Protein AF-0000000065800767 (afdb_homodimer)

Radius of gyration: 28.93 Å; Cα contacts (8 Å, |Δi|>4): 1721; chains: 2; bounding box: 49×85×65 Å

Sequence (672 aa):
MHAIQFVEKGRAVLAELPVADLPPGHALVRVKASGLCHTDIDVLHARYGDGAFPVIPGHEYAGEVAAVASDVTVFKAGDRVVVDPNLPCGTCASCRKGLTNLCSTLKAYGVSHNGGFAEFSVVRADHLHGIGSMPYHVAALAEPLACVVNGMQSAGIGESGVVPENALVFGAGPIGLLLALSLKSRGIATVTMADINESRLAFAQDLGLQTAVSGSEALSRQRKEFDFVADATGIAPVAEAMIPLVADGGTALFFGVCAPDARISVAPFEIFRRQLKLVGSHSLNRNIPQALAILETDGEVMARLVSHRLPLSEMLPFFTKKPSDPATMKVQFAAEMHAIQFVEKGRAVLAELPVADLPPGHALVRVKASGLCHTDIDVLHARYGDGAFPVIPGHEYAGEVAAVASDVTVFKAGDRVVVDPNLPCGTCASCRKGLTNLCSTLKAYGVSHNGGFAEFSVVRADHLHGIGSMPYHVAALAEPLACVVNGMQSAGIGESGVVPENALVFGAGPIGLLLALSLKSRGIATVTMADINESRLAFAQDLGLQTAVSGSEALSRQRKEFDFVADATGIAPVAEAMIPLVADGGTALFFGVCAPDARISVAPFEIFRRQLKLVGSHSLNRNIPQALAILETDGEVMARLVSHRLPLSEMLPFFTKKPSDPATMKVQFAAE

Organism: Agrobacterium fabrum (strain C58 / ATCC 33970) (NCBI:txid176299)

Foldseek 3Di:
DWAWKLQFQQDIDTDDDDDDDADAQKFKFQWFKFWDDVVLLCLSRVNDDNNQHGAGATQQTWGFTCQHDPNDDPDGGGFTKTFRFKDAPCDDPCNVVLNRLVHPRIDTDRRNHHHRRGRIDMHRPVRIDGQPPDDGLLLSCLFLLLLLVQQCVQQVNDQPGDQWQFEEEEDLALSSLSNQLVSVVSPRNAYEYEEQDPVSQVLSVVLVHHYDYPPDPVQLVQFQPTQEYEYQPQDQVSLQSCQRNHHQLHEYEDEHNHDPPDDHDDDPVCCVVSVYYYGYTGGGSPRSVVSSVCSVPSVCSSVVQAPEEAASVPCVCVSNDPDPDPSNHIYMHGDD/DWAWKLQFQQDIDTDDDDDDDADAQKFKFQWFKFWDDVVLLCLSHVNDDNNQHGAGATQQTWGFTCQHDPNDDPDGGGFTWTFRFKDAPCDDPCNVVLNRLVHPRIDTDRRNHHHRRGRIDMHRPVRIDGQPPDDGLLLSCLFLLLLLVQQCVQQVNDPDDDQWQFEEEEDLALSSLSNQLVSVVSPRNAYEYEEQDPVSQVVSVVLVHHYDYPPDPVQLVQFQPTQEYEYQPQDLVSLQSCQRNHHQLHEYEDEHNHDPPDDHDDDPVCCVVSVYYYGYTGGGRPRSVVSSVCSVPSVCSSVVQAPEEDASVPCVCVSNDPDPDPSNHIYMHGDD

Nearest PDB structures (foldseek):
  4a2c-assembly1_B  TM=8.842E-01  e=1.771E-29  Escherichia coli K-12
  3i4c-assembly2_H-2  TM=8.648E-01  e=3.520E-24  Saccharolobus solfataricus
  5k1s-assembly2_C  TM=8.717E-01  e=3.363E-23  Myxococcus xanthus DK 1622
  2eih-assembly1_A  TM=8.133E-01  e=4.998E-25  Thermus thermophilus HB8
  5fi5-assembly1_B  TM=8.464E-01  e=7.436E-19  Catharanthus roseus

pLDDT: mean 96.06, std 5.33, range [63.72, 98.94]

Structure (mmCIF, N/CA/C/O backbone):
data_AF-0000000065800767-model_v1
#
loop_
_entity.id
_entity.type
_entity.pdbx_description
1 polymer 'D-altritol 5-dehydrogenase'
#
loop_
_atom_site.group_PDB
_atom_site.id
_atom_site.type_symbol
_atom_site.label_atom_id
_atom_site.label_alt_id
_atom_site.label_comp_id
_atom_site.label_asym_id
_atom_site.label_entity_id
_atom_site.label_seq_id
_atom_site.pdbx_PDB_ins_code
_atom_site.Cartn_x
_atom_site.Cartn_y
_atom_site.Cartn_z
_atom_site.occupancy
_atom_site.B_iso_or_equiv
_atom_site.auth_seq_id
_atom_site.auth_comp_id
_atom_site.auth_asym_id
_atom_site.auth_atom_id
_atom_site.pdbx_PDB_model_num
ATOM 1 N N . MET A 1 1 ? -12.672 39.25 22.141 1 95.69 1 MET A N 1
ATOM 2 C CA . MET A 1 1 ? -11.344 38.719 21.891 1 95.69 1 MET A CA 1
ATOM 3 C C . MET A 1 1 ? -10.875 39.062 20.484 1 95.69 1 MET A C 1
ATOM 5 O O . MET A 1 1 ? -11.688 39.25 19.578 1 95.69 1 MET A O 1
ATOM 9 N N . HIS A 1 2 ? -9.555 39.188 20.328 1 96.62 2 HIS A N 1
ATOM 10 C CA . HIS A 1 2 ? -8.977 39.375 19 1 96.62 2 HIS A CA 1
ATOM 11 C C . HIS A 1 2 ? -8.898 38.031 18.25 1 96.62 2 HIS A C 1
ATOM 13 O O . HIS A 1 2 ? -8.586 37 18.844 1 96.62 2 HIS A O 1
ATOM 19 N N . ALA A 1 3 ? -9.242 38.094 16.984 1 98.06 3 ALA A N 1
ATOM 20 C CA . ALA A 1 3 ? -9.188 36.906 16.141 1 98.06 3 ALA A CA 1
ATOM 21 C C . ALA A 1 3 ? -9.023 37.281 14.672 1 98.06 3 ALA A C 1
ATOM 23 O O . ALA A 1 3 ? -9.344 38.375 14.266 1 98.06 3 ALA A O 1
ATOM 24 N N . ILE A 1 4 ? -8.383 36.438 13.977 1 98 4 ILE A N 1
ATOM 25 C CA . ILE A 1 4 ? -8.531 36.469 12.523 1 98 4 ILE A CA 1
ATOM 26 C C . ILE A 1 4 ? -9.797 35.719 12.117 1 98 4 ILE A C 1
ATOM 28 O O . ILE A 1 4 ? -10.047 34.594 12.578 1 98 4 ILE A O 1
ATOM 32 N N . GLN A 1 5 ? -10.625 36.344 11.312 1 97.94 5 GLN A N 1
ATOM 33 C CA . GLN A 1 5 ? -11.867 35.719 10.859 1 97.94 5 GLN A CA 1
ATOM 34 C C . GLN A 1 5 ? -11.969 35.75 9.336 1 97.94 5 GLN A C 1
ATOM 36 O O . GLN A 1 5 ? -11.695 36.781 8.711 1 97.94 5 GLN A O 1
ATOM 41 N N . PHE A 1 6 ? -12.18 34.594 8.742 1 97.62 6 PHE A N 1
ATOM 42 C CA . PHE A 1 6 ? -12.648 34.562 7.363 1 97.62 6 PHE A CA 1
ATOM 43 C C . PHE A 1 6 ? -14.133 34.875 7.285 1 97.62 6 PHE A C 1
ATOM 45 O O . PHE A 1 6 ? -14.977 34.062 7.641 1 97.62 6 PHE A O 1
ATOM 52 N N . VAL A 1 7 ? -14.438 36.031 6.82 1 97.19 7 VAL A N 1
ATOM 53 C CA . VAL A 1 7 ? -15.812 36.531 6.887 1 97.19 7 VAL A CA 1
ATOM 54 C C . VAL A 1 7 ? -16.609 36 5.695 1 97.19 7 VAL A C 1
ATOM 56 O O . VAL A 1 7 ? -17.812 35.75 5.801 1 97.19 7 VAL A O 1
ATOM 59 N N . GLU A 1 8 ? -16 35.875 4.578 1 95.69 8 GLU A N 1
ATOM 60 C CA . GLU A 1 8 ? -16.5 35.281 3.34 1 95.69 8 GLU A CA 1
ATOM 61 C C . GLU A 1 8 ? -15.352 34.781 2.467 1 95.69 8 GLU A C 1
ATOM 63 O O . GLU A 1 8 ? -14.18 34.938 2.816 1 95.69 8 GLU A O 1
ATOM 68 N N . LYS A 1 9 ? -15.75 34.125 1.451 1 95.06 9 LYS A N 1
ATOM 69 C CA . LYS A 1 9 ? -14.742 33.594 0.54 1 95.06 9 LYS A CA 1
ATOM 70 C C . LYS A 1 9 ? -13.766 34.688 0.115 1 95.06 9 LYS A C 1
ATOM 72 O O . LYS A 1 9 ? -14.18 35.75 -0.379 1 95.06 9 LYS A O 1
ATOM 77 N N . GLY A 1 10 ? -12.5 34.469 0.451 1 94.94 10 GLY A N 1
ATOM 78 C CA . GLY A 1 10 ? -11.445 35.375 -0.007 1 94.94 10 GLY A CA 1
ATOM 79 C C . GLY A 1 10 ? -11.258 36.594 0.88 1 94.94 10 GLY A C 1
ATOM 80 O O . GLY A 1 10 ? -10.43 37.438 0.585 1 94.94 10 GLY A O 1
ATOM 81 N N . ARG A 1 11 ? -11.984 36.656 1.943 1 97.12 11 ARG A N 1
ATOM 82 C CA . ARG A 1 11 ? -11.867 37.844 2.795 1 97.12 11 ARG A CA 1
ATOM 83 C C . ARG A 1 11 ? -11.523 37.438 4.227 1 97.12 11 ARG A C 1
ATOM 85 O O . ARG A 1 11 ? -12.312 36.781 4.906 1 97.12 11 ARG A O 1
ATOM 92 N N . ALA A 1 12 ? -10.375 37.812 4.648 1 97.06 12 ALA A N 1
ATOM 93 C CA . ALA A 1 12 ? -9.875 37.625 6.012 1 97.06 12 ALA A CA 1
ATOM 94 C C . ALA A 1 12 ? -9.711 38.969 6.707 1 97.06 12 ALA A C 1
ATOM 96 O O . ALA A 1 12 ? -9.188 39.938 6.117 1 97.06 12 ALA A O 1
ATOM 97 N N . VAL A 1 13 ? -10.125 39.062 7.898 1 97.56 13 VAL A N 1
ATOM 98 C CA . VAL A 1 13 ? -10.016 40.312 8.633 1 97.56 13 VAL A CA 1
ATOM 99 C C . VAL A 1 13 ? -9.531 40.062 10.055 1 97.56 13 VAL A C 1
ATOM 101 O O . VAL A 1 13 ? -9.672 38.938 10.562 1 97.56 13 VAL A O 1
ATOM 104 N N . LEU A 1 14 ? -8.828 41 10.656 1 96.94 14 LEU A N 1
ATOM 105 C CA . LEU A 1 14 ? -8.664 41.031 12.102 1 96.94 14 LEU A CA 1
ATOM 106 C C . LEU A 1 14 ? -9.906 41.594 12.781 1 96.94 14 LEU A C 1
ATOM 108 O O . LEU A 1 14 ? -10.383 42.656 12.43 1 96.94 14 LEU A O 1
ATOM 112 N N . ALA A 1 15 ? -10.43 40.812 13.68 1 96.56 15 ALA A N 1
ATOM 113 C CA . ALA A 1 15 ? -11.703 41.219 14.258 1 96.56 15 ALA A CA 1
ATOM 114 C C . ALA A 1 15 ? -11.68 41.125 15.781 1 96.56 15 ALA A C 1
ATOM 116 O O . ALA A 1 15 ? -10.82 40.438 16.344 1 96.56 15 ALA A O 1
ATOM 117 N N . GLU A 1 16 ? -12.508 41.906 16.375 1 97.19 16 GLU A N 1
ATOM 118 C CA . GLU A 1 16 ? -12.867 41.719 17.781 1 97.19 16 GLU A CA 1
ATOM 119 C C . GLU A 1 16 ? -14.211 41 17.922 1 97.19 16 GLU A C 1
ATOM 121 O O . GLU A 1 16 ? -15.242 41.531 17.484 1 97.19 16 GLU A O 1
ATOM 126 N N . LEU A 1 17 ? -14.148 39.844 18.484 1 97.12 17 LEU A N 1
ATOM 127 C CA . LEU A 1 17 ? -15.328 39 18.594 1 97.12 17 LEU A CA 1
ATOM 128 C C . LEU A 1 17 ? -15.594 38.625 20.047 1 97.12 17 LEU A C 1
ATOM 130 O O . LEU A 1 17 ? -14.672 38.625 20.875 1 97.12 17 LEU A O 1
ATOM 134 N N . PRO A 1 18 ? -16.859 38.438 20.375 1 96.25 18 PRO A N 1
ATOM 135 C CA . PRO A 1 18 ? -17.109 37.906 21.719 1 96.25 18 PRO A CA 1
ATOM 136 C C . PRO A 1 18 ? -16.562 36.469 21.891 1 96.25 18 PRO A C 1
ATOM 138 O O . PRO A 1 18 ? -16.5 35.719 20.938 1 96.25 18 PRO A O 1
ATOM 141 N N . VAL A 1 19 ? -16.172 36.188 23.125 1 95.44 19 VAL A N 1
ATOM 142 C CA . VAL A 1 19 ? -15.828 34.812 23.422 1 95.44 19 VAL A CA 1
ATOM 143 C C . VAL A 1 19 ? -17.109 33.969 23.469 1 95.44 19 VAL A C 1
ATOM 145 O O . VAL A 1 19 ? -18.094 34.375 24.109 1 95.44 19 VAL A O 1
ATOM 148 N N . ALA A 1 20 ? -17.094 32.906 22.812 1 92.5 20 ALA A N 1
ATOM 149 C CA . ALA A 1 20 ? -18.281 32.031 22.75 1 92.5 20 ALA A CA 1
ATOM 150 C C . ALA A 1 20 ? -18.594 31.438 24.125 1 92.5 20 ALA A C 1
ATOM 152 O O . ALA A 1 20 ? -17.703 31.297 24.969 1 92.5 20 ALA A O 1
ATOM 153 N N . ASP A 1 21 ? -19.859 31.109 24.219 1 94.12 21 ASP A N 1
ATOM 154 C CA . ASP A 1 21 ? -20.25 30.359 25.406 1 94.12 21 ASP A CA 1
ATOM 155 C C . ASP A 1 21 ? -19.547 29.016 25.469 1 94.12 21 ASP A C 1
ATOM 157 O O . ASP A 1 21 ? -19.094 28.5 24.453 1 94.12 21 ASP A O 1
ATOM 161 N N . LEU A 1 22 ? -19.469 28.578 26.688 1 97.62 22 LEU A N 1
ATOM 162 C CA . LEU A 1 22 ? -18.812 27.297 26.922 1 97.62 22 LEU A CA 1
ATOM 163 C C . LEU A 1 22 ? -19.859 26.188 27.062 1 97.62 22 LEU A C 1
ATOM 165 O O . LEU A 1 22 ? -20.453 26.016 28.141 1 97.62 22 LEU A O 1
ATOM 169 N N . PRO A 1 23 ? -20.062 25.344 26.031 1 97.62 23 PRO A N 1
ATOM 170 C CA . PRO A 1 23 ? -21.062 24.281 26.109 1 97.62 23 PRO A CA 1
ATOM 171 C C . PRO A 1 23 ? -20.609 23.109 26.969 1 97.62 23 PRO A C 1
ATOM 173 O O . PRO A 1 23 ? -19.422 22.984 27.266 1 97.62 23 PRO A O 1
ATOM 176 N N . PRO A 1 24 ? -21.594 22.266 27.359 1 98.06 24 PRO A N 1
ATOM 177 C CA . PRO A 1 24 ? -21.203 21.047 28.062 1 98.06 24 PRO A CA 1
ATOM 178 C C . PRO A 1 24 ? -20.172 20.234 27.297 1 98.06 24 PRO A C 1
ATOM 180 O O . PRO A 1 24 ? -20.234 20.141 26.078 1 98.06 24 PRO A O 1
ATOM 183 N N . GLY A 1 25 ? -19.172 19.672 28.016 1 98.38 25 GLY A N 1
ATOM 184 C CA . GLY A 1 25 ? -18.172 18.812 27.438 1 98.38 25 GLY A CA 1
ATOM 185 C C . GLY A 1 25 ? -17.016 19.562 26.797 1 98.38 25 GLY A C 1
ATOM 186 O O . GLY A 1 25 ? -16.125 18.953 26.188 1 98.38 25 GLY A O 1
ATOM 187 N N . HIS A 1 26 ? -17 20.891 27 1 98.75 26 HIS A N 1
ATOM 188 C CA . HIS A 1 26 ? -16 21.703 26.297 1 98.75 26 HIS A CA 1
ATOM 189 C C . HIS A 1 26 ? -15.102 22.438 27.281 1 98.75 26 HIS A C 1
ATOM 191 O O . HIS A 1 26 ? -15.414 22.531 28.469 1 98.75 26 HIS A O 1
ATOM 197 N N . ALA A 1 27 ? -14.008 22.875 26.781 1 98.88 27 ALA A N 1
ATOM 198 C CA . ALA A 1 27 ? -13.055 23.75 27.469 1 98.88 27 ALA A CA 1
ATOM 199 C C . ALA A 1 27 ? -12.789 25.016 26.641 1 98.88 27 ALA A C 1
ATOM 201 O O . ALA A 1 27 ? -12.859 24.984 25.422 1 98.88 27 ALA A O 1
ATOM 202 N N . LEU A 1 28 ? -12.578 26.078 27.359 1 98.81 28 LEU A N 1
ATOM 203 C CA . LEU A 1 28 ? -12.062 27.297 26.75 1 98.81 28 LEU A CA 1
ATOM 204 C C . LEU A 1 28 ? -10.539 27.328 26.797 1 98.81 28 LEU A C 1
ATOM 206 O O . LEU A 1 28 ? -9.945 27.281 27.891 1 98.81 28 LEU A O 1
ATOM 210 N N . VAL A 1 29 ? -9.945 27.344 25.672 1 98.88 29 VAL A N 1
ATOM 211 C CA . VAL A 1 29 ? -8.492 27.344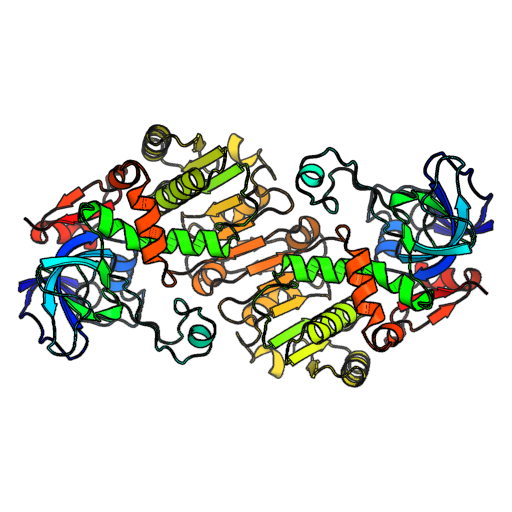 25.578 1 98.88 29 VAL A CA 1
ATOM 212 C C . VAL A 1 29 ? -8 28.766 25.281 1 98.88 29 VAL A C 1
ATOM 214 O O . VAL A 1 29 ? -8.453 29.391 24.312 1 98.88 29 VAL A O 1
ATOM 217 N N . ARG A 1 30 ? -7.16 29.312 26.094 1 98.75 30 ARG A N 1
ATOM 218 C CA . ARG A 1 30 ? -6.387 30.5 25.75 1 98.75 30 ARG A CA 1
ATOM 219 C C . ARG A 1 30 ? -5.238 30.141 24.812 1 98.75 30 ARG A C 1
ATOM 221 O O . ARG A 1 30 ? -4.234 29.562 25.25 1 98.75 30 ARG A O 1
ATOM 228 N N . VAL A 1 31 ? -5.375 30.484 23.594 1 98.81 31 VAL A N 1
ATOM 229 C CA . VAL A 1 31 ? -4.418 30.031 22.578 1 98.81 31 VAL A CA 1
ATOM 230 C C . VAL A 1 31 ? -3.084 30.75 22.781 1 98.81 31 VAL A C 1
ATOM 232 O O . VAL A 1 31 ? -3.045 31.969 22.969 1 98.81 31 VAL A O 1
ATOM 235 N N . LYS A 1 32 ? -2.057 29.953 22.812 1 98.81 32 LYS A N 1
ATOM 236 C CA . LYS A 1 32 ? -0.722 30.5 23.016 1 98.81 32 LYS A CA 1
ATOM 237 C C . LYS A 1 32 ? 0.119 30.391 21.75 1 98.81 32 LYS A C 1
ATOM 239 O O . LYS A 1 32 ? 1.04 31.188 21.531 1 98.81 32 LYS A O 1
ATOM 244 N N . ALA A 1 33 ? -0.115 29.453 20.922 1 98.81 33 ALA A N 1
ATOM 245 C CA . ALA A 1 33 ? 0.539 29.266 19.641 1 98.81 33 ALA A CA 1
ATOM 246 C C . ALA A 1 33 ? -0.413 28.609 18.641 1 98.81 33 ALA A C 1
ATOM 248 O O . ALA A 1 33 ? -1.178 27.719 18.984 1 98.81 33 ALA A O 1
ATOM 249 N N . SER A 1 34 ? -0.433 29.062 17.391 1 98.81 34 SER A N 1
ATOM 250 C CA . SER A 1 34 ? -1.222 28.516 16.281 1 98.81 34 SER A CA 1
ATOM 251 C C . SER A 1 34 ? -0.477 28.625 14.961 1 98.81 34 SER A C 1
ATOM 253 O O . SER A 1 34 ? -0.048 29.703 14.57 1 98.81 34 SER A O 1
ATOM 255 N N . GLY A 1 35 ? -0.371 27.469 14.312 1 98.44 35 GLY A N 1
ATOM 256 C CA . GLY A 1 35 ? 0.416 27.438 13.094 1 98.44 35 GLY A CA 1
ATOM 257 C C . GLY A 1 35 ? -0.419 27.641 11.844 1 98.44 35 GLY A C 1
ATOM 258 O O . GLY A 1 35 ? -1.535 27.125 11.742 1 98.44 35 GLY A O 1
ATOM 259 N N . LEU A 1 36 ? 0.182 28.422 10.93 1 97.69 36 LEU A N 1
ATOM 260 C CA . LEU A 1 36 ? -0.429 28.609 9.617 1 97.69 36 LEU A CA 1
ATOM 261 C C . LEU A 1 36 ? -0.114 27.438 8.703 1 97.69 36 LEU A C 1
ATOM 263 O O . LEU A 1 36 ? 1.025 26.969 8.656 1 97.69 36 LEU A O 1
ATOM 267 N N . CYS A 1 37 ? -1.082 26.906 8.086 1 95.5 37 CYS A N 1
ATOM 268 C CA . CYS A 1 37 ? -0.969 25.828 7.117 1 95.5 37 CYS A CA 1
ATOM 269 C C . CYS A 1 37 ? -1.572 26.219 5.773 1 95.5 37 CYS A C 1
ATOM 271 O O . CYS A 1 37 ? -2.482 27.047 5.723 1 95.5 37 CYS A O 1
ATOM 273 N N . HIS A 1 38 ? -1.052 25.656 4.715 1 93 38 HIS A N 1
ATOM 274 C CA . HIS A 1 38 ? -1.634 25.922 3.402 1 93 38 HIS A CA 1
ATOM 275 C C . HIS A 1 38 ? -3.125 25.609 3.389 1 93 38 HIS A C 1
ATOM 277 O O . HIS A 1 38 ? -3.895 26.25 2.676 1 93 38 HIS A O 1
ATOM 283 N N . THR A 1 39 ? -3.531 24.672 4.152 1 93.62 39 THR A N 1
ATOM 284 C CA . THR A 1 39 ? -4.941 24.344 4.273 1 93.62 39 THR A CA 1
ATOM 285 C C . THR A 1 39 ? -5.758 25.547 4.699 1 93.62 39 THR A C 1
ATOM 287 O O . THR A 1 39 ? -6.902 25.719 4.266 1 93.62 39 THR A O 1
ATOM 290 N N . ASP A 1 40 ? -5.262 26.406 5.52 1 96.19 40 ASP A N 1
ATOM 291 C CA . ASP A 1 40 ? -5.961 27.625 5.91 1 96.19 40 ASP A CA 1
ATOM 292 C C . ASP A 1 40 ? -6.25 28.516 4.695 1 96.19 40 ASP A C 1
ATOM 294 O O . ASP A 1 40 ? -7.316 29.125 4.609 1 96.19 40 ASP A O 1
ATOM 298 N N . ILE A 1 41 ? -5.258 28.562 3.816 1 94.56 41 ILE A N 1
ATOM 299 C CA . ILE A 1 41 ? -5.438 29.344 2.598 1 94.56 41 ILE A CA 1
ATOM 300 C C . ILE A 1 41 ? -6.539 28.719 1.743 1 94.56 41 ILE A C 1
ATOM 302 O O . ILE A 1 41 ? -7.375 29.438 1.178 1 94.56 41 ILE A O 1
ATOM 306 N N . ASP A 1 42 ? -6.516 27.406 1.669 1 93.5 42 ASP A N 1
ATOM 307 C CA . ASP A 1 42 ? -7.559 26.703 0.925 1 93.5 42 ASP A CA 1
ATOM 308 C C . ASP A 1 42 ? -8.93 26.953 1.545 1 93.5 42 ASP A C 1
ATOM 310 O O . ASP A 1 42 ? -9.922 27.109 0.828 1 93.5 42 ASP A O 1
ATOM 314 N N . VAL A 1 43 ? -9.047 26.953 2.814 1 94.69 43 VAL A N 1
ATOM 315 C CA . VAL A 1 43 ? -10.297 27.266 3.51 1 94.69 43 VAL A CA 1
ATOM 316 C C . VAL A 1 43 ? -10.75 28.672 3.158 1 94.69 43 VAL A C 1
ATOM 318 O O . VAL A 1 43 ? -11.922 28.891 2.83 1 94.69 43 VAL A O 1
ATOM 321 N N . LEU A 1 44 ? -9.852 29.625 3.174 1 95.5 44 LEU A N 1
ATOM 322 C CA . LEU A 1 44 ? -10.148 31.016 2.857 1 95.5 44 LEU A CA 1
ATOM 323 C C . LEU A 1 44 ? -10.781 31.141 1.475 1 95.5 44 LEU A C 1
ATOM 325 O O . LEU A 1 44 ? -11.688 31.953 1.271 1 95.5 44 LEU A O 1
ATOM 329 N N . HIS A 1 45 ? -10.398 30.234 0.599 1 93.19 45 HIS A N 1
ATOM 330 C CA . HIS A 1 45 ? -10.852 30.359 -0.783 1 93.19 45 HIS A CA 1
ATOM 331 C C . HIS A 1 45 ? -11.875 29.281 -1.116 1 93.19 45 HIS A C 1
ATOM 333 O O . HIS A 1 45 ? -12.133 29 -2.289 1 93.19 45 HIS A O 1
ATOM 339 N N . ALA A 1 46 ? -12.406 28.594 -0.146 1 90.44 46 ALA A N 1
ATOM 340 C CA . ALA A 1 46 ? -13.484 27.609 -0.256 1 90.44 46 ALA A CA 1
ATOM 341 C C . ALA A 1 46 ? -13.062 26.422 -1.125 1 90.44 46 ALA A C 1
ATOM 343 O O . ALA A 1 46 ? -13.852 25.922 -1.927 1 90.44 46 ALA A O 1
ATOM 344 N N . ARG A 1 47 ? -11.789 26.094 -0.985 1 84.12 47 ARG A N 1
ATOM 345 C CA . ARG A 1 47 ? -11.258 24.938 -1.717 1 84.12 47 ARG A CA 1
ATOM 346 C C . ARG A 1 47 ? -11.078 23.734 -0.796 1 84.12 47 ARG A C 1
ATOM 348 O O . ARG A 1 47 ? -10.602 22.688 -1.228 1 84.12 47 ARG A O 1
ATOM 355 N N . TYR A 1 48 ? -11.422 23.969 0.395 1 81.5 48 TYR A N 1
ATOM 356 C CA . TYR A 1 48 ? -11.344 22.922 1.412 1 81.5 48 TYR A CA 1
ATOM 357 C C . TYR A 1 48 ? -12.484 23.047 2.41 1 81.5 48 TYR A C 1
ATOM 359 O O . TYR A 1 48 ? -12.711 24.109 2.979 1 81.5 48 TYR A O 1
ATOM 367 N N . GLY A 1 49 ? -13.188 21.969 2.539 1 76.94 49 GLY A N 1
ATOM 368 C CA . GLY A 1 49 ? -14.352 22 3.406 1 76.94 49 GLY A CA 1
ATOM 369 C C . GLY A 1 49 ? -15.578 22.594 2.736 1 76.94 49 GLY A C 1
ATOM 370 O O . GLY A 1 49 ? -15.602 22.766 1.516 1 76.94 49 GLY A O 1
ATOM 371 N N . ASP A 1 50 ? -16.641 22.844 3.529 1 76.19 50 ASP A N 1
ATOM 372 C CA . ASP A 1 50 ? -17.938 23.25 2.992 1 76.19 50 ASP A CA 1
ATOM 373 C C . ASP A 1 50 ? -18.078 24.766 2.99 1 76.19 50 ASP A C 1
ATOM 375 O O . ASP A 1 50 ? -19.188 25.297 2.854 1 76.19 50 ASP A O 1
ATOM 379 N N . GLY A 1 51 ? -16.984 25.438 3.041 1 77.25 51 GLY A N 1
ATOM 380 C CA . GLY A 1 51 ? -17.141 26.891 3.092 1 77.25 51 GLY A CA 1
ATOM 381 C C . GLY A 1 51 ? -17.984 27.359 4.27 1 77.25 51 GLY A C 1
ATOM 382 O O . GLY A 1 51 ? -19.094 27.859 4.086 1 77.25 51 GLY A O 1
ATOM 383 N N . ALA A 1 52 ? -17.453 27.266 5.465 1 86.31 52 ALA A N 1
ATOM 384 C CA . ALA A 1 52 ? -18.141 27.562 6.711 1 86.31 52 ALA A CA 1
ATOM 385 C C . ALA A 1 52 ? -17.891 29 7.141 1 86.31 52 ALA A C 1
ATOM 387 O O . ALA A 1 52 ? -17.375 29.25 8.234 1 86.31 52 ALA A O 1
ATOM 388 N N . PHE A 1 53 ? -18.281 29.891 6.281 1 94.31 53 PHE A N 1
ATOM 389 C CA . PHE A 1 53 ? -18.094 31.297 6.648 1 94.31 53 PHE A CA 1
ATOM 390 C C . PHE A 1 53 ? -19.281 31.797 7.445 1 94.31 53 PHE A C 1
ATOM 392 O O . PHE A 1 53 ? -20.422 31.391 7.207 1 94.31 53 PHE A O 1
ATOM 399 N N . PRO A 1 54 ? -18.984 32.75 8.375 1 96.88 54 PRO A N 1
ATOM 400 C CA . PRO A 1 54 ? -17.656 33.156 8.859 1 96.88 54 PRO A CA 1
ATOM 401 C C . PRO A 1 54 ? -17 32.062 9.734 1 96.88 54 PRO A C 1
ATOM 403 O O . PRO A 1 54 ? -17.688 31.297 10.398 1 96.88 54 PRO A O 1
ATOM 406 N N . VAL A 1 55 ? -15.695 32 9.734 1 97.5 55 VAL A N 1
ATOM 407 C CA . VAL A 1 55 ? -14.984 31.031 10.555 1 97.5 55 VAL A CA 1
ATOM 408 C C . VAL A 1 55 ? -13.641 31.609 11 1 97.5 55 VAL A C 1
ATOM 410 O O . VAL A 1 55 ? -13.023 32.406 10.273 1 97.5 55 VAL A O 1
ATOM 413 N N . ILE A 1 56 ? -13.258 31.328 12.234 1 98.12 56 ILE A N 1
ATOM 414 C CA . ILE A 1 56 ? -11.891 31.562 12.68 1 98.12 56 ILE A CA 1
ATOM 415 C C . ILE A 1 56 ? -11 30.391 12.258 1 98.12 56 ILE A C 1
ATOM 417 O O . ILE A 1 56 ? -11.203 29.266 12.711 1 98.12 56 ILE A O 1
ATOM 421 N N . PRO A 1 57 ? -10.008 30.609 11.359 1 97.75 57 PRO A N 1
ATOM 422 C CA . PRO A 1 57 ? -9.156 29.5 10.898 1 97.75 57 PRO A CA 1
ATOM 423 C C . PRO A 1 57 ? -8.148 29.062 11.953 1 97.75 57 PRO A C 1
ATOM 425 O O . PRO A 1 57 ? -8.109 29.609 13.055 1 97.75 57 PRO A O 1
ATOM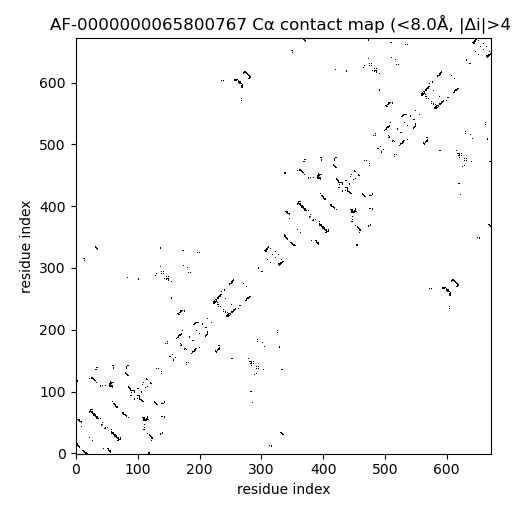 428 N N . GLY A 1 58 ? -7.324 28.031 11.562 1 98.19 58 GLY A N 1
ATOM 429 C CA . GLY A 1 58 ? -6.254 27.531 12.406 1 98.19 58 GLY A CA 1
ATOM 430 C C . GLY A 1 58 ? -6.555 26.172 13.008 1 98.19 58 GLY A C 1
ATOM 431 O O . GLY A 1 58 ? -7.391 26.062 13.906 1 98.19 58 GLY A O 1
ATOM 432 N N . HIS A 1 59 ? -5.859 25.172 12.547 1 98.56 59 HIS A N 1
ATOM 433 C CA . HIS A 1 59 ? -6.102 23.812 13.039 1 98.56 59 HIS A CA 1
ATOM 434 C C . HIS A 1 59 ? -4.859 23.25 13.719 1 98.56 59 HIS A C 1
ATOM 436 O O . HIS A 1 59 ? -4.863 22.094 14.172 1 98.56 59 HIS A O 1
ATOM 442 N N . GLU A 1 60 ? -3.789 23.969 13.836 1 98.81 60 GLU A N 1
ATOM 443 C CA . GLU A 1 60 ? -2.535 23.609 14.492 1 98.81 60 GLU A CA 1
ATOM 444 C C . GLU A 1 60 ? -2.271 24.5 15.703 1 98.81 60 GLU A C 1
ATOM 446 O O . GLU A 1 60 ? -1.528 25.469 15.617 1 98.81 60 GLU A O 1
ATOM 451 N N . TYR A 1 61 ? -2.816 24.109 16.875 1 98.81 61 TYR A N 1
ATOM 452 C CA . TYR A 1 61 ? -2.621 25.109 17.906 1 98.81 61 TYR A CA 1
ATOM 453 C C . TYR A 1 61 ? -2.592 24.469 19.297 1 98.81 61 TYR A C 1
ATOM 455 O O . TYR A 1 61 ? -3.064 23.344 19.469 1 98.81 61 TYR A O 1
ATOM 463 N N . ALA A 1 62 ? -1.959 25.141 20.203 1 98.88 62 ALA A N 1
ATOM 464 C CA . ALA A 1 62 ? -1.769 24.797 21.609 1 98.88 62 ALA A CA 1
ATOM 465 C C . ALA A 1 62 ? -2 26 22.5 1 98.88 62 ALA A C 1
ATOM 467 O O . ALA A 1 62 ? -1.959 27.156 22.047 1 98.88 62 ALA A O 1
ATOM 468 N N . GLY A 1 63 ? -2.277 25.719 23.75 1 98.81 63 GLY A N 1
ATOM 469 C CA . GLY A 1 63 ? -2.523 26.781 24.688 1 98.81 63 GLY A CA 1
ATOM 470 C C . GLY A 1 63 ? -2.764 26.297 26.109 1 98.81 63 GLY A C 1
ATOM 471 O O . GLY A 1 63 ? -2.275 25.234 26.484 1 98.81 63 GLY A O 1
ATOM 472 N N . GLU A 1 64 ? -3.4 27.172 26.797 1 98.69 64 GLU A N 1
ATOM 473 C CA . GLU A 1 64 ? -3.721 26.906 28.203 1 98.69 64 GLU A CA 1
ATOM 474 C C . GLU A 1 64 ? -5.23 26.875 28.422 1 98.69 64 GLU A C 1
ATOM 476 O O . GLU A 1 64 ? -5.961 27.719 27.906 1 98.69 64 GLU A O 1
ATOM 481 N N . VAL A 1 65 ? -5.652 25.859 29.219 1 98.88 65 VAL A N 1
ATOM 482 C CA . VAL A 1 65 ? -7.07 25.812 29.562 1 98.88 65 VAL A CA 1
ATOM 483 C C . VAL A 1 65 ? -7.418 27.016 30.453 1 98.88 65 VAL A C 1
ATOM 485 O O . VAL A 1 65 ? -6.836 27.188 31.531 1 98.88 65 VAL A O 1
ATOM 488 N N . ALA A 1 66 ? -8.312 27.828 29.969 1 98.69 66 ALA A N 1
ATOM 489 C CA . ALA A 1 66 ? -8.766 29 30.734 1 98.69 66 ALA A CA 1
ATOM 490 C C . ALA A 1 66 ? -9.961 28.641 31.625 1 98.69 66 ALA A C 1
ATOM 492 O O . ALA A 1 66 ? -10.086 29.141 32.75 1 98.69 66 ALA A O 1
ATOM 493 N N . ALA A 1 67 ? -10.852 27.844 31.125 1 98.56 67 ALA A N 1
ATOM 494 C CA . ALA A 1 67 ? -12.055 27.391 31.828 1 98.56 67 ALA A CA 1
ATOM 495 C C . ALA A 1 67 ? -12.539 26.047 31.266 1 98.56 67 ALA A C 1
ATOM 497 O O . ALA A 1 67 ? -12.18 25.672 30.141 1 98.56 67 ALA A O 1
ATOM 498 N N . VAL A 1 68 ? -13.281 25.328 32.094 1 98.62 68 VAL A N 1
ATOM 499 C CA . VAL A 1 68 ? -13.922 24.094 31.641 1 98.62 68 VAL A CA 1
ATOM 500 C C . VAL A 1 68 ? -15.398 24.125 32.031 1 98.62 68 VAL A C 1
ATOM 502 O O . VAL A 1 68 ? -15.789 24.75 33 1 98.62 68 VAL A O 1
ATOM 505 N N . ALA A 1 69 ? -16.156 23.5 31.156 1 98.44 69 ALA A N 1
ATOM 506 C CA . ALA A 1 69 ? -17.562 23.297 31.516 1 98.44 69 ALA A CA 1
ATOM 507 C C . ALA A 1 69 ? -17.672 22.469 32.812 1 98.44 69 ALA A C 1
ATOM 509 O O . ALA A 1 69 ? -16.75 21.719 33.156 1 98.44 69 ALA A O 1
ATOM 510 N N . SER A 1 70 ? -18.891 22.562 33.406 1 97.62 70 SER A N 1
ATOM 511 C CA . SER A 1 70 ? -19.078 21.984 34.75 1 97.62 70 SER A CA 1
ATOM 512 C C . SER A 1 70 ? -18.953 20.469 34.719 1 97.62 70 SER A C 1
ATOM 514 O O . SER A 1 70 ? -18.578 19.844 35.719 1 97.62 70 SER A O 1
ATOM 516 N N . ASP A 1 71 ? -19.203 19.891 33.562 1 98.12 71 ASP A N 1
ATOM 517 C CA . ASP A 1 71 ? -19.203 18.438 33.469 1 98.12 71 ASP A CA 1
ATOM 518 C C . ASP A 1 71 ? -17.844 17.906 33.031 1 98.12 71 ASP A C 1
ATOM 520 O O . ASP A 1 71 ? -17.656 16.688 32.938 1 98.12 71 ASP A O 1
ATOM 524 N N . VAL A 1 72 ? -16.922 18.75 32.781 1 98.19 72 VAL A N 1
ATOM 525 C CA . VAL A 1 72 ? -15.578 18.344 32.406 1 98.19 72 VAL A CA 1
ATOM 526 C C . VAL A 1 72 ? -14.711 18.172 33.656 1 98.19 72 VAL A C 1
ATOM 528 O O . VAL A 1 72 ? -14.539 19.109 34.438 1 98.19 72 VAL A O 1
ATOM 531 N N . THR A 1 73 ? -14.148 16.953 33.812 1 97.38 73 THR A N 1
ATOM 532 C CA . THR A 1 73 ? -13.375 16.688 35.031 1 97.38 73 THR A CA 1
ATOM 533 C C . THR A 1 73 ? -11.938 16.297 34.688 1 97.38 73 THR A C 1
ATOM 535 O O . THR A 1 73 ? -11.07 16.281 35.562 1 97.38 73 THR A O 1
ATOM 538 N N . VAL A 1 74 ? -11.617 16.031 33.5 1 97.31 74 VAL A N 1
ATOM 539 C CA . VAL A 1 74 ? -10.32 15.492 33.094 1 97.31 74 VAL A CA 1
ATOM 540 C C . VAL A 1 74 ? -9.312 16.625 32.938 1 97.31 74 VAL A C 1
ATOM 542 O O . VAL A 1 74 ? -8.102 16.391 32.906 1 97.31 74 VAL A O 1
ATOM 545 N N . PHE A 1 75 ? -9.766 17.859 32.781 1 98.44 75 PHE A N 1
ATOM 546 C CA . PHE A 1 75 ? -8.922 19.047 32.656 1 98.44 75 PHE A CA 1
ATOM 547 C C . PHE A 1 75 ? -9.383 20.125 33.625 1 98.44 75 PHE A C 1
ATOM 549 O O . PHE A 1 75 ? -10.516 20.109 34.125 1 98.44 75 PHE A O 1
ATOM 556 N N . LYS A 1 76 ? -8.5 21.062 33.938 1 98.38 76 LYS A N 1
ATOM 557 C CA . LYS A 1 76 ? -8.805 22.219 34.75 1 98.38 76 LYS A CA 1
ATOM 558 C C . LYS A 1 76 ? -8.062 23.469 34.25 1 98.38 76 LYS A C 1
ATOM 560 O O . LYS A 1 76 ? -7.129 23.344 33.469 1 98.38 76 LYS A O 1
ATOM 565 N N . ALA A 1 77 ? -8.547 24.609 34.75 1 98.56 77 ALA A N 1
ATOM 566 C CA . ALA A 1 77 ? -7.875 25.859 34.406 1 98.56 77 ALA A CA 1
ATOM 567 C C . ALA A 1 77 ? -6.387 25.781 34.719 1 98.56 77 ALA A C 1
ATOM 569 O O . ALA A 1 77 ? -6 25.281 35.781 1 98.56 77 ALA A O 1
ATOM 570 N N . GLY A 1 78 ? -5.562 26.172 33.781 1 98.62 78 GLY A N 1
ATOM 571 C CA . GLY A 1 78 ? -4.121 26.156 33.969 1 98.62 78 GLY A CA 1
ATOM 572 C C . GLY A 1 78 ? -3.434 25.016 33.25 1 98.62 78 GLY A C 1
ATOM 573 O O . GLY A 1 78 ? -2.223 25.062 33.031 1 98.62 78 GLY A O 1
ATOM 574 N N . ASP A 1 79 ? -4.164 23.969 32.938 1 98.75 79 ASP A N 1
ATOM 575 C CA . ASP A 1 79 ? -3.578 22.859 32.188 1 98.75 79 ASP A CA 1
ATOM 576 C C . ASP A 1 79 ? -3.076 23.312 30.812 1 98.75 79 ASP A C 1
ATOM 578 O O . ASP A 1 79 ? -3.738 24.109 30.141 1 98.75 79 ASP A O 1
ATOM 582 N N . ARG A 1 80 ? -1.874 22.875 30.422 1 98.88 80 ARG A N 1
ATOM 583 C CA . ARG A 1 80 ? -1.29 23.156 29.109 1 98.88 80 ARG A CA 1
ATOM 584 C C . ARG A 1 80 ? -1.633 22.062 28.109 1 98.88 80 ARG A C 1
ATOM 586 O O . ARG A 1 80 ? -1.431 20.875 28.375 1 98.88 80 ARG A O 1
ATOM 593 N N . VAL A 1 81 ? -2.186 22.469 26.922 1 98.94 81 VAL A N 1
ATOM 594 C CA . VAL A 1 81 ? -2.797 21.453 26.062 1 98.94 81 VAL A CA 1
ATOM 595 C C . VAL A 1 81 ? -2.514 21.781 24.594 1 98.94 81 VAL A C 1
ATOM 597 O O . VAL A 1 81 ? -2.145 22.906 24.266 1 98.94 81 VAL A O 1
ATOM 600 N N . VAL A 1 82 ? -2.559 20.797 23.781 1 98.94 82 VAL A N 1
ATOM 601 C CA . VAL A 1 82 ? -2.645 20.891 22.328 1 98.94 82 VAL A CA 1
ATOM 602 C C . VAL A 1 82 ? -3.955 20.281 21.828 1 98.94 82 VAL A C 1
ATOM 604 O O . VAL A 1 82 ? -4.543 19.438 22.516 1 98.94 82 VAL A O 1
ATOM 607 N N . VAL A 1 83 ? -4.414 20.734 20.672 1 98.88 83 VAL A N 1
ATOM 608 C CA . VAL A 1 83 ? -5.754 20.391 20.203 1 98.88 83 VAL A CA 1
ATOM 609 C C . VAL A 1 83 ? -5.656 19.391 19.047 1 98.88 83 VAL A C 1
ATOM 611 O O . VAL A 1 83 ? -4.867 19.578 18.125 1 98.88 83 VAL A O 1
ATOM 614 N N . ASP A 1 84 ? -6.312 18.266 19.109 1 98.88 84 ASP A N 1
ATOM 615 C CA . ASP A 1 84 ? -6.66 17.453 17.938 1 98.88 84 ASP A CA 1
ATOM 616 C C . ASP A 1 84 ? -7.828 18.078 17.172 1 98.88 84 ASP A C 1
ATOM 618 O O . ASP A 1 84 ? -8.953 18.109 17.672 1 98.88 84 ASP A O 1
ATOM 622 N N . PRO A 1 85 ? -7.609 18.5 15.992 1 98.69 85 PRO A N 1
ATOM 623 C CA . PRO A 1 85 ? -8.602 19.375 15.352 1 98.69 85 PRO A CA 1
ATOM 624 C C . PRO A 1 85 ? -9.75 18.594 14.727 1 98.69 85 PRO A C 1
ATOM 626 O O . PRO A 1 85 ? -10.797 19.172 14.414 1 98.69 85 PRO A O 1
ATOM 629 N N . ASN A 1 86 ? -9.609 17.297 14.438 1 98.56 86 ASN A N 1
ATOM 630 C CA . ASN A 1 86 ? -10.586 16.531 13.672 1 98.56 86 ASN A CA 1
ATOM 631 C C . ASN A 1 86 ? -11.828 16.203 14.5 1 98.56 86 ASN A C 1
ATOM 633 O O . ASN A 1 86 ? -11.711 15.773 15.648 1 98.56 86 ASN A O 1
ATOM 637 N N . LEU A 1 87 ? -12.984 16.438 13.93 1 98.19 87 LEU A N 1
ATOM 638 C CA . LEU A 1 87 ? -14.273 16.172 14.555 1 98.19 87 LEU A CA 1
ATOM 639 C C . LEU A 1 87 ? -15.062 15.141 13.758 1 98.19 87 LEU A C 1
ATOM 641 O O . LEU A 1 87 ? -15.984 15.492 13.023 1 98.19 87 LEU A O 1
ATOM 645 N N . PRO A 1 88 ? -14.773 13.875 13.922 1 98.31 88 PRO A N 1
ATOM 646 C CA . PRO A 1 88 ? -15.484 12.812 13.211 1 98.31 88 PRO A CA 1
ATOM 647 C C . PRO A 1 88 ? -16.875 12.539 13.789 1 98.31 88 PRO A C 1
ATOM 649 O O . PRO A 1 88 ? -17.125 12.859 14.953 1 98.31 88 PRO A O 1
ATOM 652 N N . CYS A 1 89 ? -17.766 11.945 13.047 1 97.75 89 CYS A N 1
ATOM 653 C CA . CYS A 1 89 ? -19.125 11.664 13.477 1 97.75 89 CYS A CA 1
ATOM 654 C C . CYS A 1 89 ? -19.156 10.484 14.438 1 97.75 89 CYS A C 1
ATOM 656 O O . CYS A 1 89 ? -20.094 10.344 15.227 1 97.75 89 CYS A O 1
ATOM 658 N N . GLY A 1 90 ? -18.25 9.578 14.289 1 97.56 90 GLY A N 1
ATOM 659 C CA . GLY A 1 90 ? -18.141 8.43 15.18 1 97.56 90 GLY A CA 1
ATOM 660 C C . GLY A 1 90 ? -19.031 7.27 14.758 1 97.56 90 GLY A C 1
ATOM 661 O O . GLY A 1 90 ? -18.953 6.188 15.344 1 97.56 90 GLY A O 1
ATOM 662 N N . THR A 1 91 ? -19.812 7.477 13.617 1 97.44 91 THR A N 1
ATOM 663 C CA . THR A 1 91 ? -20.828 6.457 13.367 1 97.44 91 THR A CA 1
ATOM 664 C C . THR A 1 91 ? -20.75 5.945 11.938 1 97.44 91 THR A C 1
ATOM 666 O O . THR A 1 91 ? -21.281 4.883 11.617 1 97.44 91 THR A O 1
ATOM 669 N N . CYS A 1 92 ? -20.172 6.648 11.086 1 96.88 92 CYS A N 1
ATOM 670 C CA . CYS A 1 92 ? -20.141 6.219 9.695 1 96.88 92 CYS A CA 1
ATOM 671 C C . CYS A 1 92 ? -19.219 5.012 9.516 1 96.88 92 CYS A C 1
ATOM 673 O O . CYS A 1 92 ? -18.562 4.582 10.469 1 96.88 92 CYS A O 1
ATOM 675 N N . ALA A 1 93 ? -19.156 4.465 8.336 1 94.19 93 ALA A N 1
ATOM 676 C CA . ALA A 1 93 ? -18.391 3.256 8.047 1 94.19 93 ALA A CA 1
ATOM 677 C C . ALA A 1 93 ? -16.906 3.455 8.359 1 94.19 93 ALA A C 1
ATOM 679 O O . ALA A 1 93 ? -16.281 2.611 9 1 94.19 93 ALA A O 1
ATOM 680 N N . SER A 1 94 ? -16.375 4.559 7.961 1 96.62 94 SER A N 1
ATOM 681 C CA . SER A 1 94 ? -14.961 4.852 8.211 1 96.62 94 SER A CA 1
ATOM 682 C C . SER A 1 94 ? -14.688 4.984 9.703 1 96.62 94 SER A C 1
ATOM 684 O O . SER A 1 94 ? -13.703 4.438 10.211 1 96.62 94 SER A O 1
ATOM 686 N N . CYS A 1 95 ? -15.523 5.68 10.414 1 97.56 95 CYS A N 1
ATOM 687 C CA . CYS A 1 95 ? -15.344 5.863 11.852 1 97.56 95 CYS A CA 1
ATOM 688 C C . CYS A 1 95 ? -15.406 4.527 12.578 1 97.56 95 CYS A C 1
ATOM 690 O O . CYS A 1 95 ? -14.625 4.281 13.5 1 97.56 95 CYS A O 1
ATOM 692 N N . ARG A 1 96 ? -16.281 3.686 12.141 1 94.81 96 ARG A N 1
ATOM 693 C CA . ARG A 1 96 ? -16.422 2.383 12.781 1 94.81 96 ARG A CA 1
ATOM 694 C C . ARG A 1 96 ? -15.18 1.53 12.586 1 94.81 96 ARG A C 1
ATOM 696 O O . ARG A 1 96 ? -14.883 0.655 13.406 1 94.81 96 ARG A O 1
ATOM 703 N N . LYS A 1 97 ? -14.445 1.805 11.562 1 92.94 97 LYS A N 1
ATOM 704 C CA . LYS A 1 97 ? -13.227 1.054 11.266 1 92.94 97 LYS A CA 1
ATOM 705 C C . LYS A 1 97 ? -12.008 1.708 11.906 1 92.94 97 LYS A C 1
ATOM 707 O O . LYS A 1 97 ? -10.875 1.277 11.68 1 92.94 97 LYS A O 1
ATOM 712 N N . GLY A 1 98 ? -12.219 2.805 12.586 1 95.75 98 GLY A N 1
ATOM 713 C CA . GLY A 1 98 ? -11.117 3.516 13.211 1 95.75 98 GLY A CA 1
ATOM 714 C C . GLY A 1 98 ? -10.438 4.504 12.281 1 95.75 98 GLY A C 1
ATOM 715 O O . GLY A 1 98 ? -9.406 5.078 12.633 1 95.75 98 GLY A O 1
ATOM 716 N N . LEU A 1 99 ? -10.977 4.617 11.133 1 97.25 99 LEU A N 1
ATOM 717 C CA . LEU A 1 99 ? -10.469 5.582 10.164 1 97.25 99 LEU A CA 1
ATOM 718 C C . LEU A 1 99 ? -11.242 6.895 10.25 1 97.25 99 LEU A C 1
ATOM 720 O O . LEU A 1 99 ? -11.844 7.332 9.266 1 97.25 99 LEU A O 1
ATOM 724 N N . THR A 1 100 ? -11.047 7.566 11.406 1 98.31 100 THR A N 1
ATOM 725 C CA . THR A 1 100 ? -11.867 8.742 11.688 1 98.31 100 THR A CA 1
ATOM 726 C C . THR A 1 100 ? -11.461 9.914 10.805 1 98.31 100 THR A C 1
ATOM 728 O O . THR A 1 100 ? -12.266 10.797 10.516 1 98.31 100 THR A O 1
ATOM 731 N N . ASN A 1 101 ? -10.219 9.914 10.359 1 98.5 101 ASN A N 1
ATOM 732 C CA . ASN A 1 101 ? -9.742 10.953 9.445 1 98.5 101 ASN A CA 1
ATOM 733 C C . ASN A 1 101 ? -10.469 10.891 8.109 1 98.5 101 ASN A C 1
ATOM 735 O O . ASN A 1 101 ? -10.438 11.859 7.336 1 98.5 101 ASN A O 1
ATOM 739 N N . LEU A 1 102 ? -11.086 9.781 7.852 1 98.44 102 LEU A N 1
ATOM 740 C CA . LEU A 1 102 ? -11.797 9.594 6.594 1 98.44 102 LEU A CA 1
ATOM 741 C C . LEU A 1 102 ? -13.305 9.641 6.812 1 98.44 102 LEU A C 1
ATOM 743 O O . LEU A 1 102 ? -14.078 9.125 5.992 1 98.44 102 LEU A O 1
ATOM 747 N N . CYS A 1 103 ? -13.734 10.211 7.887 1 98.06 103 CYS A N 1
ATOM 748 C CA . CYS A 1 103 ? -15.148 10.367 8.203 1 98.06 103 CYS A CA 1
ATOM 749 C C . CYS A 1 103 ? -15.898 11.031 7.051 1 98.06 103 CYS A C 1
ATOM 751 O O . CYS A 1 103 ? -15.43 12.031 6.496 1 98.06 103 CYS A O 1
ATOM 753 N N . SER A 1 104 ? -17.094 10.539 6.734 1 96.12 104 SER A N 1
ATOM 754 C CA . SER A 1 104 ? -17.875 11.023 5.602 1 96.12 104 SER A CA 1
ATOM 755 C C . SER A 1 104 ? -18.344 12.461 5.836 1 96.12 104 SER A C 1
ATOM 757 O O . SER A 1 104 ? -18.641 13.18 4.883 1 96.12 104 SER A O 1
ATOM 759 N N . THR A 1 105 ? -18.406 12.914 7.047 1 96.12 105 THR A N 1
ATOM 760 C CA . THR A 1 105 ? -18.812 14.273 7.387 1 96.12 105 THR A CA 1
ATOM 761 C C . THR A 1 105 ? -17.797 14.938 8.297 1 96.12 105 THR A C 1
ATOM 763 O O . THR A 1 105 ? -18.156 15.648 9.242 1 96.12 105 THR A O 1
ATOM 766 N N . LEU A 1 106 ? -16.594 14.648 8.055 1 97.06 106 LEU A N 1
ATOM 767 C CA . LEU A 1 106 ? -15.508 15.133 8.906 1 97.06 106 LEU A CA 1
ATOM 768 C C . LEU A 1 106 ? -15.555 16.656 9.047 1 97.06 106 LEU A C 1
ATOM 770 O O . LEU A 1 106 ? -15.609 17.359 8.047 1 97.06 106 LEU A O 1
ATOM 774 N N . LYS A 1 107 ? -15.648 17.125 10.219 1 97.12 107 LYS A N 1
ATOM 775 C CA . LYS A 1 107 ? -15.469 18.531 10.578 1 97.12 107 LYS A CA 1
ATOM 776 C C . LYS A 1 107 ? -14.141 18.75 11.281 1 97.12 107 LYS A C 1
ATOM 778 O O . LYS A 1 107 ? -13.422 17.797 11.586 1 97.12 107 LYS A O 1
ATOM 783 N N . ALA A 1 108 ? -13.773 20.016 11.445 1 98 108 ALA A N 1
ATOM 784 C CA . ALA A 1 108 ? -12.508 20.297 12.125 1 98 108 ALA A CA 1
ATOM 785 C C . ALA A 1 108 ? -12.492 21.719 12.68 1 98 108 ALA A C 1
ATOM 787 O O . ALA A 1 108 ? -13.094 22.625 12.102 1 98 108 ALA A O 1
ATOM 788 N N . TYR A 1 109 ? -11.844 21.875 13.82 1 98.31 109 TYR A N 1
ATOM 789 C CA . TYR A 1 109 ? -11.508 23.203 14.273 1 98.31 109 TYR A CA 1
ATOM 790 C C . TYR A 1 109 ? -10.633 23.922 13.258 1 98.31 109 TYR A C 1
ATOM 792 O O . TYR A 1 109 ? -9.688 23.344 12.719 1 98.31 109 TYR A O 1
ATOM 800 N N . GLY A 1 110 ? -10.953 25.156 12.945 1 97.69 110 GLY A N 1
ATOM 801 C CA . GLY A 1 110 ? -10.188 25.953 12 1 97.69 110 GLY A CA 1
ATOM 802 C C . GLY A 1 110 ? -10.648 25.797 10.562 1 97.69 110 GLY A C 1
ATOM 803 O O . GLY A 1 110 ? -10.141 26.469 9.664 1 97.69 110 GLY A O 1
ATOM 804 N N . VAL A 1 111 ? -11.578 24.875 10.312 1 96.44 111 VAL A N 1
ATOM 805 C CA . VAL A 1 111 ? -12.094 24.625 8.977 1 96.44 111 VAL A CA 1
ATOM 806 C C . VAL A 1 111 ? -13.609 24.812 8.961 1 96.44 111 VAL A C 1
ATOM 808 O O . VAL A 1 111 ? -14.102 25.844 8.5 1 96.44 111 VAL A O 1
ATOM 811 N N . SER A 1 112 ? -14.352 23.922 9.641 1 96.12 112 SER A N 1
ATOM 812 C CA . SER A 1 112 ? -15.805 24 9.758 1 96.12 112 SER A CA 1
ATOM 813 C C . SER A 1 112 ? -16.219 24.625 11.086 1 96.12 112 SER A C 1
ATOM 815 O O . SER A 1 112 ? -17.344 25.094 11.234 1 96.12 112 SER A O 1
ATOM 817 N N . HIS A 1 113 ? -15.367 24.578 12.086 1 96.5 113 HIS A N 1
ATOM 818 C CA . HIS A 1 113 ? -15.523 25.172 13.414 1 96.5 113 HIS A CA 1
ATOM 819 C C . HIS A 1 113 ? -14.414 26.172 13.703 1 96.5 113 HIS A C 1
ATOM 821 O O . HIS A 1 113 ? -13.328 26.078 13.125 1 96.5 113 HIS A O 1
ATOM 827 N N . ASN A 1 114 ? -14.688 27.125 14.547 1 98 114 ASN A N 1
ATOM 828 C CA . ASN A 1 114 ? -13.68 28.125 14.891 1 98 114 ASN A CA 1
ATOM 829 C C . ASN A 1 114 ? -12.422 27.484 15.469 1 98 114 ASN A C 1
ATOM 831 O O . ASN A 1 114 ? -12.508 26.547 16.281 1 98 114 ASN A O 1
ATOM 835 N N . GLY A 1 115 ? -11.258 28.047 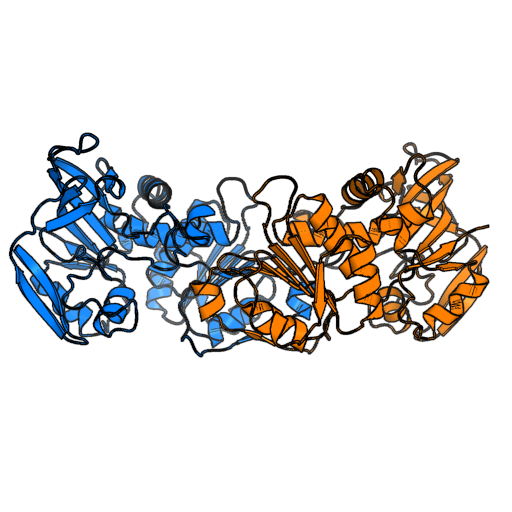15.008 1 98.19 115 GLY A N 1
ATOM 836 C CA . GLY A 1 115 ? -10 27.406 15.367 1 98.19 115 GLY A CA 1
ATOM 837 C C . GLY A 1 115 ? -9.086 28.312 16.172 1 98.19 115 GLY A C 1
ATOM 838 O O . GLY A 1 115 ? -9.539 29.031 17.062 1 98.19 115 GLY A O 1
ATOM 839 N N . GLY A 1 116 ? -7.816 28.203 15.867 1 98.5 116 GLY A N 1
ATOM 840 C CA . GLY A 1 116 ? -6.812 28.656 16.812 1 98.5 116 GLY A CA 1
ATOM 841 C C . GLY A 1 116 ? -6.242 30.016 16.469 1 98.5 116 GLY A C 1
ATOM 842 O O . GLY A 1 116 ? -5.371 30.531 17.172 1 98.5 116 GLY A O 1
ATOM 843 N N . PHE A 1 117 ? -6.648 30.656 15.406 1 98.56 117 PHE A N 1
ATOM 844 C CA . PHE A 1 117 ? -6.168 32 15.156 1 98.56 117 PHE A CA 1
ATOM 845 C C . PHE A 1 117 ? -7.043 33.031 15.867 1 98.56 117 PHE A C 1
ATOM 847 O O . PHE A 1 117 ? -7.586 33.938 15.234 1 98.56 117 PHE A O 1
ATOM 854 N N . ALA A 1 118 ? -7.113 32.906 17.141 1 98.31 118 ALA A N 1
ATOM 855 C CA . ALA A 1 118 ? -7.855 33.75 18.078 1 98.31 118 ALA A CA 1
ATOM 856 C C . ALA A 1 118 ? -7.234 33.656 19.469 1 98.31 118 ALA A C 1
ATOM 858 O O . ALA A 1 118 ? -6.449 32.781 19.766 1 98.31 118 ALA A O 1
ATOM 859 N N . GLU A 1 119 ? -7.578 34.625 20.281 1 98.31 119 GLU A N 1
ATOM 860 C CA . GLU A 1 119 ? -7.09 34.625 21.656 1 98.31 119 GLU A CA 1
ATOM 861 C C . GLU A 1 119 ? -7.648 33.406 22.422 1 98.31 119 GLU A C 1
ATOM 863 O O . GLU A 1 119 ? -6.957 32.812 23.25 1 98.31 119 GLU A O 1
ATOM 868 N N . PHE A 1 120 ? -8.914 33.062 22.125 1 98.5 120 PHE A N 1
ATOM 869 C CA . PHE A 1 120 ? -9.578 31.953 22.781 1 98.5 120 PHE A CA 1
ATOM 870 C C . PHE A 1 120 ? -10.242 31.031 21.766 1 98.5 120 PHE A C 1
ATOM 872 O O . PHE A 1 120 ? -10.68 31.484 20.719 1 98.5 120 PHE A O 1
ATOM 879 N N . SER A 1 121 ? -10.32 29.781 22.078 1 98.62 121 SER A N 1
ATOM 880 C CA . SER A 1 121 ? -10.984 28.766 21.266 1 98.62 121 SER A CA 1
ATOM 881 C C . SER A 1 121 ? -11.773 27.797 22.141 1 98.62 121 SER A C 1
ATOM 883 O O . SER A 1 121 ? -11.266 27.328 23.156 1 98.62 121 SER A O 1
ATOM 885 N N . VAL A 1 122 ? -12.992 27.578 21.797 1 98.69 122 VAL A N 1
ATOM 886 C CA . VAL A 1 122 ? -13.82 26.594 22.469 1 98.69 122 VAL A CA 1
ATOM 887 C C . VAL A 1 122 ? -13.625 25.219 21.828 1 98.69 122 VAL A C 1
ATOM 889 O O . VAL A 1 122 ? -13.883 25.047 20.641 1 98.69 122 VAL A O 1
ATOM 892 N N . VAL A 1 123 ? -13.188 24.219 22.641 1 98.75 123 VAL A N 1
ATOM 893 C CA . VAL A 1 123 ? -12.797 22.922 22.125 1 98.75 123 VAL A CA 1
ATOM 894 C C . VAL A 1 123 ? -13.406 21.812 22.984 1 98.75 123 VAL A C 1
ATOM 896 O O . VAL A 1 123 ? -13.469 21.938 24.219 1 98.75 123 VAL A O 1
ATOM 899 N N . ARG A 1 124 ? -13.883 20.75 22.359 1 98.62 124 ARG A N 1
ATOM 900 C CA . ARG A 1 124 ? -14.273 19.578 23.141 1 98.62 124 ARG A CA 1
ATOM 901 C C . ARG A 1 124 ? -13.117 19.078 24 1 98.62 124 ARG A C 1
ATOM 903 O O . ARG A 1 124 ? -11.984 18.953 23.516 1 98.62 124 ARG A O 1
ATOM 910 N N . ALA A 1 125 ? -13.461 18.734 25.25 1 98.62 125 ALA A N 1
ATOM 911 C CA . ALA A 1 125 ? -12.414 18.344 26.188 1 98.62 125 ALA A CA 1
ATOM 912 C C . ALA A 1 125 ? -11.711 17.062 25.734 1 98.62 125 ALA A C 1
ATOM 914 O O . ALA A 1 125 ? -10.508 16.906 25.953 1 98.62 125 ALA A O 1
ATOM 915 N N . ASP A 1 126 ? -12.391 16.203 25.078 1 97.94 126 ASP A N 1
ATOM 916 C CA . ASP A 1 126 ? -11.812 14.93 24.656 1 97.94 126 ASP A CA 1
ATOM 917 C C . ASP A 1 126 ? -10.898 15.109 23.453 1 97.94 126 ASP A C 1
ATOM 919 O O . ASP A 1 126 ? -10.289 14.148 22.984 1 97.94 126 ASP A O 1
ATOM 923 N N . HIS A 1 127 ? -10.742 16.25 22.938 1 98.62 127 HIS A N 1
ATOM 924 C CA . HIS A 1 127 ? -9.828 16.562 21.844 1 98.62 127 HIS A CA 1
ATOM 925 C C . HIS A 1 127 ? -8.57 17.266 22.344 1 98.62 127 HIS A C 1
ATOM 927 O O . HIS A 1 127 ? -7.719 17.672 21.547 1 98.62 127 HIS A O 1
ATOM 933 N N . LEU A 1 128 ? -8.5 17.438 23.641 1 98.88 128 LEU A N 1
ATOM 934 C CA . LEU A 1 128 ? -7.332 18.078 24.25 1 98.88 128 LEU A CA 1
ATOM 935 C C . LEU A 1 128 ? -6.324 17.031 24.703 1 98.88 128 LEU A C 1
ATOM 937 O O . LEU A 1 128 ? -6.703 15.969 25.188 1 98.88 128 LEU A O 1
ATOM 941 N N . HIS A 1 129 ? -5.055 17.312 24.5 1 98.94 129 HIS A N 1
ATOM 942 C CA . HIS A 1 129 ? -3.953 16.5 25 1 98.94 129 HIS A CA 1
ATOM 943 C C . HIS A 1 129 ? -2.975 17.328 25.812 1 98.94 129 HIS A C 1
ATOM 945 O O . HIS A 1 129 ? -2.545 18.406 25.375 1 98.94 129 HIS A O 1
ATOM 951 N N . GLY A 1 130 ? -2.619 16.812 26.938 1 98.81 130 GLY A N 1
ATOM 952 C CA . GLY A 1 130 ? -1.649 17.5 27.781 1 98.81 130 GLY A CA 1
ATOM 953 C C . GLY A 1 130 ? -0.264 17.562 27.172 1 98.81 130 GLY A C 1
ATOM 954 O O . GLY A 1 130 ? 0.183 16.609 26.531 1 98.81 130 GLY A O 1
ATOM 955 N N . ILE A 1 131 ? 0.459 18.703 27.422 1 98.69 131 ILE A N 1
ATOM 956 C CA . ILE A 1 131 ? 1.756 18.844 26.766 1 98.69 131 ILE A CA 1
ATOM 957 C C . ILE A 1 131 ? 2.848 19.016 27.828 1 98.69 131 ILE A C 1
ATOM 959 O O . ILE A 1 131 ? 4.004 19.297 27.484 1 98.69 131 ILE A O 1
ATOM 963 N N . GLY A 1 132 ? 2.473 18.922 29.078 1 97.69 132 GLY A N 1
ATOM 964 C CA . GLY A 1 132 ? 3.449 19.125 30.141 1 97.69 132 GLY A CA 1
ATOM 965 C C . GLY A 1 132 ? 4.168 20.453 30.047 1 97.69 132 GLY A C 1
ATOM 966 O O . GLY A 1 132 ? 3.533 21.5 29.938 1 97.69 132 GLY A O 1
ATOM 967 N N . SER A 1 133 ? 5.508 20.406 30.047 1 97.44 133 SER A N 1
ATOM 968 C CA . SER A 1 133 ? 6.312 21.625 30.062 1 97.44 133 SER A CA 1
ATOM 969 C C . SER A 1 133 ? 6.75 22 28.641 1 97.44 133 SER A C 1
ATOM 971 O O . SER A 1 133 ? 7.484 22.969 28.453 1 97.44 133 SER A O 1
ATOM 973 N N . MET A 1 134 ? 6.301 21.234 27.672 1 97.75 134 MET A N 1
ATOM 974 C CA . MET A 1 134 ? 6.68 21.516 26.281 1 97.75 134 MET A CA 1
ATOM 975 C C . MET A 1 134 ? 6.293 22.938 25.891 1 97.75 134 MET A C 1
ATOM 977 O O . MET A 1 134 ? 5.176 23.375 26.156 1 97.75 134 MET A O 1
ATOM 981 N N . PRO A 1 135 ? 7.266 23.672 25.266 1 98.06 135 PRO A N 1
ATOM 982 C CA . PRO A 1 135 ? 6.887 25.016 24.812 1 98.06 135 PRO A CA 1
ATOM 983 C C . PRO A 1 135 ? 5.707 24.984 23.828 1 98.06 135 PRO A C 1
ATOM 985 O O . PRO A 1 135 ? 5.598 24.062 23.016 1 98.06 135 PRO A O 1
ATOM 988 N N . TYR A 1 136 ? 4.832 26 23.906 1 98.44 136 TYR A N 1
ATOM 989 C CA . TYR A 1 136 ? 3.594 26.016 23.141 1 98.44 136 TYR A CA 1
ATOM 990 C C . TYR A 1 136 ? 3.885 25.984 21.641 1 98.44 136 TYR A C 1
ATOM 992 O O . TYR A 1 136 ? 3.174 25.328 20.875 1 98.44 136 TYR A O 1
ATOM 1000 N N . HIS A 1 137 ? 4.957 26.75 21.234 1 98.12 137 HIS A N 1
ATOM 1001 C CA . HIS A 1 137 ? 5.254 26.797 19.812 1 98.12 137 HIS A CA 1
ATOM 1002 C C . HIS A 1 137 ? 5.715 25.422 19.297 1 98.12 137 HIS A C 1
ATOM 1004 O O . HIS A 1 137 ? 5.52 25.094 18.125 1 98.12 137 HIS A O 1
ATOM 1010 N N . VAL A 1 138 ? 6.332 24.625 20.141 1 98.31 138 VAL A N 1
ATOM 1011 C CA . VAL A 1 138 ? 6.719 23.266 19.797 1 98.31 138 VAL A CA 1
ATOM 1012 C C . VAL A 1 138 ? 5.484 22.359 19.797 1 98.31 138 VAL A C 1
ATOM 1014 O O . VAL A 1 138 ? 5.285 21.578 18.859 1 98.31 138 VAL A O 1
ATOM 1017 N N . ALA A 1 139 ? 4.605 22.516 20.766 1 98.62 139 ALA A N 1
ATOM 1018 C CA . ALA A 1 139 ? 3.395 21.703 20.875 1 98.62 139 ALA A CA 1
ATOM 1019 C C . ALA A 1 139 ? 2.482 21.906 19.672 1 98.62 139 ALA A C 1
ATOM 1021 O O . ALA A 1 139 ? 1.815 20.969 19.219 1 98.62 139 ALA A O 1
ATOM 1022 N N . ALA A 1 140 ? 2.465 23.125 19.141 1 98.69 140 ALA A N 1
ATOM 1023 C CA . ALA A 1 140 ? 1.607 23.438 18 1 98.69 140 ALA A CA 1
ATOM 1024 C C . ALA A 1 140 ? 2.043 22.672 16.75 1 98.69 140 ALA A C 1
ATOM 1026 O O . ALA A 1 140 ? 1.29 22.562 15.789 1 98.69 140 ALA A O 1
ATOM 1027 N N . LEU A 1 141 ? 3.266 22.109 16.781 1 98.75 141 LEU A N 1
ATOM 1028 C CA . LEU A 1 141 ? 3.74 21.281 15.672 1 98.75 141 LEU A CA 1
ATOM 1029 C C . LEU A 1 141 ? 3.15 19.875 15.758 1 98.75 141 LEU A C 1
ATOM 1031 O O . LEU A 1 141 ? 3.285 19.078 14.82 1 98.75 141 LEU A O 1
ATOM 1035 N N . ALA A 1 142 ? 2.434 19.609 16.828 1 98.81 142 ALA A N 1
ATOM 1036 C CA . ALA A 1 142 ? 1.934 18.25 17.031 1 98.81 142 ALA A CA 1
ATOM 1037 C C . ALA A 1 142 ? 0.922 17.875 15.953 1 98.81 142 ALA A C 1
ATOM 1039 O O . ALA A 1 142 ? 0.897 16.719 15.492 1 98.81 142 ALA A O 1
ATOM 1040 N N . GLU A 1 143 ? 0.116 18.797 15.586 1 98.81 143 GLU A N 1
ATOM 1041 C CA . GLU A 1 143 ? -0.921 18.484 14.609 1 98.81 143 GLU A CA 1
ATOM 1042 C C . GLU A 1 143 ? -0.312 18.109 13.258 1 98.81 143 GLU A C 1
ATOM 1044 O O . GLU A 1 143 ? -0.564 17.031 12.734 1 98.81 143 GLU A O 1
ATOM 1049 N N . PRO A 1 144 ? 0.545 18.969 12.641 1 98.69 144 PRO A N 1
ATOM 1050 C CA . PRO A 1 144 ? 1.141 18.562 11.367 1 98.69 144 PRO A CA 1
ATOM 1051 C C . PRO A 1 144 ? 2.031 17.328 11.508 1 98.69 144 PRO A C 1
ATOM 1053 O O . PRO A 1 144 ? 2.117 16.516 10.586 1 98.69 144 PRO A O 1
ATOM 1056 N N . LEU A 1 145 ? 2.684 17.203 12.656 1 98.69 145 LEU A N 1
ATOM 1057 C CA . LEU A 1 145 ? 3.479 16 12.883 1 98.69 145 LEU A CA 1
ATOM 1058 C C . LEU A 1 145 ? 2.586 14.766 12.984 1 98.69 145 LEU A C 1
ATOM 1060 O O . LEU A 1 145 ? 2.965 13.68 12.547 1 98.69 145 LEU A O 1
ATOM 1064 N N . ALA A 1 146 ? 1.429 14.961 13.547 1 98.75 146 ALA A N 1
ATOM 1065 C CA . ALA A 1 146 ? 0.472 13.859 13.633 1 98.75 146 ALA A CA 1
ATOM 1066 C C . ALA A 1 146 ? 0.032 13.414 12.234 1 98.75 146 ALA A C 1
ATOM 1068 O O . ALA A 1 146 ? -0.185 12.227 12 1 98.75 146 ALA A O 1
ATOM 1069 N N . CYS A 1 147 ? -0.139 14.32 11.32 1 98.62 147 CYS A N 1
ATOM 1070 C CA . CYS A 1 147 ? -0.408 13.961 9.93 1 98.62 147 CYS A CA 1
ATOM 1071 C C . CYS A 1 147 ? 0.717 13.109 9.359 1 98.62 147 CYS A C 1
ATOM 1073 O O . CYS A 1 147 ? 0.463 12.109 8.68 1 98.62 147 CYS A O 1
ATOM 1075 N N . VAL A 1 148 ? 1.945 13.492 9.656 1 98.44 148 VAL A N 1
ATOM 1076 C CA . VAL A 1 148 ? 3.133 12.766 9.211 1 98.44 148 VAL A CA 1
ATOM 1077 C C . VAL A 1 148 ? 3.127 11.359 9.797 1 98.44 148 VAL A C 1
ATOM 1079 O O . VAL A 1 148 ? 3.398 10.383 9.094 1 98.44 148 VAL A O 1
ATOM 1082 N N . VAL A 1 149 ? 2.783 11.281 11.062 1 97.5 149 VAL A N 1
ATOM 1083 C CA . VAL A 1 149 ? 2.738 9.984 11.727 1 97.5 149 VAL A CA 1
ATOM 1084 C C . VAL A 1 149 ? 1.707 9.086 11.047 1 97.5 149 VAL A C 1
ATOM 1086 O O . VAL A 1 149 ? 1.971 7.91 10.789 1 97.5 149 VAL A O 1
ATOM 1089 N N . ASN A 1 150 ? 0.542 9.648 10.75 1 98.12 150 ASN A N 1
ATOM 1090 C CA . ASN A 1 150 ? -0.452 8.875 10.008 1 98.12 150 ASN A CA 1
ATOM 1091 C C . ASN A 1 150 ? 0.094 8.398 8.672 1 98.12 150 ASN A C 1
ATOM 1093 O O . ASN A 1 150 ? -0.163 7.266 8.258 1 98.12 150 ASN A O 1
ATOM 1097 N N . GLY A 1 151 ? 0.82 9.25 7.977 1 97.69 151 GLY A N 1
ATOM 1098 C CA . GLY A 1 151 ? 1.444 8.883 6.715 1 97.69 151 GLY A CA 1
ATOM 1099 C C . GLY A 1 151 ? 2.426 7.734 6.844 1 97.69 151 GLY A C 1
ATOM 1100 O O . GLY A 1 151 ? 2.404 6.797 6.043 1 97.69 151 GLY A O 1
ATOM 1101 N N . MET A 1 152 ? 3.277 7.816 7.848 1 96.62 152 MET A N 1
ATOM 1102 C CA . MET A 1 152 ? 4.23 6.738 8.094 1 96.62 152 MET A CA 1
ATOM 1103 C C . MET A 1 152 ? 3.506 5.43 8.391 1 96.62 152 MET A C 1
ATOM 1105 O O . MET A 1 152 ? 3.877 4.379 7.871 1 96.62 152 MET A O 1
ATOM 1109 N N . GLN A 1 153 ? 2.463 5.551 9.164 1 95.06 153 GLN A N 1
ATOM 1110 C CA . GLN A 1 153 ? 1.688 4.359 9.492 1 95.06 153 GLN A CA 1
ATOM 1111 C C . GLN A 1 153 ? 1.033 3.771 8.242 1 95.06 153 GLN A C 1
ATOM 1113 O O . GLN A 1 153 ? 1.05 2.555 8.039 1 95.06 153 GLN A O 1
ATOM 1118 N N . SER A 1 154 ? 0.46 4.633 7.43 1 95.62 154 SER A N 1
ATOM 1119 C CA . SER A 1 154 ? -0.152 4.188 6.184 1 95.62 154 SER A CA 1
ATOM 1120 C C . SER A 1 154 ? 0.865 3.486 5.289 1 95.62 154 SER A C 1
ATOM 1122 O O . SER A 1 154 ? 0.517 2.559 4.555 1 95.62 154 SER A O 1
ATOM 1124 N N . ALA A 1 155 ? 2.115 3.895 5.367 1 95.81 155 ALA A N 1
ATOM 1125 C CA . ALA A 1 155 ? 3.193 3.334 4.559 1 95.81 155 ALA A CA 1
ATOM 1126 C C . ALA A 1 155 ? 3.781 2.088 5.215 1 95.81 155 ALA A C 1
ATOM 1128 O O . ALA A 1 155 ? 4.742 1.503 4.703 1 95.81 155 ALA A O 1
ATOM 1129 N N . GLY A 1 156 ? 3.27 1.722 6.367 1 92.19 156 GLY A N 1
ATOM 1130 C CA . GLY A 1 156 ? 3.74 0.532 7.059 1 92.19 156 GLY A CA 1
ATOM 1131 C C . GLY A 1 156 ? 4.949 0.792 7.938 1 92.19 156 GLY A C 1
ATOM 1132 O O . GLY A 1 156 ? 5.641 -0.144 8.344 1 92.19 156 GLY A O 1
ATOM 1133 N N . ILE A 1 157 ? 5.238 2.045 8.078 1 92.44 157 ILE A N 1
ATOM 1134 C CA . ILE A 1 157 ? 6.355 2.406 8.945 1 92.44 157 ILE A CA 1
ATOM 1135 C C . ILE A 1 157 ? 5.848 2.678 10.359 1 92.44 157 ILE A C 1
ATOM 1137 O O . ILE A 1 157 ? 5.152 3.668 10.594 1 92.44 157 ILE A O 1
ATOM 1141 N N . GLY A 1 158 ? 5.855 1.646 11.18 1 78.75 158 GLY A N 1
ATOM 1142 C CA . GLY A 1 158 ? 5.379 1.781 12.547 1 78.75 158 GLY A CA 1
ATOM 1143 C C . GLY A 1 158 ? 6.434 1.423 13.578 1 78.75 158 GLY A C 1
ATOM 1144 O O . GLY A 1 158 ? 7.629 1.435 13.289 1 78.75 158 GLY A O 1
ATOM 1145 N N . GLU A 1 159 ? 5.848 1.211 14.727 1 68.06 159 GLU A N 1
ATOM 1146 C CA . GLU A 1 159 ? 6.727 0.926 15.852 1 68.06 159 GLU A CA 1
ATOM 1147 C C . GLU A 1 159 ? 7.309 -0.482 15.758 1 68.06 159 GLU A C 1
ATOM 1149 O O . GLU A 1 159 ? 8.43 -0.729 16.219 1 68.06 159 GLU A O 1
ATOM 1154 N N . SER A 1 160 ? 6.652 -1.501 15.133 1 64.19 160 SER A N 1
ATOM 1155 C CA . SER A 1 160 ? 7.094 -2.891 15.125 1 64.19 160 SER A CA 1
ATOM 1156 C C . SER A 1 160 ? 7.363 -3.381 13.711 1 64.19 160 SER A C 1
ATOM 1158 O O . SER A 1 160 ? 7.742 -4.539 13.508 1 64.19 160 SER A O 1
ATOM 1160 N N . GLY A 1 161 ? 7.613 -2.623 12.836 1 63.81 161 GLY A N 1
ATOM 1161 C CA . GLY A 1 161 ? 7.75 -3.086 11.461 1 63.81 161 GLY A CA 1
ATOM 1162 C C . GLY A 1 161 ? 9.156 -2.932 10.922 1 63.81 161 GLY A C 1
ATOM 1163 O O . GLY A 1 161 ? 10.055 -2.473 11.633 1 63.81 161 GLY A O 1
ATOM 1164 N N . VAL A 1 162 ? 9.391 -3.549 9.758 1 70.5 162 VAL A N 1
ATOM 1165 C CA . VAL A 1 162 ? 10.664 -3.402 9.062 1 70.5 162 VAL A CA 1
ATOM 1166 C C . VAL A 1 162 ? 10.93 -1.928 8.766 1 70.5 162 VAL A C 1
ATOM 1168 O O . VAL A 1 162 ? 10.055 -1.221 8.273 1 70.5 162 VAL A O 1
ATOM 1171 N N . VAL A 1 163 ? 12.023 -1.479 9.188 1 81.5 163 VAL A N 1
ATOM 1172 C CA . VAL A 1 163 ? 12.445 -0.097 8.977 1 81.5 163 VAL A CA 1
ATOM 1173 C C . VAL A 1 163 ? 13.211 0.011 7.66 1 81.5 163 VAL A C 1
ATOM 1175 O O . VAL A 1 163 ? 14.203 -0.699 7.453 1 81.5 163 VAL A O 1
ATOM 1178 N N . PRO A 1 164 ? 12.688 0.858 6.777 1 89.88 164 PRO A N 1
ATOM 1179 C CA . PRO A 1 164 ? 13.461 1.065 5.551 1 89.88 164 PRO A CA 1
ATOM 1180 C C . PRO A 1 164 ? 14.906 1.483 5.824 1 89.88 164 PRO A C 1
ATOM 1182 O O . PRO A 1 164 ? 15.188 2.109 6.848 1 89.88 164 PRO A O 1
ATOM 1185 N N . GLU A 1 165 ? 15.758 1.098 4.945 1 91.56 165 GLU A N 1
ATOM 1186 C CA . GLU A 1 165 ? 17.156 1.463 5.086 1 91.56 165 GLU A CA 1
ATOM 1187 C C . GLU A 1 165 ? 17.453 2.812 4.438 1 91.56 165 GLU A C 1
ATOM 1189 O O . GLU A 1 165 ? 18.266 3.586 4.938 1 91.56 165 GLU A O 1
ATOM 1194 N N . ASN A 1 166 ? 16.844 3.059 3.336 1 95.75 166 ASN A N 1
ATOM 1195 C CA . ASN A 1 166 ? 17.031 4.281 2.562 1 95.75 166 ASN A CA 1
ATOM 1196 C C . ASN A 1 166 ? 15.695 4.934 2.213 1 95.75 166 ASN A C 1
ATOM 1198 O O . ASN A 1 166 ? 14.805 4.285 1.649 1 95.75 166 ASN A O 1
ATOM 1202 N N . ALA A 1 167 ? 15.625 6.191 2.59 1 98.38 167 ALA A N 1
ATOM 1203 C CA . ALA A 1 167 ? 14.398 6.934 2.314 1 98.38 167 ALA A CA 1
ATOM 1204 C C . ALA A 1 167 ? 14.688 8.219 1.551 1 98.38 167 ALA A C 1
ATOM 1206 O O . ALA A 1 167 ? 15.758 8.812 1.714 1 98.38 167 ALA A O 1
ATOM 1207 N N . LEU A 1 168 ? 13.789 8.562 0.678 1 98.88 168 LEU A N 1
ATOM 1208 C CA . LEU A 1 168 ? 13.836 9.789 -0.101 1 98.88 168 LEU A CA 1
ATOM 1209 C C . LEU A 1 168 ? 12.531 10.57 0.033 1 98.88 168 LEU A C 1
ATOM 1211 O O . LEU A 1 168 ? 11.445 10.008 -0.137 1 98.88 168 LEU A O 1
ATOM 1215 N N . VAL A 1 169 ? 12.609 11.836 0.417 1 98.94 169 VAL A N 1
ATOM 1216 C CA . VAL A 1 169 ? 11.438 12.703 0.523 1 98.94 169 VAL A CA 1
ATOM 1217 C C . VAL A 1 169 ? 11.586 13.891 -0.42 1 98.94 169 VAL A C 1
ATOM 1219 O O . VAL A 1 169 ? 12.578 14.625 -0.358 1 98.94 169 VAL A O 1
ATOM 1222 N N . PHE A 1 170 ? 10.602 14.031 -1.31 1 98.88 170 PHE A N 1
ATOM 1223 C CA . PHE A 1 170 ? 10.562 15.195 -2.189 1 98.88 170 PHE A CA 1
ATOM 1224 C C . PHE A 1 170 ? 9.805 16.344 -1.535 1 98.88 170 PHE A C 1
ATOM 1226 O O . PHE A 1 170 ? 8.672 16.172 -1.091 1 98.88 170 PHE A O 1
ATOM 1233 N N . GLY A 1 171 ? 10.375 17.547 -1.552 1 98.44 171 GLY A N 1
ATOM 1234 C CA . GLY A 1 171 ? 9.781 18.75 -0.965 1 98.44 171 GLY A CA 1
ATOM 1235 C C . GLY A 1 171 ? 10.328 19.062 0.412 1 98.44 171 GLY A C 1
ATOM 1236 O O . GLY A 1 171 ? 9.898 18.484 1.409 1 98.44 171 GLY A O 1
ATOM 1237 N N . ALA A 1 172 ? 11.172 20.078 0.431 1 98 172 ALA A N 1
ATOM 1238 C CA . ALA A 1 172 ? 11.836 20.438 1.682 1 98 172 ALA A CA 1
ATOM 1239 C C . ALA A 1 172 ? 11.117 21.594 2.373 1 98 172 ALA A C 1
ATOM 1241 O O . ALA A 1 172 ? 11.758 22.516 2.9 1 98 172 ALA A O 1
ATOM 1242 N N . GLY A 1 173 ? 9.812 21.609 2.225 1 96.75 173 GLY A N 1
ATOM 1243 C CA . GLY A 1 173 ? 8.984 22.453 3.068 1 96.75 173 GLY A CA 1
ATOM 1244 C C . GLY A 1 173 ? 8.75 21.875 4.453 1 96.75 173 GLY A C 1
ATOM 1245 O O . GLY A 1 173 ? 9.305 20.828 4.789 1 96.75 173 GLY A O 1
ATOM 1246 N N . PRO A 1 174 ? 7.949 22.562 5.23 1 96.56 174 PRO A N 1
ATOM 1247 C CA . PRO A 1 174 ? 7.754 22.141 6.621 1 96.56 174 PRO A CA 1
ATOM 1248 C C . PRO A 1 174 ? 7.273 20.703 6.738 1 96.56 174 PRO A C 1
ATOM 1250 O O . PRO A 1 174 ? 7.805 19.938 7.547 1 96.56 174 PRO A O 1
ATOM 1253 N N . ILE A 1 175 ? 6.301 20.297 5.98 1 97.69 175 ILE A N 1
ATOM 1254 C CA . ILE A 1 175 ? 5.719 18.969 6.066 1 97.69 175 ILE A CA 1
ATOM 1255 C C . ILE A 1 175 ? 6.754 17.922 5.645 1 97.69 175 ILE A C 1
ATOM 1257 O O . ILE A 1 175 ? 6.918 16.891 6.309 1 97.69 175 ILE A O 1
ATOM 1261 N N . GLY A 1 176 ? 7.426 18.188 4.496 1 98.5 176 GLY A N 1
ATOM 1262 C CA . GLY A 1 176 ? 8.477 17.281 4.062 1 98.5 176 GLY A CA 1
ATOM 1263 C C . GLY A 1 176 ? 9.586 17.125 5.09 1 98.5 176 GLY A C 1
ATOM 1264 O O . GLY A 1 176 ? 10.055 16 5.324 1 98.5 176 GLY A O 1
ATOM 1265 N N . LEU A 1 177 ? 9.984 18.188 5.695 1 98.44 177 LEU A N 1
ATOM 1266 C CA . LEU A 1 177 ? 11.039 18.141 6.699 1 98.44 177 LEU A CA 1
ATOM 1267 C C . LEU A 1 177 ? 10.578 17.391 7.941 1 98.44 177 LEU A C 1
ATOM 1269 O O . LEU A 1 177 ? 11.328 16.609 8.516 1 98.44 177 LEU A O 1
ATOM 1273 N N . LEU A 1 178 ? 9.312 17.641 8.367 1 98.62 178 LEU A N 1
ATOM 1274 C CA . LEU A 1 178 ? 8.773 16.875 9.484 1 98.62 178 LEU A CA 1
ATOM 1275 C C . LEU A 1 178 ? 8.789 15.375 9.18 1 98.62 178 LEU A C 1
ATOM 1277 O O . LEU A 1 178 ? 9.125 14.562 10.039 1 98.62 178 LEU A O 1
ATOM 1281 N N . LEU A 1 179 ? 8.461 15.016 7.973 1 98.44 179 LEU A N 1
ATOM 1282 C CA . LEU A 1 179 ? 8.461 13.617 7.562 1 98.44 179 LEU A CA 1
ATOM 1283 C C . LEU A 1 179 ? 9.875 13.047 7.57 1 98.44 179 LEU A C 1
ATOM 1285 O O . LEU A 1 179 ? 10.125 12.008 8.18 1 98.44 179 LEU A O 1
ATOM 1289 N N . ALA A 1 180 ? 10.789 13.758 6.949 1 98.38 180 ALA A N 1
ATOM 1290 C CA . ALA A 1 180 ? 12.172 13.289 6.875 1 98.38 180 ALA A CA 1
ATOM 1291 C C . ALA A 1 180 ? 12.773 13.117 8.266 1 98.38 180 ALA A C 1
ATOM 1293 O O . ALA A 1 180 ? 13.406 12.102 8.562 1 98.38 180 ALA A O 1
ATOM 1294 N N . LEU A 1 181 ? 12.555 14.055 9.109 1 97.62 181 LEU A N 1
ATOM 1295 C CA . LEU A 1 181 ? 13.102 14.008 10.461 1 97.62 181 LEU A CA 1
ATOM 1296 C C . LEU A 1 181 ? 12.445 12.898 11.273 1 97.62 181 LEU A C 1
ATOM 1298 O O . LEU A 1 181 ? 13.094 12.266 12.109 1 97.62 181 LEU A O 1
ATOM 1302 N N . SER A 1 182 ? 11.133 12.719 11.055 1 96.69 182 SER A N 1
ATOM 1303 C CA . SER A 1 182 ? 10.445 11.625 11.727 1 96.69 182 SER A CA 1
ATOM 1304 C C . SER A 1 182 ? 11 10.273 11.297 1 96.69 182 SER A C 1
ATOM 1306 O O . SER A 1 182 ? 11.156 9.359 12.117 1 96.69 182 SER A O 1
ATOM 1308 N N . LEU A 1 183 ? 11.258 10.133 9.984 1 96.19 183 LEU A N 1
ATOM 1309 C CA . LEU A 1 183 ? 11.875 8.906 9.477 1 96.19 183 LEU A CA 1
ATOM 1310 C C . LEU A 1 183 ? 13.234 8.68 10.125 1 96.19 183 LEU A C 1
ATOM 1312 O O . LEU A 1 183 ? 13.555 7.559 10.539 1 96.19 183 LEU A O 1
ATOM 1316 N N . LYS A 1 184 ? 13.977 9.742 10.211 1 93.19 184 LYS A N 1
ATOM 1317 C CA . LYS A 1 184 ? 15.281 9.656 10.859 1 93.19 184 LYS A CA 1
ATOM 1318 C C . LYS A 1 184 ? 15.148 9.219 12.312 1 93.19 184 LYS A C 1
ATOM 1320 O O . LYS A 1 184 ? 15.898 8.367 12.789 1 93.19 184 LYS A O 1
ATOM 1325 N N . SER A 1 185 ? 14.195 9.734 12.969 1 89 185 SER A N 1
ATOM 1326 C CA . SER A 1 185 ? 13.977 9.422 14.375 1 89 185 SER A CA 1
ATOM 1327 C C . SER A 1 185 ? 13.562 7.965 14.562 1 89 185 SER A C 1
ATOM 1329 O O . SER A 1 185 ? 13.734 7.398 15.648 1 89 185 SER A O 1
ATOM 1331 N N . ARG A 1 186 ? 12.984 7.332 13.555 1 89.06 186 ARG A N 1
ATOM 1332 C CA . ARG A 1 186 ? 12.539 5.941 13.594 1 89.06 186 ARG A CA 1
ATOM 1333 C C . ARG A 1 186 ? 13.703 4.988 13.336 1 89.06 186 ARG A C 1
ATOM 1335 O O . ARG A 1 186 ? 13.531 3.77 13.352 1 89.06 186 ARG A O 1
ATOM 1342 N N . GLY A 1 187 ? 14.875 5.562 13.016 1 86.88 187 GLY A N 1
ATOM 1343 C CA . GLY A 1 187 ? 16.062 4.738 12.883 1 86.88 187 GLY A CA 1
ATOM 1344 C C . GLY A 1 187 ? 16.453 4.477 11.445 1 86.88 187 GLY A C 1
ATOM 1345 O O . GLY A 1 187 ? 17.312 3.641 11.164 1 86.88 187 GLY A O 1
ATOM 1346 N N . ILE A 1 188 ? 15.773 5.074 10.508 1 89.25 188 ILE A N 1
ATOM 1347 C CA . ILE A 1 188 ? 16.156 4.91 9.109 1 89.25 188 ILE A CA 1
ATOM 1348 C C . ILE A 1 188 ? 17.562 5.477 8.891 1 89.25 188 ILE A C 1
ATOM 1350 O O . ILE A 1 188 ? 17.828 6.637 9.211 1 89.25 188 ILE A O 1
ATOM 1354 N N . ALA A 1 189 ? 18.406 4.73 8.336 1 85.12 189 ALA A N 1
ATOM 1355 C CA . ALA A 1 189 ? 19.844 5 8.258 1 85.12 189 ALA A CA 1
ATOM 1356 C C . ALA A 1 189 ? 20.125 6.215 7.383 1 85.12 189 ALA A C 1
ATOM 1358 O O . ALA A 1 189 ? 20.922 7.086 7.758 1 85.12 189 ALA A O 1
ATOM 1359 N N . THR A 1 190 ? 19.547 6.223 6.242 1 94.94 190 THR A N 1
ATOM 1360 C CA . THR A 1 190 ? 19.781 7.305 5.289 1 94.94 190 THR A CA 1
ATOM 1361 C C . THR A 1 190 ? 18.469 7.93 4.844 1 94.94 190 THR A C 1
ATOM 1363 O O . THR A 1 190 ? 17.609 7.246 4.273 1 94.94 190 THR A O 1
ATOM 1366 N N . VAL A 1 191 ? 18.328 9.164 5.172 1 98.12 191 VAL A N 1
ATOM 1367 C CA . VAL A 1 191 ? 17.172 9.938 4.719 1 98.12 191 VAL A CA 1
ATOM 1368 C C . VAL A 1 191 ? 17.641 11.102 3.848 1 98.12 191 VAL A C 1
ATOM 1370 O O . VAL A 1 191 ? 18.391 11.961 4.305 1 98.12 191 VAL A O 1
ATOM 1373 N N . THR A 1 192 ? 17.234 11.094 2.588 1 98.69 192 THR A N 1
ATOM 1374 C CA . THR A 1 192 ? 17.594 12.125 1.626 1 98.69 192 THR A CA 1
ATOM 1375 C C . THR A 1 192 ? 16.422 13.062 1.365 1 98.69 192 THR A C 1
ATOM 1377 O O . THR A 1 192 ? 15.305 12.609 1.117 1 98.69 192 THR A O 1
ATOM 1380 N N . MET A 1 193 ? 16.672 14.344 1.503 1 98.69 193 MET A N 1
ATOM 1381 C CA . MET A 1 193 ? 15.711 15.375 1.147 1 98.69 193 MET A CA 1
ATOM 1382 C C . MET A 1 193 ? 15.969 15.906 -0.257 1 98.69 193 MET A C 1
ATOM 1384 O O . MET A 1 193 ? 17.094 16.328 -0.569 1 98.69 193 MET A O 1
ATOM 1388 N N . ALA A 1 194 ? 14.953 15.875 -1.078 1 98.81 194 ALA A N 1
ATOM 1389 C CA . ALA A 1 194 ? 15.102 16.406 -2.432 1 98.81 194 ALA A CA 1
ATOM 1390 C C . ALA A 1 194 ? 14.266 17.672 -2.613 1 98.81 194 ALA A C 1
ATOM 1392 O O . ALA A 1 194 ? 13.109 17.734 -2.18 1 98.81 194 ALA A O 1
ATOM 1393 N N . ASP A 1 195 ? 14.812 18.656 -3.188 1 98.38 195 ASP A N 1
ATOM 1394 C CA . ASP A 1 195 ? 14.156 19.922 -3.496 1 98.38 195 ASP A CA 1
ATOM 1395 C C . ASP A 1 195 ? 14.891 20.656 -4.613 1 98.38 195 ASP A C 1
ATOM 1397 O O . ASP A 1 195 ? 16.031 20.328 -4.938 1 98.38 195 ASP A O 1
ATOM 1401 N N . ILE A 1 196 ? 14.188 21.578 -5.273 1 97.25 196 ILE A N 1
ATOM 1402 C CA . ILE A 1 196 ? 14.828 22.359 -6.32 1 97.25 196 ILE A CA 1
ATOM 1403 C C . ILE A 1 196 ? 15.508 23.578 -5.703 1 97.25 196 ILE A C 1
ATOM 1405 O O . ILE A 1 196 ? 16.406 24.172 -6.305 1 97.25 196 ILE A O 1
ATOM 1409 N N . ASN A 1 197 ? 15.062 24.016 -4.492 1 96.38 197 ASN A N 1
ATOM 1410 C CA . ASN A 1 197 ? 15.562 25.219 -3.838 1 96.38 197 ASN A CA 1
ATOM 1411 C C . ASN A 1 197 ? 16.812 24.938 -3.023 1 96.38 197 ASN A C 1
ATOM 1413 O O . ASN A 1 197 ? 16.766 24.203 -2.039 1 96.38 197 ASN A O 1
ATOM 1417 N N . GLU A 1 198 ? 17.875 25.625 -3.342 1 95.19 198 GLU A N 1
ATOM 1418 C CA . GLU A 1 198 ? 19.172 25.375 -2.719 1 95.19 198 GLU A CA 1
ATOM 1419 C C . GLU A 1 198 ? 19.172 25.781 -1.249 1 95.19 198 GLU A C 1
ATOM 1421 O O . GLU A 1 198 ? 19.797 25.141 -0.416 1 95.19 198 GLU A O 1
ATOM 1426 N N . SER A 1 199 ? 18.531 26.828 -0.97 1 95.19 199 SER A N 1
ATOM 1427 C CA . SER A 1 199 ? 18.484 27.297 0.413 1 95.19 199 SER A CA 1
ATOM 1428 C C . SER A 1 199 ? 17.75 26.297 1.305 1 95.19 199 SER A C 1
ATOM 1430 O O . SER A 1 199 ? 18.156 26.062 2.447 1 95.19 199 SER A O 1
ATOM 1432 N N . ARG A 1 200 ? 16.672 25.75 0.801 1 96.25 200 ARG A N 1
ATOM 1433 C CA . ARG A 1 200 ? 15.945 24.734 1.553 1 96.25 200 ARG A CA 1
ATOM 1434 C C . ARG A 1 200 ? 16.797 23.469 1.751 1 96.25 200 ARG A C 1
ATOM 1436 O O . ARG A 1 200 ? 16.766 22.859 2.818 1 96.25 200 ARG A O 1
ATOM 1443 N N . LEU A 1 201 ? 17.547 23.125 0.721 1 97.69 201 LEU A N 1
ATOM 1444 C CA . LEU A 1 201 ? 18.438 21.969 0.828 1 97.69 201 LEU A CA 1
ATOM 1445 C C . LEU A 1 201 ? 19.531 22.219 1.854 1 97.69 201 LEU A C 1
ATOM 1447 O O . LEU A 1 201 ? 19.875 21.328 2.625 1 97.69 201 LEU A O 1
ATOM 1451 N N . ALA A 1 202 ? 20.062 23.438 1.843 1 97.44 202 ALA A N 1
ATOM 1452 C CA . ALA A 1 202 ? 21.078 23.797 2.834 1 97.44 202 ALA A CA 1
ATOM 1453 C C . ALA A 1 202 ? 20.516 23.688 4.25 1 97.44 202 ALA A C 1
ATOM 1455 O O . ALA A 1 202 ? 21.188 23.156 5.148 1 97.44 202 ALA A O 1
ATOM 1456 N N . PHE A 1 203 ? 19.344 24.172 4.434 1 97.06 203 PHE A N 1
ATOM 1457 C CA . PHE A 1 203 ? 18.688 24.078 5.73 1 97.06 203 PHE A CA 1
ATOM 1458 C C . PHE A 1 203 ? 18.484 22.625 6.129 1 97.06 203 PHE A C 1
ATOM 1460 O O . PHE A 1 203 ? 18.734 22.25 7.277 1 97.06 203 PHE A O 1
ATOM 1467 N N . ALA A 1 204 ? 18.031 21.797 5.176 1 97.75 204 ALA A N 1
ATOM 1468 C CA . ALA A 1 204 ? 17.844 20.359 5.426 1 97.75 204 ALA A CA 1
ATOM 1469 C C . ALA A 1 204 ? 19.172 19.703 5.828 1 97.75 204 ALA A C 1
ATOM 1471 O O . ALA A 1 204 ? 19.203 18.875 6.738 1 97.75 204 ALA A O 1
ATOM 1472 N N . GLN A 1 205 ? 20.203 20.062 5.152 1 97.81 205 GLN A N 1
ATOM 1473 C CA . GLN A 1 205 ? 21.516 19.547 5.484 1 97.81 205 GLN A CA 1
ATOM 1474 C C . GLN A 1 205 ? 21.922 19.922 6.906 1 97.81 205 GLN A C 1
ATOM 1476 O O . GLN A 1 205 ? 22.5 19.125 7.629 1 97.81 205 GLN A O 1
ATOM 1481 N N . ASP A 1 206 ? 21.594 21.156 7.266 1 97 206 ASP A N 1
ATOM 1482 C CA . ASP A 1 206 ? 21.891 21.641 8.609 1 97 206 ASP A CA 1
ATOM 1483 C C . ASP A 1 206 ? 21.125 20.844 9.664 1 97 206 ASP A C 1
ATOM 1485 O O . ASP A 1 206 ? 21.547 20.766 10.82 1 97 206 ASP A O 1
ATOM 1489 N N . LEU A 1 207 ? 20.062 20.266 9.273 1 96.31 207 LEU A N 1
ATOM 1490 C CA . LEU A 1 207 ? 19.266 19.469 10.195 1 96.31 207 LEU A CA 1
ATOM 1491 C C . LEU A 1 207 ? 19.766 18.031 10.234 1 96.31 207 LEU A C 1
ATOM 1493 O O . LEU A 1 207 ? 19.188 17.188 10.922 1 96.31 207 LEU A O 1
ATOM 1497 N N . GLY A 1 208 ? 20.781 17.719 9.445 1 95.06 208 GLY A N 1
ATOM 1498 C CA . GLY A 1 208 ? 21.406 16.406 9.484 1 95.06 208 GLY A CA 1
ATOM 1499 C C . GLY A 1 208 ? 20.891 15.461 8.414 1 95.06 208 GLY A C 1
ATOM 1500 O O . GLY A 1 208 ? 21.078 14.25 8.5 1 95.06 208 GLY A O 1
ATOM 1501 N N . LEU A 1 209 ? 20.219 15.969 7.43 1 97.62 209 LEU A N 1
ATOM 1502 C CA . LEU A 1 209 ? 19.672 15.148 6.352 1 97.62 209 LEU A CA 1
ATOM 1503 C C . LEU A 1 209 ? 20.609 15.156 5.148 1 97.62 209 LEU A C 1
ATOM 1505 O O . LEU A 1 209 ? 21.344 16.125 4.926 1 97.62 209 LEU A O 1
ATOM 1509 N N . GLN A 1 210 ? 20.656 14.055 4.43 1 98.06 210 GLN A N 1
ATOM 1510 C CA . GLN A 1 210 ? 21.25 14.094 3.098 1 98.06 210 GLN A CA 1
ATOM 1511 C C . GLN A 1 210 ? 20.359 14.867 2.127 1 98.06 210 GLN A C 1
ATOM 1513 O O . GLN A 1 210 ? 19.156 15.039 2.375 1 98.06 210 GLN A O 1
ATOM 1518 N N . THR A 1 211 ? 21.031 15.391 1.089 1 98.5 211 THR A N 1
ATOM 1519 C CA . THR A 1 211 ? 20.25 16.203 0.174 1 98.5 211 THR A CA 1
ATOM 1520 C C . THR A 1 211 ? 20.531 15.82 -1.275 1 98.5 211 THR A C 1
ATOM 1522 O O . THR A 1 211 ? 21.562 15.227 -1.572 1 98.5 211 THR A O 1
ATOM 1525 N N . ALA A 1 212 ? 19.578 16.078 -2.096 1 98.56 212 ALA A N 1
ATOM 1526 C CA . ALA A 1 212 ? 19.688 15.922 -3.545 1 98.56 212 ALA A CA 1
ATOM 1527 C C . ALA A 1 212 ? 18.859 16.984 -4.266 1 98.56 212 ALA A C 1
ATOM 1529 O O . ALA A 1 212 ? 17.859 17.453 -3.734 1 98.56 212 ALA A O 1
ATOM 1530 N N . VAL A 1 213 ? 19.297 17.297 -5.453 1 98.44 213 VAL A N 1
ATOM 1531 C CA . VAL A 1 213 ? 18.531 18.25 -6.254 1 98.44 213 VAL A CA 1
ATOM 1532 C C . VAL A 1 213 ? 17.422 17.531 -6.996 1 98.44 213 VAL A C 1
ATOM 1534 O O . VAL A 1 213 ? 17.672 16.641 -7.809 1 98.44 213 VAL A O 1
ATOM 1537 N N . SER A 1 214 ? 16.234 17.938 -6.734 1 98 214 SER A N 1
ATOM 1538 C CA . SER A 1 214 ? 15.078 17.344 -7.41 1 98 214 SER A CA 1
ATOM 1539 C C . SER A 1 214 ? 15.172 17.516 -8.922 1 98 214 SER A C 1
ATOM 1541 O O . SER A 1 214 ? 15.523 18.594 -9.406 1 98 214 SER A O 1
ATOM 1543 N N . GLY A 1 215 ? 14.859 16.484 -9.664 1 96.62 215 GLY A N 1
ATOM 1544 C CA . GLY A 1 215 ? 14.867 16.531 -11.117 1 96.62 215 GLY A CA 1
ATOM 1545 C C . GLY A 1 215 ? 16.25 16.391 -11.711 1 96.62 215 GLY A C 1
ATOM 1546 O O . GLY A 1 215 ? 16.406 16.375 -12.938 1 96.62 215 GLY A O 1
ATOM 1547 N N . SER A 1 216 ? 17.297 16.312 -10.906 1 97.56 216 SER A N 1
ATOM 1548 C CA . SER A 1 216 ? 18.656 16.188 -11.414 1 97.56 216 SER A CA 1
ATOM 1549 C C . SER A 1 216 ? 18.891 14.797 -12.016 1 97.56 216 SER A C 1
ATOM 1551 O O . SER A 1 216 ? 18.203 13.836 -11.648 1 97.56 216 SER A O 1
ATOM 1553 N N . GLU A 1 217 ? 19.812 14.734 -12.922 1 97.5 217 GLU A N 1
ATOM 1554 C CA . GLU A 1 217 ? 20.203 13.461 -13.516 1 97.5 217 GLU A CA 1
ATOM 1555 C C . GLU A 1 217 ? 20.781 12.523 -12.453 1 97.5 217 GLU A C 1
ATOM 1557 O O . GLU A 1 217 ? 20.562 11.312 -12.5 1 97.5 217 GLU A O 1
ATOM 1562 N N . ALA A 1 218 ? 21.531 13.125 -11.578 1 97.75 218 ALA A N 1
ATOM 1563 C CA . ALA A 1 218 ? 22.141 12.328 -10.516 1 97.75 218 ALA A CA 1
ATOM 1564 C C . ALA A 1 218 ? 21.078 11.594 -9.703 1 97.75 218 ALA A C 1
ATOM 1566 O O . ALA A 1 218 ? 21.219 10.406 -9.398 1 97.75 218 ALA A O 1
ATOM 1567 N N . LEU A 1 219 ? 20.047 12.25 -9.352 1 98.06 219 LEU A N 1
ATOM 1568 C CA . LEU A 1 219 ? 18.984 11.625 -8.578 1 98.06 219 LEU A CA 1
ATOM 1569 C C . LEU A 1 219 ? 18.203 10.633 -9.438 1 98.06 219 LEU A C 1
ATOM 1571 O O . LEU A 1 219 ? 17.906 9.523 -8.992 1 98.06 219 LEU A O 1
ATOM 1575 N N . SER A 1 220 ? 17.875 11.016 -10.688 1 96.88 220 SER A N 1
ATOM 1576 C CA . SER A 1 220 ? 17.062 10.18 -11.562 1 96.88 220 SER A CA 1
ATOM 1577 C C . SER A 1 220 ? 17.766 8.859 -11.875 1 96.88 220 SER A C 1
ATOM 1579 O O . SER A 1 220 ? 17.109 7.867 -12.195 1 96.88 220 SER A O 1
ATOM 1581 N N . ARG A 1 221 ? 19.062 8.773 -11.805 1 97.38 221 ARG A N 1
ATOM 1582 C CA . ARG A 1 221 ? 19.844 7.57 -12.094 1 97.38 221 ARG A CA 1
ATOM 1583 C C . ARG A 1 221 ? 19.766 6.582 -10.93 1 97.38 221 ARG A C 1
ATOM 1585 O O . ARG A 1 221 ? 20.109 5.41 -11.086 1 97.38 221 ARG A O 1
ATOM 1592 N N . GLN A 1 222 ? 19.328 7.043 -9.797 1 97.81 222 GLN A N 1
ATOM 1593 C CA . GLN A 1 222 ? 19.234 6.172 -8.633 1 97.81 222 GLN A CA 1
ATOM 1594 C C . GLN A 1 222 ? 17.969 5.336 -8.656 1 97.81 222 GLN A C 1
ATOM 1596 O O . GLN A 1 222 ? 17.234 5.277 -7.672 1 97.81 222 GLN A O 1
ATOM 1601 N N . ARG A 1 223 ? 17.734 4.703 -9.758 1 98.06 223 ARG A N 1
ATOM 1602 C CA . ARG A 1 223 ? 16.562 3.865 -9.93 1 98.06 223 ARG A CA 1
ATOM 1603 C C . ARG A 1 223 ? 16.578 2.689 -8.961 1 98.06 223 ARG A C 1
ATOM 1605 O O . ARG A 1 223 ? 17.609 2.045 -8.773 1 98.06 223 ARG A O 1
ATOM 1612 N N . LYS A 1 224 ? 15.398 2.463 -8.305 1 97.94 224 LYS A N 1
ATOM 1613 C CA . LYS A 1 224 ? 15.164 1.306 -7.449 1 97.94 224 LYS A CA 1
ATOM 1614 C C . LYS A 1 224 ? 16.109 1.303 -6.254 1 97.94 224 LYS A C 1
ATOM 1616 O O . LYS A 1 224 ? 16.5 0.24 -5.77 1 97.94 224 LYS A O 1
ATOM 1621 N N . GLU A 1 225 ? 16.484 2.492 -5.77 1 97.19 225 GLU A N 1
ATOM 1622 C CA . GLU A 1 225 ? 17.516 2.541 -4.742 1 97.19 225 GLU A CA 1
ATOM 1623 C C . GLU A 1 225 ? 16.922 2.867 -3.373 1 97.19 225 GLU A C 1
ATOM 1625 O O . GLU A 1 225 ? 17.594 2.73 -2.35 1 97.19 225 GLU A O 1
ATOM 1630 N N . PHE A 1 226 ? 15.672 3.299 -3.359 1 98.06 226 PHE A N 1
ATOM 1631 C CA . PHE A 1 226 ? 15.102 3.77 -2.102 1 98.06 226 PHE A CA 1
ATOM 1632 C C . PHE A 1 226 ? 13.969 2.857 -1.645 1 98.06 226 PHE A C 1
ATOM 1634 O O . PHE A 1 226 ? 13.016 2.617 -2.393 1 98.06 226 PHE A O 1
ATOM 1641 N N . ASP A 1 227 ? 14.023 2.363 -0.367 1 97.31 227 ASP A N 1
ATOM 1642 C CA . ASP A 1 227 ? 12.992 1.503 0.195 1 97.31 227 ASP A CA 1
ATOM 1643 C C . ASP A 1 227 ? 11.688 2.271 0.387 1 97.31 227 ASP A C 1
ATOM 1645 O O . ASP A 1 227 ? 10.602 1.68 0.373 1 97.31 227 ASP A O 1
ATOM 1649 N N . PHE A 1 228 ? 11.844 3.514 0.613 1 98.19 228 PHE A N 1
ATOM 1650 C CA . PHE A 1 228 ? 10.719 4.41 0.847 1 98.19 228 PHE A CA 1
ATOM 1651 C C . PHE A 1 228 ? 10.938 5.746 0.142 1 98.19 228 PHE A C 1
ATOM 1653 O O . PHE A 1 228 ? 12 6.363 0.278 1 98.19 228 PHE A O 1
ATOM 1660 N N . VAL A 1 229 ? 9.93 6.168 -0.666 1 98.88 229 VAL A N 1
ATOM 1661 C CA . VAL A 1 229 ? 9.961 7.469 -1.327 1 98.88 229 VAL A CA 1
ATOM 1662 C C . VAL A 1 229 ? 8.641 8.203 -1.086 1 98.88 229 VAL A C 1
ATOM 1664 O O . VAL A 1 229 ? 7.566 7.598 -1.166 1 98.88 229 VAL A O 1
ATOM 1667 N N . ALA A 1 230 ? 8.727 9.477 -0.758 1 98.88 230 ALA A N 1
ATOM 1668 C CA . ALA A 1 230 ? 7.508 10.25 -0.512 1 98.88 230 ALA A CA 1
ATOM 1669 C C . ALA A 1 230 ? 7.516 11.555 -1.303 1 98.88 230 ALA A C 1
ATOM 1671 O O . ALA A 1 230 ? 8.555 12.195 -1.438 1 98.88 230 ALA A O 1
ATOM 1672 N N . ASP A 1 231 ? 6.359 11.875 -1.775 1 98.88 231 ASP A N 1
ATOM 1673 C CA . ASP A 1 231 ? 6.148 13.211 -2.328 1 98.88 231 ASP A CA 1
ATOM 1674 C C . ASP A 1 231 ? 5.441 14.117 -1.322 1 98.88 231 ASP A C 1
ATOM 1676 O O . ASP A 1 231 ? 4.312 13.844 -0.916 1 98.88 231 ASP A O 1
ATOM 1680 N N . ALA A 1 232 ? 6.082 15.148 -0.943 1 98.62 232 ALA A N 1
ATOM 1681 C CA . ALA A 1 232 ? 5.469 16.172 -0.105 1 98.62 232 ALA A CA 1
ATOM 1682 C C . ALA A 1 232 ? 5.355 17.5 -0.858 1 98.62 232 ALA A C 1
ATOM 1684 O O . ALA A 1 232 ? 5.219 18.562 -0.244 1 98.62 232 ALA A O 1
ATOM 1685 N N . THR A 1 233 ? 5.48 17.469 -2.201 1 97.94 233 THR A N 1
ATOM 1686 C CA . THR A 1 233 ? 5.418 18.688 -3 1 97.94 233 THR A CA 1
ATOM 1687 C C . THR A 1 233 ? 3.996 18.938 -3.488 1 97.94 233 THR A C 1
ATOM 1689 O O . THR A 1 233 ? 3.578 20.094 -3.627 1 97.94 233 THR A O 1
ATOM 1692 N N . GLY A 1 234 ? 3.285 17.875 -3.854 1 97.81 234 GLY A N 1
ATOM 1693 C CA . GLY A 1 234 ? 1.98 18 -4.488 1 97.81 234 GLY A CA 1
ATOM 1694 C C . GLY A 1 234 ? 2.062 18.328 -5.965 1 97.81 234 GLY A C 1
ATOM 1695 O O . GLY A 1 234 ? 1.118 18.875 -6.539 1 97.81 234 GLY A O 1
ATOM 1696 N N . ILE A 1 235 ? 3.203 18.125 -6.547 1 98.38 235 ILE A N 1
ATOM 1697 C CA . ILE A 1 235 ? 3.404 18.344 -7.973 1 98.38 235 ILE A CA 1
ATOM 1698 C C . ILE A 1 235 ? 3.328 17 -8.719 1 98.38 235 ILE A C 1
ATOM 1700 O O . ILE A 1 235 ? 4.16 16.125 -8.5 1 98.38 235 ILE A O 1
ATOM 1704 N N . ALA A 1 236 ? 2.391 16.906 -9.68 1 98.5 236 ALA A N 1
ATOM 1705 C CA . ALA A 1 236 ? 2.051 15.625 -10.297 1 98.5 236 ALA A CA 1
ATOM 1706 C C . ALA A 1 236 ? 3.262 15.016 -10.992 1 98.5 236 ALA A C 1
ATOM 1708 O O . ALA A 1 236 ? 3.555 13.836 -10.812 1 98.5 236 ALA A O 1
ATOM 1709 N N . PRO A 1 237 ? 4.059 15.789 -11.75 1 98.38 237 PRO A N 1
ATOM 1710 C CA . PRO A 1 237 ? 5.23 15.195 -12.398 1 98.38 237 PRO A CA 1
ATOM 1711 C C . PRO A 1 237 ? 6.242 14.641 -11.398 1 98.38 237 PRO A C 1
ATOM 1713 O O . PRO A 1 237 ? 6.91 13.641 -11.68 1 98.38 237 PRO A O 1
ATOM 1716 N N . VAL A 1 238 ? 6.395 15.289 -10.234 1 98.69 238 VAL A N 1
ATOM 1717 C CA . VAL A 1 238 ? 7.297 14.797 -9.195 1 98.69 238 VAL A CA 1
ATOM 1718 C C . VAL A 1 238 ? 6.766 13.484 -8.633 1 98.69 238 VAL A C 1
ATOM 1720 O O . VAL A 1 238 ? 7.52 12.516 -8.5 1 98.69 238 VAL A O 1
ATOM 1723 N N . ALA A 1 239 ? 5.465 13.484 -8.367 1 98.75 239 ALA A N 1
ATOM 1724 C CA . ALA A 1 239 ? 4.828 12.281 -7.84 1 98.75 239 ALA A CA 1
ATOM 1725 C C . ALA A 1 239 ? 4.965 11.109 -8.812 1 98.75 239 ALA A C 1
ATOM 1727 O O . ALA A 1 239 ? 5.145 9.969 -8.398 1 98.75 239 ALA A O 1
ATOM 1728 N N . GLU A 1 240 ? 4.84 11.414 -10.094 1 98.69 240 GLU A N 1
ATOM 1729 C CA . GLU A 1 240 ? 4.996 10.383 -11.109 1 98.69 240 GLU A CA 1
ATOM 1730 C C . GLU A 1 240 ? 6.438 9.883 -11.172 1 98.69 240 GLU A C 1
ATOM 1732 O O . GLU A 1 240 ? 6.676 8.672 -11.195 1 98.69 240 GLU A O 1
ATOM 1737 N N . ALA A 1 241 ? 7.379 10.781 -11.141 1 98.25 241 ALA A N 1
ATOM 1738 C CA . ALA A 1 241 ? 8.789 10.477 -11.375 1 98.25 241 ALA A CA 1
ATOM 1739 C C . ALA A 1 241 ? 9.414 9.805 -10.156 1 98.25 241 ALA A C 1
ATOM 1741 O O . ALA A 1 241 ? 10.508 9.242 -10.242 1 98.25 241 ALA A O 1
ATOM 1742 N N . MET A 1 242 ? 8.727 9.82 -9.008 1 98.62 242 MET A N 1
ATOM 1743 C CA . MET A 1 242 ? 9.328 9.227 -7.816 1 98.62 242 MET A CA 1
ATOM 1744 C C . MET A 1 242 ? 9.203 7.711 -7.84 1 98.62 242 MET A C 1
ATOM 1746 O O . MET A 1 242 ? 9.977 7.012 -7.18 1 98.62 242 MET A O 1
ATOM 1750 N N . ILE A 1 243 ? 8.281 7.172 -8.578 1 98.75 243 ILE A N 1
ATOM 1751 C CA . ILE A 1 243 ? 7.91 5.762 -8.516 1 98.75 243 ILE A CA 1
ATOM 1752 C C . ILE A 1 243 ? 9.078 4.902 -8.992 1 98.75 243 ILE A C 1
ATOM 1754 O O . ILE A 1 243 ? 9.453 3.932 -8.336 1 98.75 243 ILE A O 1
ATOM 1758 N N . PRO A 1 244 ? 9.781 5.266 -10.102 1 98.56 244 PRO A N 1
ATOM 1759 C CA . PRO A 1 244 ? 10.906 4.445 -10.562 1 98.56 244 PRO A CA 1
ATOM 1760 C C . PRO A 1 244 ? 12.062 4.426 -9.562 1 98.56 244 PRO A C 1
ATOM 1762 O O . PRO A 1 244 ? 12.953 3.576 -9.664 1 98.56 244 PRO A O 1
ATOM 1765 N N . LEU A 1 245 ? 12.078 5.324 -8.602 1 98.81 245 LEU A N 1
ATOM 1766 C CA . LEU A 1 245 ? 13.172 5.418 -7.637 1 98.81 245 LEU A CA 1
ATOM 1767 C C . LEU A 1 245 ? 12.977 4.43 -6.492 1 98.81 245 LEU A C 1
ATOM 1769 O O . LEU A 1 245 ? 13.914 4.152 -5.738 1 98.81 245 LEU A O 1
ATOM 1773 N N . VAL A 1 246 ? 11.797 3.914 -6.348 1 98.75 246 VAL A N 1
ATOM 1774 C CA . VAL A 1 246 ? 11.453 2.998 -5.262 1 98.75 246 VAL A CA 1
ATOM 1775 C C . VAL A 1 246 ? 12.109 1.64 -5.512 1 98.75 246 VAL A C 1
ATOM 1777 O O . VAL A 1 246 ? 12.039 1.103 -6.617 1 98.75 246 VAL A O 1
ATOM 1780 N N . ALA A 1 247 ? 12.727 1.101 -4.484 1 98.12 247 ALA A N 1
ATOM 1781 C CA . ALA A 1 247 ? 13.328 -0.225 -4.562 1 98.12 247 ALA A CA 1
ATOM 1782 C C . ALA A 1 247 ? 12.266 -1.308 -4.719 1 98.12 247 ALA A C 1
ATOM 1784 O O . ALA A 1 247 ? 11.102 -1.095 -4.383 1 98.12 247 ALA A O 1
ATOM 1785 N N . ASP A 1 248 ? 12.68 -2.463 -5.305 1 98 248 ASP A N 1
ATOM 1786 C CA . ASP A 1 248 ? 11.766 -3.598 -5.348 1 98 248 ASP A CA 1
ATOM 1787 C C . ASP A 1 248 ? 11.258 -3.945 -3.949 1 98 248 ASP A C 1
ATOM 1789 O O . ASP A 1 248 ? 12.039 -4.031 -3.002 1 98 248 ASP A O 1
ATOM 1793 N N . GLY A 1 249 ? 9.93 -4.09 -3.84 1 97.75 249 GLY A N 1
ATOM 1794 C CA . GLY A 1 249 ? 9.312 -4.355 -2.551 1 97.75 249 GLY A CA 1
ATOM 1795 C C . GLY A 1 249 ? 9.117 -3.105 -1.714 1 97.75 249 GLY A C 1
ATOM 1796 O O . GLY A 1 249 ? 8.648 -3.182 -0.575 1 97.75 249 GLY A O 1
ATOM 1797 N N . GLY A 1 250 ? 9.477 -1.939 -2.285 1 97.81 250 GLY A N 1
ATOM 1798 C CA . GLY A 1 250 ? 9.445 -0.697 -1.53 1 97.81 250 GLY A CA 1
ATOM 1799 C C . GLY A 1 250 ? 8.109 0.008 -1.601 1 97.81 250 GLY A C 1
ATOM 1800 O O . GLY A 1 250 ? 7.137 -0.543 -2.121 1 97.81 250 GLY A O 1
ATOM 1801 N N . THR A 1 251 ? 8.039 1.244 -1.023 1 98.31 251 THR A N 1
ATOM 1802 C CA . THR A 1 251 ? 6.789 1.981 -0.858 1 98.31 251 THR A CA 1
ATOM 1803 C C . THR A 1 251 ? 6.949 3.426 -1.328 1 98.31 251 THR A C 1
ATOM 1805 O O . THR A 1 251 ? 7.961 4.066 -1.042 1 98.31 251 THR A O 1
ATOM 1808 N N . ALA A 1 252 ? 5.996 3.857 -2.113 1 98.88 252 ALA A N 1
ATOM 1809 C CA . ALA A 1 252 ? 5.852 5.266 -2.475 1 98.88 252 ALA A CA 1
ATOM 1810 C C . ALA A 1 252 ? 4.664 5.898 -1.751 1 98.88 252 ALA A C 1
ATOM 1812 O O . ALA A 1 252 ? 3.543 5.387 -1.82 1 98.88 252 ALA A O 1
ATOM 1813 N N . LEU A 1 253 ? 4.871 6.984 -1.074 1 98.88 253 LEU A N 1
ATOM 1814 C CA . LEU A 1 253 ? 3.824 7.684 -0.332 1 98.88 253 LEU A CA 1
ATOM 1815 C C . LEU A 1 253 ? 3.43 8.977 -1.035 1 98.88 253 LEU A C 1
ATOM 1817 O O . LEU A 1 253 ? 4.254 9.875 -1.196 1 98.88 253 LEU A O 1
ATOM 1821 N N . PHE A 1 254 ? 2.186 9.023 -1.475 1 98.88 254 PHE A N 1
ATOM 1822 C CA . PHE A 1 254 ? 1.599 10.273 -1.96 1 98.88 254 PHE A CA 1
ATOM 1823 C C . PHE A 1 254 ? 1.1 11.125 -0.799 1 98.88 254 PHE A C 1
ATOM 1825 O O . PHE A 1 254 ? -0.016 10.922 -0.313 1 98.88 254 PHE A O 1
ATOM 1832 N N . PHE A 1 255 ? 1.924 12.07 -0.411 1 98.62 255 PHE A N 1
ATOM 1833 C CA . PHE A 1 255 ? 1.638 12.852 0.787 1 98.62 255 PHE A CA 1
ATOM 1834 C C . PHE A 1 255 ? 1.311 14.297 0.425 1 98.62 255 PHE A C 1
ATOM 1836 O O . PHE A 1 255 ? 0.508 14.945 1.102 1 98.62 255 PHE A O 1
ATOM 1843 N N . GLY A 1 256 ? 1.984 14.797 -0.63 1 97.94 256 GLY A N 1
ATOM 1844 C CA . GLY A 1 256 ? 1.639 16.109 -1.147 1 97.94 256 GLY A CA 1
ATOM 1845 C C . GLY A 1 256 ? 0.274 16.156 -1.811 1 97.94 256 GLY A C 1
ATOM 1846 O O . GLY A 1 256 ? -0.192 15.148 -2.346 1 97.94 256 GLY A O 1
ATOM 1847 N N . VAL A 1 257 ? -0.364 17.281 -1.819 1 97.25 257 VAL A N 1
ATOM 1848 C CA . VAL A 1 257 ? -1.72 17.391 -2.344 1 97.25 257 VAL A CA 1
ATOM 1849 C C . VAL A 1 257 ? -1.673 17.891 -3.789 1 97.25 257 VAL A C 1
ATOM 1851 O O . VAL A 1 257 ? -1.599 19.094 -4.039 1 97.25 257 VAL A O 1
ATOM 1854 N N . CYS A 1 258 ? -1.758 16.953 -4.695 1 97.81 258 CYS A N 1
ATOM 1855 C CA . CYS A 1 258 ? -1.842 17.312 -6.105 1 97.81 258 CYS A CA 1
ATOM 1856 C C . CYS A 1 258 ? -3.211 17.891 -6.441 1 97.81 258 CYS A C 1
ATOM 1858 O O . CYS A 1 258 ? -4.176 17.672 -5.707 1 97.81 258 CYS A O 1
ATOM 1860 N N . ALA A 1 259 ? -3.211 18.641 -7.523 1 96.62 259 ALA A N 1
ATOM 1861 C CA . ALA A 1 259 ? -4.504 19.109 -8.023 1 96.62 259 ALA A CA 1
ATOM 1862 C C . ALA A 1 259 ? -5.469 17.938 -8.219 1 96.62 259 ALA A C 1
ATOM 1864 O O . ALA A 1 259 ? -5.078 16.875 -8.695 1 96.62 259 ALA A O 1
ATOM 1865 N N . PRO A 1 260 ? -6.766 18.141 -7.863 1 95.5 260 PRO A N 1
ATOM 1866 C CA . PRO A 1 260 ? -7.727 17.047 -7.902 1 95.5 260 PRO A CA 1
ATOM 1867 C C . PRO A 1 260 ? -7.848 16.406 -9.289 1 95.5 260 PRO A C 1
ATOM 1869 O O . PRO A 1 260 ? -8.109 15.211 -9.406 1 95.5 260 PRO A O 1
ATOM 1872 N N . ASP A 1 261 ? -7.621 17.172 -10.344 1 96.75 261 ASP A N 1
ATOM 1873 C CA . ASP A 1 261 ? -7.828 16.656 -11.695 1 96.75 261 ASP A CA 1
ATOM 1874 C C . ASP A 1 261 ? -6.516 16.156 -12.297 1 96.75 261 ASP A C 1
ATOM 1876 O O . ASP A 1 261 ? -6.504 15.617 -13.406 1 96.75 261 ASP A O 1
ATOM 1880 N N . ALA A 1 262 ? -5.426 16.328 -11.531 1 98.44 262 ALA A N 1
ATOM 1881 C CA . ALA A 1 262 ? -4.141 15.852 -12.047 1 98.44 262 ALA A CA 1
ATOM 1882 C C . ALA A 1 262 ? -4.125 14.328 -12.141 1 98.44 262 ALA A C 1
ATOM 1884 O O . ALA A 1 262 ? -4.715 13.641 -11.305 1 98.44 262 ALA A O 1
ATOM 1885 N N . ARG A 1 263 ? -3.516 13.844 -13.203 1 98.62 263 ARG A N 1
ATOM 1886 C CA . ARG A 1 263 ? -3.332 12.414 -13.422 1 98.62 263 ARG A CA 1
ATOM 1887 C C . ARG A 1 263 ? -1.86 12.07 -13.633 1 98.62 263 ARG A C 1
ATOM 1889 O O . ARG A 1 263 ? -1.097 12.898 -14.148 1 98.62 263 ARG A O 1
ATOM 1896 N N . ILE A 1 264 ? -1.524 10.945 -13.203 1 98.81 264 ILE A N 1
ATOM 1897 C CA . ILE A 1 264 ? -0.204 10.414 -13.523 1 98.81 264 ILE A CA 1
ATOM 1898 C C . ILE A 1 264 ? -0.344 9.047 -14.188 1 98.81 264 ILE A C 1
ATOM 1900 O O . ILE A 1 264 ? -1.375 8.383 -14.047 1 98.81 264 ILE A O 1
ATOM 1904 N N . SER A 1 265 ? 0.656 8.703 -14.945 1 98.69 265 SER A N 1
ATOM 1905 C CA . SER A 1 265 ? 0.725 7.426 -15.648 1 98.69 265 SER A CA 1
ATOM 1906 C C . SER A 1 265 ? 1.514 6.398 -14.844 1 98.69 265 SER A C 1
ATOM 1908 O O . SER A 1 265 ? 2.639 6.668 -14.414 1 98.69 265 SER A O 1
ATOM 1910 N N . VAL A 1 266 ? 0.91 5.219 -14.594 1 98.56 266 VAL A N 1
ATOM 1911 C CA . VAL A 1 266 ? 1.593 4.16 -13.859 1 98.56 266 VAL A CA 1
ATOM 1912 C C . VAL A 1 266 ? 1.522 2.855 -14.648 1 98.56 266 VAL A C 1
ATOM 1914 O O . VAL A 1 266 ? 0.6 2.652 -15.445 1 98.56 266 VAL A O 1
ATOM 1917 N N . ALA A 1 267 ? 2.516 2.031 -14.516 1 98.62 267 ALA A N 1
ATOM 1918 C CA . ALA A 1 267 ? 2.553 0.712 -15.148 1 98.62 267 ALA A CA 1
ATOM 1919 C C . ALA A 1 267 ? 2.084 -0.37 -14.18 1 98.62 267 ALA A C 1
ATOM 1921 O O . ALA A 1 267 ? 2.82 -0.755 -13.266 1 98.62 267 ALA A O 1
ATOM 1922 N N . PRO A 1 268 ? 0.857 -0.941 -14.398 1 98.75 268 PRO A N 1
ATOM 1923 C CA . PRO A 1 268 ? 0.419 -2.018 -13.508 1 98.75 268 PRO A CA 1
ATOM 1924 C C . PRO A 1 268 ? 1.398 -3.189 -13.469 1 98.75 268 PRO A C 1
ATOM 1926 O O . PRO A 1 268 ? 1.559 -3.834 -12.43 1 98.75 268 PRO A O 1
ATOM 1929 N N . PHE A 1 269 ? 2.068 -3.443 -14.594 1 98.44 269 PHE A N 1
ATOM 1930 C CA . PHE A 1 269 ? 3.051 -4.52 -14.648 1 98.44 269 PHE A CA 1
ATOM 1931 C C . PHE A 1 269 ? 4.172 -4.281 -13.648 1 98.44 269 PHE A C 1
ATOM 1933 O O . PHE A 1 269 ? 4.598 -5.207 -12.953 1 98.44 269 PHE A O 1
ATOM 1940 N N . GLU A 1 270 ? 4.652 -3.064 -13.531 1 98.44 270 GLU A N 1
ATOM 1941 C CA . GLU A 1 270 ? 5.746 -2.756 -12.617 1 98.44 270 GLU A CA 1
ATOM 1942 C C . GLU A 1 270 ? 5.293 -2.881 -11.164 1 98.44 270 GLU A C 1
ATOM 1944 O O . GLU A 1 270 ? 6.055 -3.346 -10.312 1 98.44 270 GLU A O 1
ATOM 1949 N N . ILE A 1 271 ? 4.066 -2.375 -10.898 1 98.88 271 ILE A N 1
ATOM 1950 C CA . ILE A 1 271 ? 3.533 -2.525 -9.547 1 98.88 271 ILE A CA 1
ATOM 1951 C C . ILE A 1 271 ? 3.498 -4.004 -9.164 1 98.88 271 ILE A C 1
ATOM 1953 O O . ILE A 1 271 ? 3.934 -4.383 -8.078 1 98.88 271 ILE A O 1
ATOM 1957 N N . PHE A 1 272 ? 3.029 -4.855 -10.086 1 98.69 272 PHE A N 1
ATOM 1958 C CA . PHE A 1 272 ? 2.957 -6.301 -9.898 1 98.69 272 PHE A CA 1
ATOM 1959 C C . PHE A 1 272 ? 4.352 -6.898 -9.758 1 98.69 272 PHE A C 1
ATOM 1961 O O . PHE A 1 272 ? 4.688 -7.465 -8.719 1 98.69 272 PHE A O 1
ATOM 1968 N N . ARG A 1 273 ? 5.215 -6.73 -10.727 1 97.88 273 ARG A N 1
ATOM 1969 C CA . ARG A 1 273 ? 6.496 -7.414 -10.875 1 97.88 273 ARG A CA 1
ATOM 1970 C C . ARG A 1 273 ? 7.457 -7.023 -9.758 1 97.88 273 ARG A C 1
ATOM 1972 O O . ARG A 1 273 ? 8.258 -7.844 -9.305 1 97.88 273 ARG A O 1
ATOM 1979 N N . ARG A 1 274 ? 7.375 -5.781 -9.375 1 98.56 274 ARG A N 1
ATOM 1980 C CA . ARG A 1 274 ? 8.32 -5.254 -8.398 1 98.56 274 ARG A CA 1
ATOM 1981 C C . ARG A 1 274 ? 7.711 -5.234 -7 1 98.56 274 ARG A C 1
ATOM 1983 O O . ARG A 1 274 ? 8.352 -4.781 -6.047 1 98.56 274 ARG A O 1
ATOM 1990 N N . GLN A 1 275 ? 6.457 -5.719 -6.918 1 98.75 275 GLN A N 1
ATOM 1991 C CA . GLN A 1 275 ? 5.734 -5.766 -5.652 1 98.75 275 GLN A CA 1
ATOM 1992 C C . GLN A 1 275 ? 5.809 -4.426 -4.926 1 98.75 275 GLN A C 1
ATOM 1994 O O . GLN A 1 275 ? 6.184 -4.371 -3.754 1 98.75 275 GLN A O 1
ATOM 1999 N N . LEU A 1 276 ? 5.434 -3.381 -5.637 1 98.88 276 LEU A N 1
ATOM 2000 C CA . LEU A 1 276 ? 5.445 -2.027 -5.094 1 98.88 276 LEU A CA 1
ATOM 2001 C C . LEU A 1 276 ? 4.188 -1.759 -4.273 1 98.88 276 LEU A C 1
ATOM 2003 O O . LEU A 1 276 ? 3.172 -2.438 -4.449 1 98.88 276 LEU A O 1
ATOM 2007 N N . LYS A 1 277 ? 4.273 -0.822 -3.395 1 98.62 277 LYS A N 1
ATOM 2008 C CA . LYS A 1 277 ? 3.133 -0.237 -2.693 1 98.62 277 LYS A CA 1
ATOM 2009 C C . LYS A 1 277 ? 3.043 1.266 -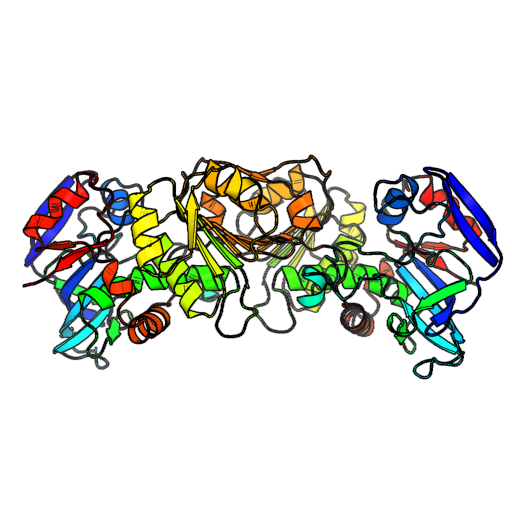2.949 1 98.62 277 LYS A C 1
ATOM 2011 O O . LYS A 1 277 ? 3.984 2.006 -2.658 1 98.62 277 LYS A O 1
ATOM 2016 N N . LEU A 1 278 ? 2.012 1.714 -3.557 1 98.94 278 LEU A N 1
ATOM 2017 C CA . LEU A 1 278 ? 1.652 3.121 -3.686 1 98.94 278 LEU A CA 1
ATOM 2018 C C . LEU A 1 278 ? 0.537 3.49 -2.713 1 98.94 278 LEU A C 1
ATOM 2020 O O . LEU A 1 278 ? -0.587 2.998 -2.838 1 98.94 278 LEU A O 1
ATOM 2024 N N . VAL A 1 279 ? 0.852 4.387 -1.752 1 98.81 279 VAL A N 1
ATOM 2025 C CA . VAL A 1 279 ? -0.087 4.602 -0.656 1 98.81 279 VAL A CA 1
ATOM 2026 C C . VAL A 1 279 ? -0.313 6.098 -0.454 1 98.81 279 VAL A C 1
ATOM 2028 O O . VAL A 1 279 ? 0.527 6.918 -0.836 1 98.81 279 VAL A O 1
ATOM 2031 N N . GLY A 1 280 ? -1.454 6.383 0.032 1 98.81 280 GLY A N 1
ATOM 2032 C CA . GLY A 1 280 ? -1.771 7.746 0.427 1 98.81 280 GLY A CA 1
ATOM 2033 C C . GLY A 1 280 ? -2.102 7.879 1.901 1 98.81 280 GLY A C 1
ATOM 2034 O O . GLY A 1 280 ? -2.273 6.875 2.598 1 98.81 280 GLY A O 1
ATOM 2035 N N . SER A 1 281 ? -2.131 9.047 2.359 1 98.44 281 SER A N 1
ATOM 2036 C CA . SER A 1 281 ? -2.537 9.367 3.727 1 98.44 281 SER A CA 1
ATOM 2037 C C . SER A 1 281 ? -3.172 10.75 3.811 1 98.44 281 SER A C 1
ATOM 2039 O O . SER A 1 281 ? -2.676 11.703 3.209 1 98.44 281 SER A O 1
ATOM 2041 N N . HIS A 1 282 ? -4.234 10.766 4.508 1 98 282 HIS A N 1
ATOM 2042 C CA . HIS A 1 282 ? -4.977 12.016 4.668 1 98 282 HIS A CA 1
ATOM 2043 C C . HIS A 1 282 ? -5.109 12.398 6.137 1 98 282 HIS A C 1
ATOM 2045 O O . HIS A 1 282 ? -5.598 11.602 6.945 1 98 282 HIS A O 1
ATOM 2051 N N . SER A 1 283 ? -4.66 13.625 6.492 1 98 283 SER A N 1
ATOM 2052 C CA . SER A 1 283 ? -4.891 14.195 7.816 1 98 283 SER A CA 1
ATOM 2053 C C . SER A 1 283 ? -4.336 13.289 8.906 1 98 283 SER A C 1
ATOM 2055 O O . SER A 1 283 ? -3.473 12.445 8.648 1 98 283 SER A O 1
ATOM 2057 N N . LEU A 1 284 ? -4.57 13.602 10.117 1 98.56 284 LEU A N 1
ATOM 2058 C CA . LEU A 1 284 ? -4.191 12.789 11.273 1 98.56 284 LEU A CA 1
ATOM 2059 C C . LEU A 1 284 ? -5.348 11.906 11.719 1 98.56 284 LEU A C 1
ATOM 2061 O O . LEU A 1 284 ? -6.516 12.242 11.5 1 98.56 284 LEU A O 1
ATOM 2065 N N . ASN A 1 285 ? -5.074 10.797 12.258 1 98.25 285 ASN A N 1
ATOM 2066 C CA . ASN A 1 285 ? -6.055 9.852 12.789 1 98.25 285 ASN A CA 1
ATOM 2067 C C . ASN A 1 285 ? -5.762 9.5 14.242 1 98.25 285 ASN A C 1
ATOM 2069 O O . ASN A 1 285 ? -5.387 8.367 14.547 1 98.25 285 ASN A O 1
ATOM 2073 N N . ARG A 1 286 ? -5.973 10.531 15.125 1 97.75 286 ARG A N 1
ATOM 2074 C CA . ARG A 1 286 ? -5.742 10.398 16.562 1 97.75 286 ARG A CA 1
ATOM 2075 C C . ARG A 1 286 ? -4.262 10.164 16.859 1 97.75 286 ARG A C 1
ATOM 2077 O O . ARG A 1 286 ? -3.918 9.367 17.734 1 97.75 286 ARG A O 1
ATOM 2084 N N . ASN A 1 287 ? -3.449 10.844 16.141 1 98.06 287 ASN A N 1
ATOM 2085 C CA . ASN A 1 287 ? -2.012 10.602 16.203 1 98.06 287 ASN A CA 1
ATOM 2086 C C . ASN A 1 287 ? -1.313 11.625 17.094 1 98.06 287 ASN A C 1
ATOM 2088 O O . ASN A 1 287 ? -0.086 11.625 17.203 1 98.06 287 ASN A O 1
ATOM 2092 N N . ILE A 1 288 ? -2.039 12.523 17.781 1 98.81 288 ILE A N 1
ATOM 2093 C CA . ILE A 1 288 ? -1.441 13.609 18.547 1 98.81 288 ILE A CA 1
ATOM 2094 C C . ILE A 1 288 ? -0.544 13.031 19.641 1 98.81 288 ILE A C 1
ATOM 2096 O O . ILE A 1 288 ? 0.589 13.477 19.828 1 98.81 288 ILE A O 1
ATOM 2100 N N . PRO A 1 289 ? -0.974 11.984 20.375 1 98.44 289 PRO A N 1
ATOM 2101 C CA . PRO A 1 289 ? -0.083 11.453 21.406 1 98.44 289 PRO A CA 1
ATOM 2102 C C . PRO A 1 289 ? 1.253 10.969 20.844 1 98.44 289 PRO A C 1
ATOM 2104 O O . PRO A 1 289 ? 2.305 11.234 21.438 1 98.44 289 PRO A O 1
ATOM 2107 N N . GLN A 1 290 ? 1.235 10.281 19.719 1 96.81 290 GLN A N 1
ATOM 2108 C CA . GLN A 1 290 ? 2.477 9.828 19.094 1 96.81 290 GLN A CA 1
ATOM 2109 C C . GLN A 1 290 ? 3.336 11.008 18.656 1 96.81 290 GLN A C 1
ATOM 2111 O O . GLN A 1 290 ? 4.559 10.977 18.797 1 96.81 290 GLN A O 1
ATOM 2116 N N . ALA A 1 291 ? 2.688 12.016 18.078 1 98.19 291 ALA A N 1
ATOM 2117 C CA . ALA A 1 291 ? 3.406 13.211 17.672 1 98.19 291 ALA A CA 1
ATOM 2118 C C . ALA A 1 291 ? 4.078 13.891 18.859 1 98.19 291 ALA A C 1
ATOM 2120 O O . ALA A 1 291 ? 5.242 14.281 18.781 1 98.19 291 ALA A O 1
ATOM 2121 N N . LEU A 1 292 ? 3.373 14.016 19.984 1 98.5 292 LEU A N 1
ATOM 2122 C CA . LEU A 1 292 ? 3.93 14.625 21.188 1 98.5 292 LEU A CA 1
ATOM 2123 C C . LEU A 1 292 ? 5.125 13.828 21.688 1 98.5 292 LEU A C 1
ATOM 2125 O O . LEU A 1 292 ? 6.125 14.406 22.125 1 98.5 292 LEU A O 1
ATOM 2129 N N . ALA A 1 293 ? 5.023 12.539 21.609 1 97 293 ALA A N 1
ATOM 2130 C CA . ALA A 1 293 ? 6.129 11.695 22.047 1 97 293 ALA A CA 1
ATOM 2131 C C . ALA A 1 293 ? 7.379 11.953 21.219 1 97 293 ALA A C 1
ATOM 2133 O O . ALA A 1 293 ? 8.492 12.016 21.75 1 97 293 ALA A O 1
ATOM 2134 N N . ILE A 1 294 ? 7.211 12.133 19.938 1 96.44 294 ILE A N 1
ATOM 2135 C CA . ILE A 1 294 ? 8.336 12.43 19.047 1 96.44 294 ILE A CA 1
ATOM 2136 C C . ILE A 1 294 ? 8.93 13.789 19.406 1 96.44 294 ILE A C 1
ATOM 2138 O O . ILE A 1 294 ? 10.148 13.922 19.531 1 96.44 294 ILE A O 1
ATOM 2142 N N . LEU A 1 295 ? 8.102 14.766 19.578 1 97.88 295 LEU A N 1
ATOM 2143 C CA . LEU A 1 295 ? 8.57 16.125 19.875 1 97.88 295 LEU A CA 1
ATOM 2144 C C . LEU A 1 295 ? 9.328 16.156 21.203 1 97.88 295 LEU A C 1
ATOM 2146 O O . LEU A 1 295 ? 10.281 16.906 21.359 1 97.88 295 LEU A O 1
ATOM 2150 N N . GLU A 1 296 ? 8.891 15.344 22.109 1 96.75 296 GLU A N 1
ATOM 2151 C CA . GLU A 1 296 ? 9.523 15.305 23.422 1 96.75 296 GLU A CA 1
ATOM 2152 C C . GLU A 1 296 ? 10.953 14.781 23.344 1 96.75 296 GLU A C 1
ATOM 2154 O O . GLU A 1 296 ? 11.805 15.148 24.156 1 96.75 296 GLU A O 1
ATOM 2159 N N . THR A 1 297 ? 11.25 14.008 22.328 1 94.31 297 THR A N 1
ATOM 2160 C CA . THR A 1 297 ? 12.531 13.32 22.297 1 94.31 297 THR A CA 1
ATOM 2161 C C . THR A 1 297 ? 13.383 13.789 21.125 1 94.31 297 THR A C 1
ATOM 2163 O O . THR A 1 297 ? 14.477 13.266 20.891 1 94.31 297 THR A O 1
ATOM 2166 N N . ASP A 1 298 ? 12.945 14.758 20.359 1 93.81 298 ASP A N 1
ATOM 2167 C CA . ASP A 1 298 ? 13.633 15.078 19.109 1 93.81 298 ASP A CA 1
ATOM 2168 C C . ASP A 1 298 ? 14.766 16.078 19.344 1 93.81 298 ASP A C 1
ATOM 2170 O O . ASP A 1 298 ? 15.445 16.484 18.406 1 93.81 298 ASP A O 1
ATOM 2174 N N . GLY A 1 299 ? 14.984 16.516 20.609 1 91.44 299 GLY A N 1
ATOM 2175 C CA . GLY A 1 299 ? 16.047 17.453 20.953 1 91.44 299 GLY A CA 1
ATOM 2176 C C . GLY A 1 299 ? 15.852 18.828 20.359 1 91.44 299 GLY A C 1
ATOM 2177 O O . GLY A 1 299 ? 16.812 19.484 19.953 1 91.44 299 GLY A O 1
ATOM 2178 N N . GLU A 1 300 ? 14.648 19.203 20.062 1 93.12 300 GLU A N 1
ATOM 2179 C CA . GLU A 1 300 ? 14.227 20.531 19.609 1 93.12 300 GLU A CA 1
ATOM 2180 C C . GLU A 1 300 ? 14.656 20.781 18.172 1 93.12 300 GLU A C 1
ATOM 2182 O O . GLU A 1 300 ? 14.688 21.922 17.719 1 93.12 300 GLU A O 1
ATOM 2187 N N . VAL A 1 301 ? 14.945 19.734 17.5 1 96.5 301 VAL A N 1
ATOM 2188 C CA . VAL A 1 301 ? 15.312 19.859 16.094 1 96.5 301 VAL A CA 1
ATOM 2189 C C . VAL A 1 301 ? 14.109 20.359 15.297 1 96.5 301 VAL A C 1
ATOM 2191 O O . VAL A 1 301 ? 14.234 21.297 14.5 1 96.5 301 VAL A O 1
ATOM 2194 N N . MET A 1 302 ? 12.953 19.859 15.555 1 97.81 302 MET A N 1
ATOM 2195 C CA . MET A 1 302 ? 11.766 20.219 14.789 1 97.81 302 MET A CA 1
ATOM 2196 C C . MET A 1 302 ? 11.281 21.625 15.148 1 97.81 302 MET A C 1
ATOM 2198 O O . MET A 1 302 ? 10.625 22.281 14.344 1 97.81 302 MET A O 1
ATOM 2202 N N . ALA A 1 303 ? 11.656 22.047 16.328 1 97.62 303 ALA A N 1
ATOM 2203 C CA . ALA A 1 303 ? 11.32 23.406 16.734 1 97.62 303 ALA A CA 1
ATOM 2204 C C . ALA A 1 303 ? 11.945 24.438 15.797 1 97.62 303 ALA A C 1
ATOM 2206 O O . ALA A 1 303 ? 11.414 25.531 15.625 1 97.62 303 ALA A O 1
ATOM 2207 N N . ARG A 1 304 ? 13.023 24.047 15.156 1 97.38 304 ARG A N 1
ATOM 2208 C CA . ARG A 1 304 ? 13.75 24.938 14.25 1 97.38 304 ARG A CA 1
ATOM 2209 C C . ARG A 1 304 ? 12.93 25.219 12.992 1 97.38 304 ARG A C 1
ATOM 2211 O O . ARG A 1 304 ? 13.25 26.141 12.242 1 97.38 304 ARG A O 1
ATOM 2218 N N . LEU A 1 305 ? 11.906 24.469 12.75 1 97.75 305 LEU A N 1
ATOM 2219 C CA . LEU A 1 305 ? 11.062 24.672 11.586 1 97.75 305 LEU A CA 1
ATOM 2220 C C . LEU A 1 305 ? 10.156 25.891 11.781 1 97.75 305 LEU A C 1
ATOM 2222 O O . LEU A 1 305 ? 9.594 26.406 10.82 1 97.75 305 LEU A O 1
ATOM 2226 N N . VAL A 1 306 ? 9.945 26.312 13.055 1 97.88 306 VAL A N 1
ATOM 2227 C CA . VAL A 1 306 ? 9.156 27.5 13.328 1 97.88 306 VAL A CA 1
ATOM 2228 C C . VAL A 1 306 ? 9.984 28.75 13 1 97.88 306 VAL A C 1
ATOM 2230 O O . VAL A 1 306 ? 10.766 29.219 13.828 1 97.88 306 VAL A O 1
ATOM 2233 N N . SER A 1 307 ? 9.711 29.312 11.836 1 96 307 SER A N 1
ATOM 2234 C CA . SER A 1 307 ? 10.555 30.391 11.344 1 96 307 SER A CA 1
ATOM 2235 C C . SER A 1 307 ? 10.07 31.75 11.867 1 96 307 SER A C 1
ATOM 2237 O O . SER A 1 307 ? 10.852 32.688 11.977 1 96 307 SER A O 1
ATOM 2239 N N . HIS A 1 308 ? 8.773 31.828 12.102 1 96.5 308 HIS A N 1
ATOM 2240 C CA . HIS A 1 308 ? 8.188 33.094 12.555 1 96.5 308 HIS A CA 1
ATOM 2241 C C . HIS A 1 308 ? 7.242 32.844 13.734 1 96.5 308 HIS A C 1
ATOM 2243 O O . HIS A 1 308 ? 6.477 31.891 13.742 1 96.5 308 HIS A O 1
ATOM 2249 N N . ARG A 1 309 ? 7.367 33.625 14.734 1 97.62 309 ARG A N 1
ATOM 2250 C CA . ARG A 1 309 ? 6.422 33.75 15.844 1 97.62 309 ARG A CA 1
ATOM 2251 C C . ARG A 1 309 ? 5.949 35.188 15.992 1 97.62 309 ARG A C 1
ATOM 2253 O O . ARG A 1 309 ? 6.723 36.062 16.375 1 97.62 309 ARG A O 1
ATOM 2260 N N . LEU A 1 310 ? 4.688 35.375 15.609 1 97.75 310 LEU A N 1
ATOM 2261 C CA . LEU A 1 310 ? 4.16 36.719 15.453 1 97.75 310 LEU A CA 1
ATOM 2262 C C . LEU A 1 310 ? 2.867 36.906 16.234 1 97.75 310 LEU A C 1
ATOM 2264 O O . LEU A 1 310 ? 2.133 35.938 16.469 1 97.75 310 LEU A O 1
ATOM 2268 N N . PRO A 1 311 ? 2.586 38.188 16.656 1 97.12 311 PRO A N 1
ATOM 2269 C CA . PRO A 1 311 ? 1.252 38.406 17.219 1 97.12 311 PRO A CA 1
ATOM 2270 C C . PRO A 1 311 ? 0.145 38.281 16.172 1 97.12 311 PRO A C 1
ATOM 2272 O O . PRO A 1 311 ? 0.415 38.344 14.969 1 97.12 311 PRO A O 1
ATOM 2275 N N . LEU A 1 312 ? -1.045 38.062 16.641 1 95.69 312 LEU A N 1
ATOM 2276 C CA . LEU A 1 312 ? -2.197 37.844 15.773 1 95.69 312 LEU A CA 1
ATOM 2277 C C . LEU A 1 312 ? -2.322 38.969 14.758 1 95.69 312 LEU A C 1
ATOM 2279 O O . LEU A 1 312 ? -2.66 38.75 13.594 1 95.69 312 LEU A O 1
ATOM 2283 N N . SER A 1 313 ? -2.012 40.219 15.18 1 94 313 SER A N 1
ATOM 2284 C CA . SER A 1 313 ? -2.172 41.406 14.352 1 94 313 SER A CA 1
ATOM 2285 C C . SER A 1 313 ? -1.231 41.375 13.148 1 94 313 SER A C 1
ATOM 2287 O O . SER A 1 313 ? -1.472 42.062 12.156 1 94 313 SER A O 1
ATOM 2289 N N . GLU A 1 314 ? -0.209 40.625 13.219 1 95.75 314 GLU A N 1
ATOM 2290 C CA . GLU A 1 314 ? 0.787 40.594 12.148 1 95.75 314 GLU A CA 1
ATOM 2291 C C . GLU A 1 314 ? 0.628 39.344 11.289 1 95.75 314 GLU A C 1
ATOM 2293 O O . GLU A 1 314 ? 1.377 39.156 10.328 1 95.75 314 GLU A O 1
ATOM 2298 N N . MET A 1 315 ? -0.398 38.531 11.617 1 96.06 315 MET A N 1
ATOM 2299 C CA . MET A 1 315 ? -0.563 37.25 10.922 1 96.06 315 MET A CA 1
ATOM 2300 C C . MET A 1 315 ? -1.325 37.438 9.617 1 96.06 315 MET A C 1
ATOM 2302 O O . MET A 1 315 ? -1.164 36.656 8.672 1 96.06 315 MET A O 1
ATOM 2306 N N . LEU A 1 316 ? -2.123 38.469 9.516 1 95.12 316 LEU A N 1
ATOM 2307 C CA . LEU A 1 316 ? -3.1 38.625 8.445 1 95.12 316 LEU A CA 1
ATOM 2308 C C . LEU A 1 316 ? -2.418 38.594 7.082 1 95.12 316 LEU A C 1
ATOM 2310 O O . LEU A 1 316 ? -2.871 37.906 6.164 1 95.12 316 LEU A O 1
ATOM 2314 N N . PRO A 1 317 ? -1.244 39.281 6.879 1 94.06 317 PRO A N 1
ATOM 2315 C CA . PRO A 1 317 ? -0.598 39.281 5.566 1 94.06 317 PRO A CA 1
ATOM 2316 C C . PRO A 1 317 ? -0.186 37.906 5.102 1 94.06 317 PRO A C 1
ATOM 2318 O O . PRO A 1 317 ? -0.121 37.625 3.895 1 94.06 317 PRO A O 1
ATOM 2321 N N . PHE A 1 318 ? 0.014 36.969 5.98 1 94.94 318 PHE A N 1
ATOM 2322 C CA . PHE A 1 318 ? 0.462 35.625 5.629 1 94.94 318 PHE A CA 1
ATOM 2323 C C . PHE A 1 318 ? -0.695 34.781 5.094 1 94.94 318 PHE A C 1
ATOM 2325 O O . PHE A 1 318 ? -0.48 33.75 4.465 1 94.94 318 PHE A O 1
ATOM 2332 N N . PHE A 1 319 ? -1.923 35.219 5.352 1 94.81 319 PHE A N 1
ATOM 2333 C CA . PHE A 1 319 ? -3.086 34.531 4.781 1 94.81 319 PHE A CA 1
ATOM 2334 C C . PHE A 1 319 ? -3.361 35.062 3.369 1 94.81 319 PHE A C 1
ATOM 2336 O O . PHE A 1 319 ? -3.895 34.312 2.533 1 94.81 319 PHE A O 1
ATOM 2343 N N . THR A 1 320 ? -3.01 36.312 3.109 1 90.62 320 THR A N 1
ATOM 2344 C CA . THR A 1 320 ? -3.496 37 1.908 1 90.62 320 THR A CA 1
ATOM 2345 C C . THR A 1 320 ? -2.4 37.062 0.85 1 90.62 320 THR A C 1
ATOM 2347 O O . THR A 1 320 ? -2.684 37.281 -0.332 1 90.62 320 THR A O 1
ATOM 2350 N N . LYS A 1 321 ? -1.147 36.906 1.299 1 84.75 321 LYS A N 1
ATOM 2351 C CA . LYS A 1 321 ? -0.022 36.969 0.372 1 84.75 321 LYS A CA 1
ATOM 2352 C C . LYS A 1 321 ? 0.954 35.812 0.598 1 84.75 321 LYS A C 1
ATOM 2354 O O . LYS A 1 321 ? 1.318 35.531 1.737 1 84.75 321 LYS A O 1
ATOM 2359 N N . LYS A 1 322 ? 1.298 35.156 -0.441 1 79.12 322 LYS A N 1
ATOM 2360 C CA . LYS A 1 322 ? 2.322 34.125 -0.318 1 79.12 322 LYS A CA 1
ATOM 2361 C C . LYS A 1 322 ? 3.674 34.719 0.044 1 79.12 322 LYS A C 1
ATOM 2363 O O . LYS A 1 322 ? 4.113 35.688 -0.577 1 79.12 322 LYS A O 1
ATOM 2368 N N . PRO A 1 323 ? 4.211 34.125 1.057 1 77.69 323 PRO A N 1
ATOM 2369 C CA . PRO A 1 323 ? 5.551 34.625 1.385 1 77.69 323 PRO A CA 1
ATOM 2370 C C . PRO A 1 323 ? 6.547 34.438 0.243 1 77.69 323 PRO A C 1
ATOM 2372 O O . PRO A 1 323 ? 6.535 33.406 -0.425 1 77.69 323 PRO A O 1
ATOM 2375 N N . SER A 1 324 ? 7.41 35.406 0.017 1 75.25 324 SER A N 1
ATOM 2376 C CA . SER A 1 324 ? 8.375 35.375 -1.077 1 75.25 324 SER A CA 1
ATOM 2377 C C . SER A 1 324 ? 9.719 34.812 -0.609 1 75.25 324 SER A C 1
ATOM 2379 O O . SER A 1 324 ? 10.531 34.375 -1.424 1 75.25 324 SER A O 1
ATOM 2381 N N . ASP A 1 325 ? 9.836 34.844 0.642 1 83 325 ASP A N 1
ATOM 2382 C CA . ASP A 1 325 ? 11.102 34.375 1.197 1 83 325 ASP A CA 1
ATOM 2383 C C . ASP A 1 325 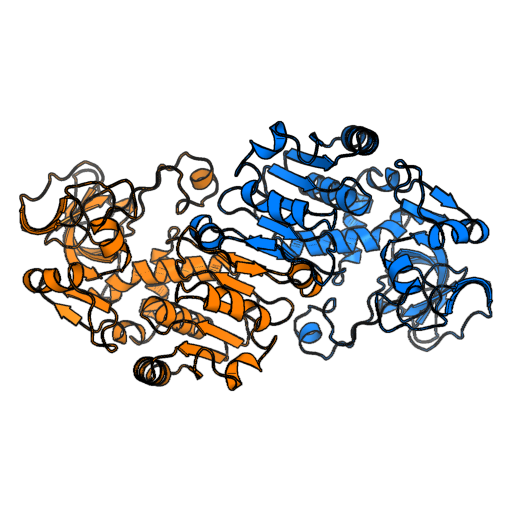? 11.117 32.844 1.313 1 83 325 ASP A C 1
ATOM 2385 O O . ASP A 1 325 ? 10.359 32.25 2.096 1 83 325 ASP A O 1
ATOM 2389 N N . PRO A 1 326 ? 12.023 32.219 0.626 1 79.31 326 PRO A N 1
ATOM 2390 C CA . PRO A 1 326 ? 12.102 30.75 0.682 1 79.31 326 PRO A CA 1
ATOM 2391 C C . PRO A 1 326 ? 12.508 30.234 2.059 1 79.31 326 PRO A C 1
ATOM 2393 O O . PRO A 1 326 ? 12.328 29.047 2.355 1 79.31 326 PRO A O 1
ATOM 2396 N N . ALA A 1 327 ? 12.961 31.078 2.842 1 85.19 327 ALA A N 1
ATOM 2397 C CA . ALA A 1 327 ? 13.383 30.688 4.184 1 85.19 327 ALA A CA 1
ATOM 2398 C C . ALA A 1 327 ? 12.188 30.578 5.129 1 85.19 327 ALA A C 1
ATOM 2400 O O . ALA A 1 327 ? 12.305 30.047 6.234 1 85.19 327 ALA A O 1
ATOM 2401 N N . THR A 1 328 ? 11.078 31.141 4.656 1 90.88 328 THR A N 1
ATOM 2402 C CA . THR A 1 328 ? 9.875 31.031 5.477 1 90.88 328 THR A CA 1
ATOM 2403 C C . THR A 1 328 ? 9.406 29.578 5.551 1 90.88 328 THR A C 1
ATOM 2405 O O . THR A 1 328 ? 9.188 28.938 4.52 1 90.88 328 THR A O 1
ATOM 2408 N N . MET A 1 329 ? 9.344 29.062 6.734 1 94 329 MET A N 1
ATOM 2409 C CA . MET A 1 329 ? 8.875 27.703 6.988 1 94 329 MET A CA 1
ATOM 2410 C C . MET A 1 329 ? 7.551 27.719 7.746 1 94 329 MET A C 1
ATOM 2412 O O . MET A 1 329 ? 6.527 28.141 7.207 1 94 329 MET A O 1
ATOM 2416 N N . LYS A 1 330 ? 7.539 27.406 8.984 1 96.56 330 LYS A N 1
ATOM 2417 C CA . LYS A 1 330 ? 6.32 27.438 9.789 1 96.56 330 LYS A CA 1
ATOM 2418 C C . LYS A 1 330 ? 6.133 28.812 10.453 1 96.56 330 LYS A C 1
ATOM 2420 O O . LYS A 1 330 ? 6.969 29.234 11.242 1 96.56 330 LYS A O 1
ATOM 2425 N N . VAL A 1 331 ? 5.039 29.484 10.039 1 97.62 331 VAL A N 1
ATOM 2426 C CA . VAL A 1 331 ? 4.656 30.75 10.656 1 97.62 331 VAL A CA 1
ATOM 2427 C C . VAL A 1 331 ? 3.584 30.5 11.711 1 97.62 331 VAL A C 1
ATOM 2429 O O . VAL A 1 331 ? 2.58 29.828 11.453 1 97.62 331 VAL A O 1
ATOM 2432 N N . GLN A 1 332 ? 3.846 31.016 12.922 1 98.19 332 GLN A N 1
ATOM 2433 C CA . GLN A 1 332 ? 2.91 30.812 14.023 1 98.19 332 GLN A CA 1
ATOM 2434 C C . GLN A 1 332 ? 2.459 32.125 14.633 1 98.19 332 GLN A C 1
ATOM 2436 O O . GLN A 1 332 ? 3.252 33.062 14.75 1 98.19 332 GLN A O 1
ATOM 2441 N N . PHE A 1 333 ? 1.134 32.125 14.914 1 97.38 333 PHE A N 1
ATOM 2442 C CA . PHE A 1 333 ? 0.658 33.062 15.93 1 97.38 333 PHE A CA 1
ATOM 2443 C C . PHE A 1 333 ? 1.25 32.719 17.297 1 97.38 333 PHE A C 1
ATOM 2445 O O . PHE A 1 333 ? 1.23 31.562 17.719 1 97.38 333 PHE A O 1
ATOM 2452 N N . ALA A 1 334 ? 1.841 33.688 17.953 1 95.69 334 ALA A N 1
ATOM 2453 C CA . ALA A 1 334 ? 2.365 33.562 19.297 1 95.69 334 ALA A CA 1
ATOM 2454 C C . ALA A 1 334 ? 1.767 34.625 20.219 1 95.69 334 ALA A C 1
ATOM 2456 O O . ALA A 1 334 ? 1.959 35.812 20 1 95.69 334 ALA A O 1
ATOM 2457 N N . ALA A 1 335 ? 1.126 34.125 21.234 1 92.94 335 ALA A N 1
ATOM 2458 C CA . ALA A 1 335 ? 0.544 35.031 22.188 1 92.94 335 ALA A CA 1
ATOM 2459 C C . ALA A 1 335 ? 1.622 35.656 23.078 1 92.94 335 ALA A C 1
ATOM 2461 O O . ALA A 1 335 ? 2.637 35.031 23.375 1 92.94 335 ALA A O 1
ATOM 2462 N N . GLU A 1 336 ? 1.467 36.969 23.422 1 75.56 336 GLU A N 1
ATOM 2463 C CA . GLU A 1 336 ? 2.391 37.688 24.297 1 75.56 336 GLU A CA 1
ATOM 2464 C C . GLU A 1 336 ? 2.379 37.094 25.719 1 75.56 336 GLU A C 1
ATOM 2466 O O . GLU A 1 336 ? 1.356 36.594 26.172 1 75.56 336 GLU A O 1
ATOM 2471 N N . MET B 1 1 ? 13.398 -41.156 -19.203 1 95.75 1 MET B N 1
ATOM 2472 C CA . MET B 1 1 ? 12.102 -40.75 -18.672 1 95.75 1 MET B CA 1
ATOM 2473 C C . MET B 1 1 ? 11.32 -39.938 -19.703 1 95.75 1 MET B C 1
ATOM 2475 O O . MET B 1 1 ? 11.914 -39.281 -20.562 1 95.75 1 MET B O 1
ATOM 2479 N N . HIS B 1 2 ? 10 -40.031 -19.625 1 96.62 2 HIS B N 1
ATOM 2480 C CA . HIS B 1 2 ? 9.156 -39.188 -20.453 1 96.62 2 HIS B CA 1
ATOM 2481 C C . HIS B 1 2 ? 9.055 -37.781 -19.891 1 96.62 2 HIS B C 1
ATOM 2483 O O . HIS B 1 2 ? 8.969 -37.594 -18.672 1 96.62 2 HIS B O 1
ATOM 2489 N N . ALA B 1 3 ? 9.133 -36.812 -20.781 1 98.06 3 ALA B N 1
ATOM 2490 C CA . ALA B 1 3 ? 9.031 -35.406 -20.359 1 98.06 3 ALA B CA 1
ATOM 2491 C C . ALA B 1 3 ? 8.539 -34.531 -21.516 1 98.06 3 ALA B C 1
ATOM 2493 O O . ALA B 1 3 ? 8.664 -34.906 -22.688 1 98.06 3 ALA B O 1
ATOM 2494 N N . ILE B 1 4 ? 7.852 -33.531 -21.172 1 98 4 ILE B N 1
ATOM 2495 C CA . ILE B 1 4 ? 7.699 -32.406 -22.125 1 98 4 ILE B CA 1
ATOM 2496 C C . ILE B 1 4 ? 8.93 -31.516 -22.062 1 98 4 ILE B C 1
ATOM 2498 O O . ILE B 1 4 ? 9.375 -31.141 -20.969 1 98 4 ILE B O 1
ATOM 2502 N N . GLN B 1 5 ? 9.508 -31.219 -23.172 1 97.94 5 GLN B N 1
ATOM 2503 C CA . GLN B 1 5 ? 10.688 -30.359 -23.234 1 97.94 5 GLN B CA 1
ATOM 2504 C C . GLN B 1 5 ? 10.477 -29.203 -24.219 1 97.94 5 GLN B C 1
ATOM 2506 O O . GLN B 1 5 ? 9.984 -29.406 -25.328 1 97.94 5 GLN B O 1
ATOM 2511 N N . PHE B 1 6 ? 10.672 -28 -23.719 1 97.62 6 PHE B N 1
ATOM 2512 C CA . PHE B 1 6 ? 10.852 -26.875 -24.625 1 97.62 6 PHE B CA 1
ATOM 2513 C C . PHE B 1 6 ? 12.25 -26.875 -25.234 1 97.62 6 PHE B C 1
ATOM 2515 O O . PHE B 1 6 ? 13.227 -26.547 -24.562 1 97.62 6 PHE B O 1
ATOM 2522 N N . VAL B 1 7 ? 12.344 -27.219 -26.469 1 97.12 7 VAL B N 1
ATOM 2523 C CA . VAL B 1 7 ? 13.648 -27.453 -27.078 1 97.12 7 VAL B CA 1
ATOM 2524 C C . VAL B 1 7 ? 14.234 -26.125 -27.562 1 97.12 7 VAL B C 1
ATOM 2526 O O . VAL B 1 7 ? 15.445 -25.938 -27.562 1 97.12 7 VAL B O 1
ATOM 2529 N N . GLU B 1 8 ? 13.422 -25.25 -28.031 1 95.62 8 GLU B N 1
ATOM 2530 C CA . GLU B 1 8 ? 13.711 -23.875 -28.438 1 95.62 8 GLU B CA 1
ATOM 2531 C C . GLU B 1 8 ? 12.469 -23 -28.359 1 95.62 8 GLU B C 1
ATOM 2533 O O . GLU B 1 8 ? 11.383 -23.484 -28.031 1 95.62 8 GLU B O 1
ATOM 2538 N N . LYS B 1 9 ? 12.719 -21.766 -28.547 1 94.94 9 LYS B N 1
ATOM 2539 C CA . LYS B 1 9 ? 11.602 -20.844 -28.5 1 94.94 9 LYS B CA 1
ATOM 2540 C C . LYS B 1 9 ? 10.461 -21.297 -29.406 1 94.94 9 LYS B C 1
ATOM 2542 O O . LYS B 1 9 ? 10.664 -21.547 -30.594 1 94.94 9 LYS B O 1
ATOM 2547 N N . GLY B 1 10 ? 9.32 -21.547 -28.781 1 94.88 10 GLY B N 1
ATOM 2548 C CA . GLY B 1 10 ? 8.109 -21.859 -29.531 1 94.88 10 GLY B CA 1
ATOM 2549 C C . GLY B 1 10 ? 7.992 -23.328 -29.875 1 94.88 10 GLY B C 1
ATOM 2550 O O . GLY B 1 10 ? 7.047 -23.734 -30.547 1 94.88 10 GLY B O 1
ATOM 2551 N N . ARG B 1 11 ? 8.914 -24.125 -29.422 1 97.12 11 ARG B N 1
ATOM 2552 C CA . ARG B 1 11 ? 8.859 -25.547 -29.781 1 97.12 11 ARG B CA 1
ATOM 2553 C C . ARG B 1 11 ? 8.852 -26.422 -28.547 1 97.12 11 ARG B C 1
ATOM 2555 O O . ARG B 1 11 ? 9.82 -26.438 -27.781 1 97.12 11 ARG B O 1
ATOM 2562 N N . ALA B 1 12 ? 7.777 -27.094 -28.328 1 97.06 12 ALA B N 1
ATOM 2563 C CA . ALA B 1 12 ? 7.586 -28.078 -27.266 1 97.06 12 ALA B CA 1
ATOM 2564 C C . ALA B 1 12 ? 7.434 -29.484 -27.828 1 97.06 12 ALA B C 1
ATOM 2566 O O . ALA B 1 12 ? 6.715 -29.688 -28.812 1 97.06 12 ALA B O 1
ATOM 2567 N N . VAL B 1 13 ? 8.07 -30.406 -27.25 1 97.56 13 VAL B N 1
ATOM 2568 C CA . VAL B 1 13 ? 7.992 -31.781 -27.734 1 97.56 13 VAL B CA 1
ATOM 2569 C C . VAL B 1 13 ? 7.832 -32.719 -26.547 1 97.56 13 VAL B C 1
ATOM 2571 O O . VAL B 1 13 ? 8.188 -32.406 -25.422 1 97.56 13 VAL B O 1
ATOM 2574 N N . LEU B 1 14 ? 7.18 -33.875 -26.766 1 96.94 14 LEU B N 1
ATOM 2575 C CA . LEU B 1 14 ? 7.305 -35 -25.875 1 96.94 14 LEU B CA 1
ATOM 2576 C C . LEU B 1 14 ? 8.602 -35.75 -26.141 1 96.94 14 LEU B C 1
ATOM 2578 O O . LEU B 1 14 ? 8.891 -36.125 -27.281 1 96.94 14 LEU B O 1
ATOM 2582 N N . ALA B 1 15 ? 9.375 -35.906 -25.109 1 96.56 15 ALA B N 1
ATOM 2583 C CA . ALA B 1 15 ? 10.695 -36.469 -25.312 1 96.56 15 ALA B CA 1
ATOM 2584 C C . ALA B 1 15 ? 10.984 -37.594 -24.297 1 96.56 15 ALA B C 1
ATOM 2586 O O . ALA B 1 15 ? 10.336 -37.656 -23.25 1 96.56 15 ALA B O 1
ATOM 2587 N N . GLU B 1 16 ? 11.844 -38.438 -24.703 1 97.19 16 GLU B N 1
ATOM 2588 C CA . GLU B 1 16 ? 12.484 -39.375 -23.781 1 97.19 16 GLU B CA 1
ATOM 2589 C C . GLU B 1 16 ? 13.891 -38.906 -23.422 1 97.19 16 GLU B C 1
ATOM 2591 O O . GLU B 1 16 ? 14.758 -38.812 -24.281 1 97.19 16 GLU B O 1
ATOM 2596 N N . LEU B 1 17 ? 14.055 -38.594 -22.188 1 97.19 17 LEU B N 1
ATOM 2597 C CA . LEU B 1 17 ? 15.305 -38.031 -21.703 1 97.19 17 LEU B CA 1
ATOM 2598 C C . LEU B 1 17 ? 15.891 -38.875 -20.578 1 97.19 17 LEU B C 1
ATOM 2600 O O . LEU B 1 17 ? 15.156 -39.594 -19.875 1 97.19 17 LEU B O 1
ATOM 2604 N N . PRO B 1 18 ? 17.203 -38.906 -20.484 1 96.25 18 PRO B N 1
ATOM 2605 C CA . PRO B 1 18 ? 17.766 -39.562 -19.297 1 96.25 18 PRO B CA 1
ATOM 2606 C C . PRO B 1 18 ? 17.406 -38.844 -18 1 96.25 18 PRO B C 1
ATOM 2608 O O . PRO B 1 18 ? 17.219 -37.625 -18 1 96.25 18 PRO B O 1
ATOM 2611 N N . VAL B 1 19 ? 17.281 -39.625 -16.953 1 95.5 19 VAL B N 1
ATOM 2612 C CA . VAL B 1 19 ? 17.156 -39 -15.641 1 95.5 19 VAL B CA 1
ATOM 2613 C C . VAL B 1 19 ? 18.484 -38.375 -15.227 1 95.5 19 VAL B C 1
ATOM 2615 O O . VAL B 1 19 ? 19.531 -39.031 -15.336 1 95.5 19 VAL B O 1
ATOM 2618 N N . ALA B 1 20 ? 18.453 -37.188 -14.797 1 92.5 20 ALA B N 1
ATOM 2619 C CA . ALA B 1 20 ? 19.672 -36.5 -14.414 1 92.5 20 ALA B CA 1
ATOM 2620 C C . ALA B 1 20 ? 20.312 -37.125 -13.188 1 92.5 20 ALA B C 1
ATOM 2622 O O . ALA B 1 20 ? 19.625 -37.75 -12.383 1 92.5 20 ALA B O 1
ATOM 2623 N N . ASP B 1 21 ? 21.594 -36.875 -13.133 1 94.19 21 ASP B N 1
ATOM 2624 C CA . ASP B 1 21 ? 22.297 -37.25 -11.914 1 94.19 21 ASP B CA 1
ATOM 2625 C C . ASP B 1 21 ? 21.734 -36.531 -10.695 1 94.19 21 ASP B C 1
ATOM 2627 O O . ASP B 1 21 ? 21.141 -35.438 -10.836 1 94.19 21 ASP B O 1
ATOM 2631 N N . LEU B 1 22 ? 21.953 -37.188 -9.609 1 97.62 22 LEU B N 1
ATOM 2632 C CA . LEU B 1 22 ? 21.5 -36.625 -8.352 1 97.62 22 LEU B CA 1
ATOM 2633 C C . LEU B 1 22 ? 22.641 -35.906 -7.621 1 97.62 22 LEU B C 1
ATOM 2635 O O . LEU B 1 22 ? 23.453 -36.562 -6.957 1 97.62 22 LEU B O 1
ATOM 2639 N N . PRO B 1 23 ? 22.719 -34.562 -7.656 1 97.62 23 PRO B N 1
ATOM 2640 C CA . PRO B 1 23 ? 23.812 -33.844 -7 1 97.62 23 PRO B CA 1
ATOM 2641 C C . PRO B 1 23 ? 23.672 -33.812 -5.48 1 97.62 23 PRO B C 1
ATOM 2643 O O . PRO B 1 23 ? 22.578 -34.062 -4.957 1 97.62 23 PRO B O 1
ATOM 2646 N N . PRO B 1 24 ? 24.781 -33.469 -4.797 1 98.12 24 PRO B N 1
ATOM 2647 C CA . PRO B 1 24 ? 24.656 -33.281 -3.352 1 98.12 24 PRO B CA 1
ATOM 2648 C C . PRO B 1 24 ? 23.562 -32.281 -2.986 1 98.12 24 PRO B C 1
ATOM 2650 O O . PRO B 1 24 ? 23.391 -31.266 -3.68 1 98.12 24 PRO B O 1
ATOM 2653 N N . GLY B 1 25 ? 22.812 -32.562 -1.931 1 98.38 25 GLY B N 1
ATOM 2654 C CA . GLY B 1 25 ? 21.797 -31.656 -1.417 1 98.38 25 GLY B CA 1
ATOM 2655 C C . GLY B 1 25 ? 20.469 -31.75 -2.152 1 98.38 25 GLY B C 1
ATOM 2656 O O . GLY B 1 25 ? 19.547 -30.984 -1.884 1 98.38 25 GLY B O 1
ATOM 2657 N N . HIS B 1 26 ? 20.359 -32.75 -3.037 1 98.75 26 HIS B N 1
ATOM 2658 C CA . HIS B 1 26 ? 19.172 -32.844 -3.883 1 98.75 26 HIS B CA 1
ATOM 2659 C C . HIS B 1 26 ? 18.406 -34.125 -3.668 1 98.75 26 HIS B C 1
ATOM 2661 O O . HIS B 1 26 ? 18.953 -35.062 -3.076 1 98.75 26 HIS B O 1
ATOM 2667 N N . ALA B 1 27 ? 17.203 -34.125 -4.086 1 98.88 27 ALA B N 1
ATOM 2668 C CA . ALA B 1 27 ? 16.344 -35.312 -4.145 1 98.88 27 ALA B CA 1
ATOM 2669 C C . ALA B 1 27 ? 15.789 -35.5 -5.555 1 98.88 27 ALA B C 1
ATOM 2671 O O . ALA B 1 27 ? 15.609 -34.562 -6.305 1 98.88 27 ALA B O 1
ATOM 2672 N N . LEU B 1 28 ? 15.625 -36.75 -5.891 1 98.81 28 LEU B N 1
ATOM 2673 C CA . LEU B 1 28 ? 14.883 -37.125 -7.094 1 98.81 28 LEU B CA 1
ATOM 2674 C C . LEU B 1 28 ? 13.406 -37.312 -6.781 1 98.81 28 LEU B C 1
ATOM 2676 O O . LEU B 1 28 ? 13.055 -38.188 -5.969 1 98.81 28 LEU B O 1
ATOM 2680 N N . VAL B 1 29 ? 12.602 -36.531 -7.363 1 98.88 29 VAL B N 1
ATOM 2681 C CA . VAL B 1 29 ? 11.164 -36.594 -7.133 1 98.88 29 VAL B CA 1
ATOM 2682 C C . VAL B 1 29 ? 10.484 -37.312 -8.297 1 98.88 29 VAL B C 1
ATOM 2684 O O . VAL B 1 29 ? 10.68 -36.938 -9.461 1 98.88 29 VAL B O 1
ATOM 2687 N N . ARG B 1 30 ? 9.781 -38.375 -8.047 1 98.75 30 ARG B N 1
ATOM 2688 C CA . ARG B 1 30 ? 8.844 -38.938 -9.023 1 98.75 30 ARG B CA 1
ATOM 2689 C C . ARG B 1 30 ? 7.566 -38.094 -9.086 1 98.75 30 ARG B C 1
ATOM 2691 O O . ARG B 1 30 ? 6.734 -38.156 -8.18 1 98.75 30 ARG B O 1
ATOM 2698 N N . VAL B 1 31 ? 7.426 -37.375 -10.125 1 98.81 31 VAL B N 1
ATOM 2699 C CA . VAL B 1 31 ? 6.332 -36.406 -10.211 1 98.81 31 VAL B CA 1
ATOM 2700 C C . VAL B 1 31 ? 5.004 -37.156 -10.367 1 98.81 31 VAL B C 1
ATOM 2702 O O . VAL B 1 31 ? 4.883 -38.062 -11.18 1 98.81 31 VAL B O 1
ATOM 2705 N N . LYS B 1 32 ? 4.086 -36.75 -9.523 1 98.81 32 LYS B N 1
ATOM 2706 C CA . LYS B 1 32 ? 2.773 -37.375 -9.555 1 98.81 32 LYS B CA 1
ATOM 2707 C C . LYS B 1 32 ? 1.71 -36.406 -10.086 1 98.81 32 LYS B C 1
ATOM 2709 O O . LYS B 1 32 ? 0.696 -36.844 -10.641 1 98.81 32 LYS B O 1
ATOM 2714 N N . ALA B 1 33 ? 1.863 -35.156 -9.914 1 98.81 33 ALA B N 1
ATOM 2715 C CA . ALA B 1 33 ? 0.985 -34.125 -10.422 1 98.81 33 ALA B CA 1
ATOM 2716 C C . ALA B 1 33 ? 1.771 -32.844 -10.734 1 98.81 33 ALA B C 1
ATOM 2718 O O . ALA B 1 33 ? 2.676 -32.469 -9.984 1 98.81 33 ALA B O 1
ATOM 2719 N N . SER B 1 34 ? 1.5 -32.188 -11.852 1 98.81 34 SER B N 1
ATOM 2720 C CA . SER B 1 34 ? 2.102 -30.906 -12.258 1 98.81 34 SER B CA 1
ATOM 2721 C C . SER B 1 34 ? 1.099 -30.047 -13 1 98.81 34 SER B C 1
ATOM 2723 O O . SER B 1 34 ? 0.501 -30.469 -13.992 1 98.81 34 SER B O 1
ATOM 2725 N N . GLY B 1 35 ? 0.972 -28.828 -12.492 1 98.5 35 GLY B N 1
ATOM 2726 C CA . GLY B 1 35 ? -0.039 -27.953 -13.062 1 98.5 35 GLY B CA 1
ATOM 2727 C C . GLY B 1 35 ? 0.501 -27.047 -14.156 1 98.5 35 GLY B C 1
ATOM 2728 O O . GLY B 1 35 ? 1.621 -26.531 -14.047 1 98.5 35 GLY B O 1
ATOM 2729 N N . LEU B 1 36 ? -0.341 -26.906 -15.188 1 97.75 36 LEU B N 1
ATOM 2730 C CA . LEU B 1 36 ? -0.032 -25.969 -16.25 1 97.75 36 LEU B CA 1
ATOM 2731 C C . LEU B 1 36 ? -0.414 -24.547 -15.859 1 97.75 36 LEU B C 1
ATOM 2733 O O . LEU B 1 36 ? -1.487 -24.328 -15.297 1 97.75 36 LEU B O 1
ATOM 2737 N N . CYS B 1 37 ? 0.456 -23.656 -16.031 1 95.62 37 CYS B N 1
ATOM 2738 C CA . CYS B 1 37 ? 0.253 -22.234 -15.773 1 95.62 37 CYS B CA 1
ATOM 2739 C C . CYS B 1 37 ? 0.531 -21.406 -17.016 1 95.62 37 CYS B C 1
ATOM 2741 O O . CYS B 1 37 ? 1.328 -21.797 -17.875 1 95.62 37 CYS B O 1
ATOM 2743 N N . HIS B 1 38 ? -0.135 -20.281 -17.125 1 93.12 38 HIS B N 1
ATOM 2744 C CA . HIS B 1 38 ? 0.144 -19.391 -18.25 1 93.12 38 HIS B CA 1
ATOM 2745 C C . HIS B 1 38 ? 1.626 -19.031 -18.312 1 93.12 38 HIS B C 1
ATOM 2747 O O . HIS B 1 38 ? 2.172 -18.828 -19.406 1 93.12 38 HIS B O 1
ATOM 2753 N N . THR B 1 39 ? 2.262 -18.984 -17.219 1 93.75 39 THR B N 1
ATOM 2754 C CA . THR B 1 39 ? 3.697 -18.719 -17.172 1 93.75 39 THR B CA 1
ATOM 2755 C C . THR B 1 39 ? 4.461 -19.75 -18 1 93.75 39 THR B C 1
ATOM 2757 O O . THR B 1 39 ? 5.477 -19.406 -18.625 1 93.75 39 THR B O 1
ATOM 2760 N N . ASP B 1 40 ? 4.066 -20.969 -18.062 1 96.25 40 ASP B N 1
ATOM 2761 C CA . ASP B 1 40 ? 4.711 -21.984 -18.891 1 96.25 40 ASP B CA 1
ATOM 2762 C C . ASP B 1 40 ? 4.668 -21.578 -20.375 1 96.25 40 ASP B C 1
ATOM 2764 O O . ASP B 1 40 ? 5.629 -21.812 -21.109 1 96.25 40 ASP B O 1
ATOM 2768 N N . ILE B 1 41 ? 3.508 -21.031 -20.734 1 94.69 41 ILE B N 1
ATOM 2769 C CA . ILE B 1 41 ? 3.365 -20.578 -22.125 1 94.69 41 ILE B CA 1
ATOM 2770 C C . ILE B 1 41 ? 4.328 -19.422 -22.391 1 94.69 41 ILE B C 1
ATOM 2772 O O . ILE B 1 41 ? 4.957 -19.375 -23.438 1 94.69 41 ILE B O 1
ATOM 2776 N N . ASP B 1 42 ? 4.422 -18.547 -21.422 1 93.56 42 ASP B N 1
ATOM 2777 C CA . ASP B 1 42 ? 5.355 -17.422 -21.547 1 93.56 42 ASP B CA 1
ATOM 2778 C C . ASP B 1 42 ? 6.797 -17.922 -21.625 1 93.56 42 ASP B C 1
ATOM 2780 O O . ASP B 1 42 ? 7.605 -17.375 -22.391 1 93.56 42 ASP B O 1
ATOM 2784 N N . VAL B 1 43 ? 7.168 -18.891 -20.891 1 94.62 43 VAL B N 1
ATOM 2785 C CA . VAL B 1 43 ? 8.492 -19.5 -20.953 1 94.62 43 VAL B CA 1
ATOM 2786 C C . VAL B 1 43 ? 8.727 -20.094 -22.344 1 94.62 43 VAL B C 1
ATOM 2788 O O . VAL B 1 43 ? 9.781 -19.875 -22.938 1 94.62 43 VAL B O 1
ATOM 2791 N N . LEU B 1 44 ? 7.758 -20.781 -22.875 1 95.5 44 LEU B N 1
ATOM 2792 C CA . LEU B 1 44 ? 7.844 -21.391 -24.188 1 95.5 44 LEU B CA 1
ATOM 2793 C C . LEU B 1 44 ? 8.172 -20.359 -25.266 1 95.5 44 LEU B C 1
ATOM 2795 O O . LEU B 1 44 ? 8.93 -20.625 -26.188 1 95.5 44 LEU B O 1
ATOM 2799 N N . HIS B 1 45 ? 7.711 -19.156 -25.031 1 93.19 45 HIS B N 1
ATOM 2800 C CA . HIS B 1 45 ? 7.863 -18.125 -26.047 1 93.19 45 HIS B CA 1
ATOM 2801 C C . HIS B 1 45 ? 8.906 -17.094 -25.641 1 93.19 45 HIS B C 1
ATOM 2803 O O . HIS B 1 45 ? 8.945 -15.984 -26.203 1 93.19 45 HIS B O 1
ATOM 2809 N N . ALA B 1 46 ? 9.68 -17.344 -24.625 1 90.25 46 ALA B N 1
ATOM 2810 C CA . ALA B 1 46 ? 10.805 -16.531 -24.156 1 90.25 46 ALA B CA 1
ATOM 2811 C C . ALA B 1 46 ? 10.336 -15.148 -23.703 1 90.25 46 ALA B C 1
ATOM 2813 O O . ALA B 1 46 ? 11 -14.141 -23.969 1 90.25 46 ALA B O 1
ATOM 2814 N N . ARG B 1 47 ? 9.156 -15.172 -23.078 1 84.12 47 ARG B N 1
ATOM 2815 C CA . ARG B 1 47 ? 8.602 -13.93 -22.547 1 84.12 47 ARG B CA 1
ATOM 2816 C C . ARG B 1 47 ? 8.727 -13.891 -21.031 1 84.12 47 ARG B C 1
ATOM 2818 O O . ARG B 1 47 ? 8.25 -12.945 -20.391 1 84.12 47 ARG B O 1
ATOM 2825 N N . TYR B 1 48 ? 9.289 -14.906 -20.531 1 81.44 48 TYR B N 1
ATOM 2826 C CA . TYR B 1 48 ? 9.516 -15.023 -19.094 1 81.44 48 TYR B CA 1
ATOM 2827 C C . TYR B 1 48 ? 10.828 -15.734 -18.812 1 81.44 48 TYR B C 1
ATOM 2829 O O . TYR B 1 48 ? 11.078 -16.828 -19.312 1 81.44 48 TYR B O 1
ATOM 2837 N N . GLY B 1 49 ? 11.617 -15.055 -18.047 1 77 49 GLY B N 1
ATOM 2838 C CA . GLY B 1 49 ? 12.93 -15.602 -17.766 1 77 49 GLY B CA 1
ATOM 2839 C C . GLY B 1 49 ? 13.93 -15.367 -18.891 1 77 49 GLY B C 1
ATOM 2840 O O . GLY B 1 49 ? 13.672 -14.578 -19.797 1 77 49 GLY B O 1
ATOM 2841 N N . ASP B 1 50 ? 15.133 -15.992 -18.797 1 75.94 50 ASP B N 1
ATOM 2842 C CA . ASP B 1 50 ? 16.234 -15.734 -19.703 1 75.94 50 ASP B CA 1
ATOM 2843 C C . ASP B 1 50 ? 16.234 -16.703 -20.875 1 75.94 50 ASP B C 1
ATOM 2845 O O . ASP B 1 50 ? 17.203 -16.812 -21.625 1 75.94 50 ASP B O 1
ATOM 2849 N N . GLY B 1 51 ? 15.117 -17.297 -21.125 1 75.75 51 GLY B N 1
ATOM 2850 C CA . GLY B 1 51 ? 15.141 -18.266 -22.203 1 75.75 51 GLY B CA 1
ATOM 2851 C C . GLY B 1 51 ? 16.156 -19.375 -21.984 1 75.75 51 GLY B C 1
ATOM 2852 O O . GLY B 1 51 ? 17.266 -19.328 -22.531 1 75.75 51 GLY B O 1
ATOM 2853 N N . ALA B 1 52 ? 15.875 -20.344 -21.172 1 85.81 52 ALA B N 1
ATOM 2854 C CA . ALA B 1 52 ? 16.781 -21.422 -20.781 1 85.81 52 ALA B CA 1
ATOM 2855 C C . ALA B 1 52 ? 16.5 -22.703 -21.578 1 85.81 52 ALA B C 1
ATOM 2857 O O . ALA B 1 52 ? 16.312 -23.766 -21.016 1 85.81 52 ALA B O 1
ATOM 2858 N N . PHE B 1 53 ? 16.547 -22.531 -22.844 1 94.25 53 PHE B N 1
ATOM 2859 C CA . PHE B 1 53 ? 16.312 -23.703 -23.672 1 94.25 53 PHE B CA 1
ATOM 2860 C C . PHE B 1 53 ? 17.594 -24.531 -23.812 1 94.25 53 PHE B C 1
ATOM 2862 O O . PHE B 1 53 ? 18.688 -23.969 -23.859 1 94.25 53 PHE B O 1
ATOM 2869 N N . PRO B 1 54 ? 17.406 -25.875 -23.906 1 96.88 54 PRO B N 1
ATOM 2870 C CA . PRO B 1 54 ? 16.172 -26.625 -23.656 1 96.88 54 PRO B CA 1
ATOM 2871 C C . PRO B 1 54 ? 15.812 -26.688 -22.172 1 96.88 54 PRO B C 1
ATOM 2873 O O . PRO B 1 54 ? 16.703 -26.641 -21.312 1 96.88 54 PRO B O 1
ATOM 2876 N N . VAL B 1 55 ? 14.547 -26.766 -21.844 1 97.5 55 VAL B N 1
ATOM 2877 C CA . VAL B 1 55 ? 14.109 -26.844 -20.453 1 97.5 55 VAL B CA 1
ATOM 2878 C C . VAL B 1 55 ? 12.844 -27.688 -20.359 1 97.5 55 VAL B C 1
ATOM 2880 O O . VAL B 1 55 ? 12.016 -27.688 -21.281 1 97.5 55 VAL B O 1
ATOM 2883 N N . ILE B 1 56 ? 12.742 -28.484 -19.312 1 98.12 56 ILE B N 1
ATOM 2884 C CA . ILE B 1 56 ? 11.477 -29.109 -18.938 1 98.12 56 ILE B CA 1
ATOM 2885 C C . ILE B 1 56 ? 10.641 -28.125 -18.125 1 98.12 56 ILE B C 1
ATOM 2887 O O . ILE B 1 56 ? 11.039 -27.719 -17.016 1 98.12 56 ILE B O 1
ATOM 2891 N N . PRO B 1 57 ? 9.469 -27.672 -18.641 1 97.81 57 PRO B N 1
ATOM 2892 C CA . PRO B 1 57 ? 8.656 -26.703 -17.906 1 97.81 57 PRO B CA 1
ATOM 2893 C C . PRO B 1 57 ? 7.93 -27.312 -16.719 1 97.81 57 PRO B C 1
ATOM 2895 O O . PRO B 1 57 ? 8.062 -28.516 -16.453 1 97.81 57 PRO B O 1
ATOM 2898 N N . GLY B 1 58 ? 7.137 -26.453 -16.016 1 98.19 58 GLY B N 1
ATOM 2899 C CA . GLY B 1 58 ? 6.309 -26.875 -14.891 1 98.19 58 GLY B CA 1
ATOM 2900 C C . GLY B 1 58 ? 6.852 -26.438 -13.547 1 98.19 58 GLY B C 1
ATOM 2901 O O . GLY B 1 58 ? 7.848 -26.984 -13.07 1 98.19 58 GLY B O 1
ATOM 2902 N N . HIS B 1 59 ? 6.191 -25.5 -12.93 1 98.56 59 HIS B N 1
ATOM 2903 C CA . HIS B 1 59 ? 6.66 -25 -11.641 1 98.56 59 HIS B CA 1
ATOM 2904 C C . HIS B 1 59 ? 5.641 -25.266 -10.539 1 98.56 59 HIS B C 1
ATOM 2906 O O . HIS B 1 59 ? 5.848 -24.875 -9.391 1 98.56 59 HIS B O 1
ATOM 2912 N N . GLU B 1 60 ? 4.551 -25.906 -10.797 1 98.81 60 GLU B N 1
ATOM 2913 C CA . GLU B 1 60 ? 3.494 -26.297 -9.867 1 98.81 60 GLU B CA 1
ATOM 2914 C C . GLU B 1 60 ? 3.395 -27.812 -9.75 1 98.81 60 GLU B C 1
ATOM 2916 O O . GLU B 1 60 ? 2.559 -28.438 -10.406 1 98.81 60 GLU B O 1
ATOM 2921 N N . TYR B 1 61 ? 4.191 -28.406 -8.852 1 98.88 61 TYR B N 1
ATOM 2922 C CA . TYR B 1 61 ? 4.117 -29.859 -8.945 1 98.88 61 TYR B CA 1
ATOM 2923 C C . TYR B 1 61 ? 4.426 -30.516 -7.605 1 98.88 61 TYR B C 1
ATOM 2925 O O . TYR B 1 61 ? 5.031 -29.891 -6.73 1 98.88 61 TYR B O 1
ATOM 2933 N N . ALA B 1 62 ? 3.932 -31.703 -7.438 1 98.88 62 ALA B N 1
ATOM 2934 C CA . ALA B 1 62 ? 4.062 -32.562 -6.27 1 98.88 62 ALA B CA 1
ATOM 2935 C C . ALA B 1 62 ? 4.355 -34 -6.691 1 98.88 62 ALA B C 1
ATOM 2937 O O . ALA B 1 62 ? 4.113 -34.375 -7.84 1 98.88 62 ALA B O 1
ATOM 2938 N N . GLY B 1 63 ? 4.895 -34.75 -5.758 1 98.81 63 GLY B N 1
ATOM 2939 C CA . GLY B 1 63 ? 5.223 -36.125 -6.051 1 98.81 63 GLY B CA 1
ATOM 2940 C C . GLY B 1 63 ? 5.785 -36.875 -4.852 1 98.81 63 GLY B C 1
ATOM 2941 O O . GLY B 1 63 ? 5.488 -36.531 -3.707 1 98.81 63 GLY B O 1
ATOM 2942 N N . GLU B 1 64 ? 6.465 -37.906 -5.23 1 98.75 64 GLU B N 1
ATOM 2943 C CA . GLU B 1 64 ? 7.082 -38.781 -4.23 1 98.75 64 GLU B CA 1
ATOM 2944 C C . GLU B 1 64 ? 8.602 -38.781 -4.371 1 98.75 64 GLU B C 1
ATOM 2946 O O . GLU B 1 64 ? 9.133 -38.844 -5.48 1 98.75 64 GLU B O 1
ATOM 2951 N N . VAL B 1 65 ? 9.273 -38.688 -3.201 1 98.88 65 VAL B N 1
ATOM 2952 C CA . VAL B 1 65 ? 10.727 -38.812 -3.236 1 98.88 65 VAL B CA 1
ATOM 2953 C C . VAL B 1 65 ? 11.125 -40.219 -3.672 1 98.88 65 VAL B C 1
ATOM 2955 O O . VAL B 1 65 ? 10.758 -41.188 -3.029 1 98.88 65 VAL B O 1
ATOM 2958 N N . ALA B 1 66 ? 11.828 -40.281 -4.777 1 98.69 66 ALA B N 1
ATOM 2959 C CA . ALA B 1 66 ? 12.305 -41.562 -5.289 1 98.69 66 ALA B CA 1
ATOM 2960 C C . ALA B 1 66 ? 13.68 -41.906 -4.719 1 98.69 66 ALA B C 1
ATOM 2962 O O . ALA B 1 66 ? 13.984 -43.062 -4.445 1 98.69 66 ALA B O 1
ATOM 2963 N N . ALA B 1 67 ? 14.531 -40.938 -4.582 1 98.56 67 ALA B N 1
ATOM 2964 C CA . ALA B 1 67 ? 15.883 -41.062 -4.051 1 98.56 67 ALA B CA 1
ATOM 2965 C C . ALA B 1 67 ? 16.375 -39.719 -3.473 1 98.56 67 ALA B C 1
ATOM 2967 O O . ALA B 1 67 ? 15.836 -38.656 -3.797 1 98.56 67 ALA B O 1
ATOM 2968 N N . VAL B 1 68 ? 17.328 -39.844 -2.564 1 98.62 68 VAL B N 1
ATOM 2969 C CA . VAL B 1 68 ? 17.984 -38.656 -2.025 1 98.62 68 VAL B CA 1
ATOM 2970 C C . VAL B 1 68 ? 19.5 -38.812 -2.111 1 98.62 68 VAL B C 1
ATOM 2972 O O . VAL B 1 68 ? 20.016 -39.906 -2.078 1 98.62 68 VAL B O 1
ATOM 2975 N N . ALA B 1 69 ? 20.141 -37.656 -2.322 1 98.44 69 ALA B N 1
ATOM 2976 C CA . ALA B 1 69 ? 21.594 -37.688 -2.221 1 98.44 69 ALA B CA 1
ATOM 2977 C C . ALA B 1 69 ? 22.047 -38.125 -0.831 1 98.44 69 ALA B C 1
ATOM 2979 O O . ALA B 1 69 ? 21.281 -38 0.138 1 98.44 69 ALA B O 1
ATOM 2980 N N . SER B 1 70 ? 23.312 -38.562 -0.761 1 97.62 70 SER B N 1
ATOM 2981 C CA . SER B 1 70 ? 23.828 -39.188 0.455 1 97.62 70 SER B CA 1
ATOM 2982 C C . SER B 1 70 ? 23.844 -38.188 1.619 1 97.62 70 SER B C 1
ATOM 2984 O O . SER B 1 70 ? 23.75 -38.594 2.781 1 97.62 70 SER B O 1
ATOM 2986 N N . ASP B 1 71 ? 23.922 -36.938 1.3 1 98.19 71 ASP B N 1
ATOM 2987 C CA . ASP B 1 71 ? 24.047 -35.938 2.355 1 98.19 71 ASP B CA 1
ATOM 2988 C C . ASP B 1 71 ? 22.688 -35.375 2.771 1 98.19 71 ASP B C 1
ATOM 2990 O O . ASP B 1 71 ? 22.594 -34.562 3.684 1 98.19 71 ASP B O 1
ATOM 2994 N N . VAL B 1 72 ? 21.656 -35.844 2.152 1 98.25 72 VAL B N 1
ATOM 2995 C CA . VAL B 1 72 ? 20.297 -35.406 2.492 1 98.25 72 VAL B CA 1
ATOM 2996 C C . VAL B 1 72 ? 19.719 -36.312 3.562 1 98.25 72 VAL B C 1
ATOM 2998 O O . VAL B 1 72 ? 19.625 -37.531 3.361 1 98.25 72 VAL B O 1
ATOM 3001 N N . THR B 1 73 ? 19.328 -35.719 4.719 1 97.38 73 THR B N 1
ATOM 3002 C CA . THR B 1 73 ? 18.844 -36.531 5.824 1 97.38 73 THR B CA 1
ATOM 3003 C C . THR B 1 73 ? 17.406 -36.156 6.188 1 97.38 73 THR B C 1
ATOM 3005 O O . THR B 1 73 ? 16.734 -36.906 6.914 1 97.38 73 THR B O 1
ATOM 3008 N N . VAL B 1 74 ? 16.875 -35.125 5.727 1 97.38 74 VAL B N 1
ATOM 3009 C CA . VAL B 1 74 ? 15.578 -34.594 6.156 1 97.38 74 VAL B CA 1
ATOM 3010 C C . VAL B 1 74 ? 14.453 -35.281 5.398 1 97.38 74 VAL B C 1
ATOM 3012 O O . VAL B 1 74 ? 13.289 -35.219 5.809 1 97.38 74 VAL B O 1
ATOM 3015 N N . PHE B 1 75 ? 14.75 -35.938 4.273 1 98.5 75 PHE B N 1
ATOM 3016 C CA . PHE B 1 75 ? 13.789 -36.688 3.467 1 98.5 75 PHE B CA 1
ATOM 3017 C C . PHE B 1 75 ? 14.328 -38.062 3.137 1 98.5 75 PHE B C 1
ATOM 3019 O O . PHE B 1 75 ? 15.539 -38.312 3.223 1 98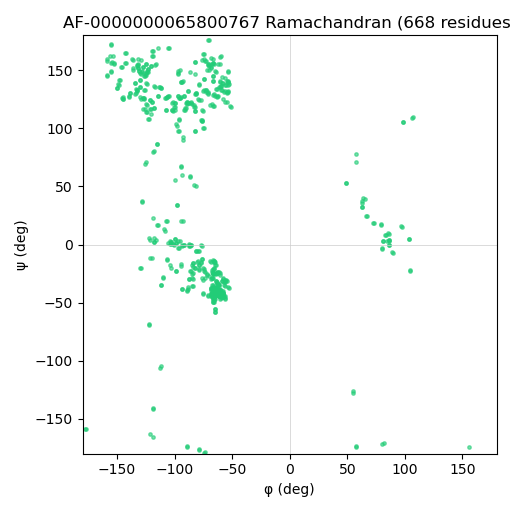.5 75 PHE B O 1
ATOM 3026 N N . LYS B 1 76 ? 13.461 -38.969 2.795 1 98.38 76 LYS B N 1
ATOM 3027 C CA . LYS B 1 76 ? 13.805 -40.312 2.342 1 98.38 76 LYS B CA 1
ATOM 3028 C C . LYS B 1 76 ? 12.867 -40.781 1.236 1 98.38 76 LYS B C 1
ATOM 3030 O O . LYS B 1 76 ? 11.805 -40.188 1.027 1 98.38 76 LYS B O 1
ATOM 3035 N N . ALA B 1 77 ? 13.32 -41.844 0.562 1 98.56 77 ALA B N 1
ATOM 3036 C CA . ALA B 1 77 ? 12.469 -42.438 -0.466 1 98.56 77 ALA B CA 1
ATOM 3037 C C . ALA B 1 77 ? 11.094 -42.781 0.092 1 98.56 77 ALA B C 1
ATOM 3039 O O . ALA B 1 77 ? 10.977 -43.312 1.2 1 98.56 77 ALA B O 1
ATOM 3040 N N . GLY B 1 78 ? 10.07 -42.406 -0.604 1 98.62 78 GLY B N 1
ATOM 3041 C CA . GLY B 1 78 ? 8.711 -42.656 -0.179 1 98.62 78 GLY B CA 1
ATOM 3042 C C . GLY B 1 78 ? 8 -41.438 0.374 1 98.62 78 GLY B C 1
ATOM 3043 O O . GLY B 1 78 ? 6.77 -41.406 0.456 1 98.62 78 GLY B O 1
ATOM 3044 N N . ASP B 1 79 ? 8.75 -40.469 0.831 1 98.75 79 ASP B N 1
ATOM 3045 C CA . ASP B 1 79 ? 8.133 -39.25 1.338 1 98.75 79 ASP B CA 1
ATOM 3046 C C . ASP B 1 79 ? 7.328 -38.531 0.249 1 98.75 79 ASP B C 1
ATOM 3048 O O . ASP B 1 79 ? 7.762 -38.469 -0.902 1 98.75 79 ASP B O 1
ATOM 3052 N N . ARG B 1 80 ? 6.113 -38.062 0.588 1 98.88 80 ARG B N 1
ATOM 3053 C CA . ARG B 1 80 ? 5.254 -37.312 -0.315 1 98.88 80 ARG B CA 1
ATOM 3054 C C . ARG B 1 80 ? 5.488 -35.812 -0.168 1 98.88 80 ARG B C 1
ATOM 3056 O O . ARG B 1 80 ? 5.469 -35.281 0.944 1 98.88 80 ARG B O 1
ATOM 3063 N N . VAL B 1 81 ? 5.75 -35.094 -1.312 1 98.94 81 VAL B N 1
ATOM 3064 C CA . VAL B 1 81 ? 6.273 -33.75 -1.185 1 98.94 81 VAL B CA 1
ATOM 3065 C C . VAL B 1 81 ? 5.672 -32.844 -2.27 1 98.94 81 VAL B C 1
ATOM 3067 O O . VAL B 1 81 ? 5.133 -33.344 -3.262 1 98.94 81 VAL B O 1
ATOM 3070 N N . VAL B 1 82 ? 5.645 -31.594 -2.043 1 98.94 82 VAL B N 1
ATOM 3071 C CA . VAL B 1 82 ? 5.426 -30.531 -3.031 1 98.94 82 VAL B CA 1
ATOM 3072 C C . VAL B 1 82 ? 6.664 -29.656 -3.125 1 98.94 82 VAL B C 1
ATOM 3074 O O . VAL B 1 82 ? 7.457 -29.578 -2.184 1 98.94 82 VAL B O 1
ATOM 3077 N N . VAL B 1 83 ? 6.84 -29 -4.266 1 98.88 83 VAL B N 1
ATOM 3078 C CA . VAL B 1 83 ? 8.086 -28.297 -4.559 1 98.88 83 VAL B CA 1
ATOM 3079 C C . VAL B 1 83 ? 7.855 -26.797 -4.488 1 98.88 83 VAL B C 1
ATOM 3081 O O . VAL B 1 83 ? 6.883 -26.281 -5.047 1 98.88 83 VAL B O 1
ATOM 3084 N N . ASP B 1 84 ? 8.609 -26.062 -3.721 1 98.88 84 ASP B N 1
ATOM 3085 C CA . ASP B 1 84 ? 8.789 -24.625 -3.891 1 98.88 84 ASP B CA 1
ATOM 3086 C C . ASP B 1 84 ? 9.719 -24.328 -5.066 1 98.88 84 ASP B C 1
ATOM 3088 O O . ASP B 1 84 ? 10.906 -24.625 -5.02 1 98.88 84 ASP B O 1
ATOM 3092 N N . PRO B 1 85 ? 9.227 -23.703 -6.078 1 98.69 85 PRO B N 1
ATOM 3093 C CA . PRO B 1 85 ? 9.977 -23.672 -7.336 1 98.69 85 PRO B CA 1
ATOM 3094 C C . PRO B 1 85 ? 11.055 -22.594 -7.352 1 98.69 85 PRO B C 1
ATOM 3096 O O . PRO B 1 85 ? 11.953 -22.625 -8.195 1 98.69 85 PRO B O 1
ATOM 3099 N N . ASN B 1 86 ? 10.984 -21.562 -6.508 1 98.56 86 ASN B N 1
ATOM 3100 C CA . ASN B 1 86 ? 11.859 -20.406 -6.59 1 98.56 86 ASN B CA 1
ATOM 3101 C C . ASN B 1 86 ? 13.266 -20.719 -6.086 1 98.56 86 ASN B C 1
ATOM 3103 O O . ASN B 1 86 ? 13.43 -21.328 -5.031 1 98.56 86 ASN B O 1
ATOM 3107 N N . LEU B 1 87 ? 14.258 -20.312 -6.852 1 98.19 87 LEU B N 1
ATOM 3108 C CA . LEU B 1 87 ? 15.672 -20.5 -6.52 1 98.19 87 LEU B CA 1
ATOM 3109 C C . LEU B 1 87 ? 16.375 -19.156 -6.383 1 98.19 87 LEU B C 1
ATOM 3111 O O . LEU B 1 87 ? 17.094 -18.734 -7.285 1 98.19 87 LEU B O 1
ATOM 3115 N N . PRO B 1 88 ? 16.234 -18.484 -5.258 1 98.25 88 PRO B N 1
ATOM 3116 C CA . PRO B 1 88 ? 16.891 -17.203 -5.031 1 98.25 88 PRO B CA 1
ATOM 3117 C C . PRO B 1 88 ? 18.391 -17.344 -4.754 1 98.25 88 PRO B C 1
ATOM 3119 O O . PRO B 1 88 ? 18.844 -18.406 -4.332 1 98.25 88 PRO B O 1
ATOM 3122 N N . CYS B 1 89 ? 19.156 -16.297 -4.941 1 97.75 89 CYS B N 1
ATOM 3123 C CA . CYS B 1 89 ? 20.609 -16.328 -4.738 1 97.75 89 CYS B CA 1
ATOM 3124 C C . CYS B 1 89 ? 20.953 -16.297 -3.254 1 97.75 89 CYS B C 1
ATOM 3126 O O . CYS B 1 89 ? 22.031 -16.719 -2.854 1 97.75 89 CYS B O 1
ATOM 3128 N N . GLY B 1 90 ? 20.109 -15.695 -2.463 1 97.56 90 GLY B N 1
ATOM 3129 C CA . GLY B 1 90 ? 20.297 -15.656 -1.021 1 97.56 90 GLY B CA 1
ATOM 3130 C C . GLY B 1 90 ? 21.188 -14.508 -0.566 1 97.56 90 GLY B C 1
ATOM 3131 O O . GLY B 1 90 ? 21.344 -14.273 0.634 1 97.56 90 GLY B O 1
ATOM 3132 N N . THR B 1 91 ? 21.703 -13.68 -1.583 1 97.5 91 THR B N 1
ATOM 3133 C CA . THR B 1 91 ? 22.75 -12.742 -1.155 1 97.5 91 THR B CA 1
ATOM 3134 C C . THR B 1 91 ? 22.422 -11.328 -1.632 1 97.5 91 THR B C 1
ATOM 3136 O O . THR B 1 91 ? 22.984 -10.359 -1.125 1 97.5 91 THR B O 1
ATOM 3139 N N . CYS B 1 92 ? 21.625 -11.188 -2.582 1 96.88 92 CYS B N 1
ATOM 3140 C CA . CYS B 1 92 ? 21.344 -9.852 -3.098 1 96.88 92 CYS B CA 1
ATOM 3141 C C . CYS B 1 92 ? 20.531 -9.031 -2.1 1 96.88 92 CYS B C 1
ATOM 3143 O O . CYS B 1 92 ? 20.125 -9.547 -1.057 1 96.88 92 CYS B O 1
ATOM 3145 N N . ALA B 1 93 ? 20.281 -7.785 -2.396 1 94.25 93 ALA B N 1
ATOM 3146 C CA . ALA B 1 93 ? 19.594 -6.867 -1.494 1 94.25 93 ALA B CA 1
ATOM 3147 C C . ALA B 1 93 ? 18.203 -7.375 -1.157 1 94.25 93 ALA B C 1
ATOM 3149 O O . ALA B 1 93 ? 17.797 -7.387 0.01 1 94.25 93 ALA B O 1
ATOM 3150 N N . SER B 1 94 ? 17.484 -7.832 -2.129 1 96.62 94 SER B N 1
ATOM 3151 C CA . SER B 1 94 ? 16.141 -8.344 -1.912 1 96.62 94 SER B CA 1
ATOM 3152 C C . SER B 1 94 ? 16.156 -9.602 -1.044 1 96.62 94 SER B C 1
ATOM 3154 O O . SER B 1 94 ? 15.352 -9.734 -0.119 1 96.62 94 SER B O 1
ATOM 3156 N N . CYS B 1 95 ? 17.047 -10.5 -1.31 1 97.5 95 CYS B N 1
ATOM 3157 C CA . CYS B 1 95 ? 17.141 -11.734 -0.534 1 97.5 95 CYS B CA 1
ATOM 3158 C C . CYS B 1 95 ? 17.484 -11.438 0.922 1 97.5 95 CYS B C 1
ATOM 3160 O O . CYS B 1 95 ? 16.922 -12.055 1.831 1 97.5 95 CYS B O 1
ATOM 3162 N N . ARG B 1 96 ? 18.312 -10.469 1.115 1 94.81 96 ARG B N 1
ATOM 3163 C CA . ARG B 1 96 ? 18.719 -10.117 2.473 1 94.81 96 ARG B CA 1
ATOM 3164 C C . ARG B 1 96 ? 17.547 -9.539 3.26 1 94.81 96 ARG B C 1
ATOM 3166 O O . ARG B 1 96 ? 17.516 -9.633 4.488 1 94.81 96 ARG B O 1
ATOM 3173 N N . LYS B 1 97 ? 16.594 -9.008 2.57 1 92.94 97 LYS B N 1
ATOM 3174 C CA . LYS B 1 97 ? 15.43 -8.414 3.209 1 92.94 97 LYS B CA 1
ATOM 3175 C C . LYS B 1 97 ? 14.305 -9.445 3.352 1 92.94 97 LYS B C 1
ATOM 3177 O O . LYS B 1 97 ? 13.195 -9.102 3.773 1 92.94 97 LYS B O 1
ATOM 3182 N N . GLY B 1 98 ? 14.547 -10.641 2.885 1 95.75 98 GLY B N 1
ATOM 3183 C CA . GLY B 1 98 ? 13.531 -11.68 2.951 1 95.75 98 GLY B CA 1
ATOM 3184 C C . GLY B 1 98 ? 12.578 -11.664 1.767 1 95.75 98 GLY B C 1
ATOM 3185 O O . GLY B 1 98 ? 11.594 -12.398 1.749 1 95.75 98 GLY B O 1
ATOM 3186 N N . LEU B 1 99 ? 12.859 -10.812 0.865 1 97.25 99 LEU B N 1
ATOM 3187 C CA . LEU B 1 99 ? 12.07 -10.742 -0.363 1 97.25 99 LEU B CA 1
ATOM 3188 C C . LEU B 1 99 ? 12.711 -11.57 -1.469 1 97.25 99 LEU B C 1
ATOM 3190 O O . LEU B 1 99 ? 13.07 -11.039 -2.523 1 97.25 99 LEU B O 1
ATOM 3194 N N . THR B 1 100 ? 12.695 -12.891 -1.245 1 98.31 100 THR B N 1
ATOM 3195 C CA . THR B 1 100 ? 13.438 -13.781 -2.137 1 98.31 100 THR B CA 1
ATOM 3196 C C . THR B 1 100 ? 12.75 -13.883 -3.492 1 98.31 100 THR B C 1
ATOM 3198 O O . THR B 1 100 ? 13.398 -14.148 -4.508 1 98.31 100 THR B O 1
ATOM 3201 N N . ASN B 1 101 ? 11.445 -13.664 -3.512 1 98.5 101 ASN B N 1
ATOM 3202 C CA . ASN B 1 101 ? 10.695 -13.672 -4.762 1 98.5 101 ASN B CA 1
ATOM 3203 C C . ASN B 1 101 ? 11.141 -12.547 -5.688 1 98.5 101 ASN B C 1
ATOM 3205 O O . ASN B 1 101 ? 10.867 -12.57 -6.891 1 98.5 101 ASN B O 1
ATOM 3209 N N . LEU B 1 102 ? 11.805 -11.586 -5.113 1 98.44 102 LEU B N 1
ATOM 3210 C CA . LEU B 1 102 ? 12.266 -10.43 -5.883 1 98.44 102 LEU B CA 1
ATOM 3211 C C . LEU B 1 102 ? 13.781 -10.484 -6.086 1 98.44 102 LEU B C 1
ATOM 3213 O O . LEU B 1 102 ? 14.414 -9.461 -6.355 1 98.44 102 LEU B O 1
ATOM 3217 N N . CYS B 1 103 ? 14.359 -11.641 -5.957 1 98.06 103 CYS B N 1
ATOM 3218 C CA . CYS B 1 103 ? 15.789 -11.844 -6.168 1 98.06 103 CYS B CA 1
ATOM 3219 C C . CYS B 1 103 ? 16.219 -11.32 -7.535 1 98.06 103 CYS B C 1
ATOM 3221 O O . CYS B 1 103 ? 15.555 -11.578 -8.539 1 98.06 103 CYS B O 1
ATOM 3223 N N . SER B 1 104 ? 17.359 -10.641 -7.586 1 96.12 104 SER B N 1
ATOM 3224 C CA . SER B 1 104 ? 17.844 -10.023 -8.812 1 96.12 104 SER B CA 1
ATOM 3225 C C . SER B 1 104 ? 18.219 -11.07 -9.859 1 96.12 104 SER B C 1
ATOM 3227 O O . SER B 1 104 ? 18.25 -10.773 -11.055 1 96.12 104 SER B O 1
ATOM 3229 N N . THR B 1 105 ? 18.484 -12.281 -9.469 1 96.12 105 THR B N 1
ATOM 3230 C CA . THR B 1 105 ? 18.828 -13.367 -10.383 1 96.12 105 THR B CA 1
ATOM 3231 C C . THR B 1 105 ? 17.953 -14.586 -10.117 1 96.12 105 THR B C 1
ATOM 3233 O O . THR B 1 105 ? 18.422 -15.719 -10.156 1 96.12 105 THR B O 1
ATOM 3236 N N . LEU B 1 106 ? 16.75 -14.344 -9.82 1 97.06 106 LEU B N 1
ATOM 3237 C CA . LEU B 1 106 ? 15.828 -15.406 -9.445 1 97.06 106 LEU B CA 1
ATOM 3238 C C . LEU B 1 106 ? 15.758 -16.469 -10.523 1 97.06 106 LEU B C 1
ATOM 3240 O O . LEU B 1 106 ? 15.539 -16.172 -11.695 1 97.06 106 LEU B O 1
ATOM 3244 N N . LYS B 1 107 ? 16.047 -17.656 -10.188 1 97.12 107 LYS B N 1
ATOM 3245 C CA . LYS B 1 107 ? 15.812 -18.859 -11 1 97.12 107 LYS B CA 1
ATOM 3246 C C . LYS B 1 107 ? 14.633 -19.656 -10.477 1 97.12 107 LYS B C 1
ATOM 3248 O O . LYS B 1 107 ? 14.086 -19.359 -9.414 1 97.12 107 LYS B O 1
ATOM 3253 N N . ALA B 1 108 ? 14.195 -20.625 -11.258 1 98 108 ALA B N 1
ATOM 3254 C CA . ALA B 1 108 ? 13.07 -21.438 -10.805 1 98 108 ALA B CA 1
ATOM 3255 C C . ALA B 1 108 ? 13.031 -22.781 -11.539 1 98 108 ALA B C 1
ATOM 3257 O O . ALA B 1 108 ? 13.414 -22.859 -12.703 1 98 108 ALA B O 1
ATOM 3258 N N . TYR B 1 109 ? 12.602 -23.812 -10.828 1 98.25 109 TYR B N 1
ATOM 3259 C CA . TYR B 1 109 ? 12.234 -25.047 -11.5 1 98.25 109 TYR B CA 1
ATOM 3260 C C . TYR B 1 109 ? 11.102 -24.797 -12.5 1 98.25 109 TYR B C 1
ATOM 3262 O O . TYR B 1 109 ? 10.133 -24.109 -12.188 1 98.25 109 TYR B O 1
ATOM 3270 N N . GLY B 1 110 ? 11.242 -25.312 -13.695 1 97.69 110 GLY B N 1
ATOM 3271 C CA . GLY B 1 110 ? 10.219 -25.172 -14.727 1 97.69 110 GLY B CA 1
ATOM 3272 C C . GLY B 1 110 ? 10.406 -23.938 -15.578 1 97.69 110 GLY B C 1
ATOM 3273 O O . GLY B 1 110 ? 9.656 -23.703 -16.531 1 97.69 110 GLY B O 1
ATOM 3274 N N . VAL B 1 111 ? 11.352 -23.062 -15.219 1 96.5 111 VAL B N 1
ATOM 3275 C CA . VAL B 1 111 ? 11.617 -21.828 -15.953 1 96.5 111 VAL B CA 1
ATOM 3276 C C . VAL B 1 111 ? 13.07 -21.812 -16.406 1 96.5 111 VAL B C 1
ATOM 3278 O O . VAL B 1 111 ? 13.367 -22.062 -17.578 1 96.5 111 VAL B O 1
ATOM 3281 N N . SER B 1 112 ? 14.016 -21.688 -15.461 1 96.12 112 SER B N 1
ATOM 3282 C CA . SER B 1 112 ? 15.453 -21.688 -15.742 1 96.12 112 SER B CA 1
ATOM 3283 C C . SER B 1 112 ? 16.062 -23.062 -15.484 1 96.12 112 SER B C 1
ATOM 3285 O O . SER B 1 112 ? 17.156 -23.375 -15.969 1 96.12 112 SER B O 1
ATOM 3287 N N . HIS B 1 113 ? 15.43 -23.875 -14.664 1 96.44 113 HIS B N 1
ATOM 3288 C CA . HIS B 1 113 ? 15.789 -25.25 -14.336 1 96.44 113 HIS B CA 1
ATOM 3289 C C . HIS B 1 113 ? 14.664 -26.219 -14.695 1 96.44 113 HIS B C 1
ATOM 3291 O O . HIS B 1 113 ? 13.5 -25.828 -14.773 1 96.44 113 HIS B O 1
ATOM 3297 N N . ASN B 1 114 ? 15.008 -27.453 -14.961 1 98 114 ASN B N 1
ATOM 3298 C CA . ASN B 1 114 ? 13.992 -28.438 -15.312 1 98 114 ASN B CA 1
ATOM 3299 C C . ASN B 1 114 ? 12.945 -28.594 -14.211 1 98 114 ASN B C 1
ATOM 3301 O O . ASN B 1 114 ? 13.289 -28.625 -13.031 1 98 114 ASN B O 1
ATOM 3305 N N . GLY B 1 115 ? 11.656 -28.703 -14.695 1 98.25 115 GLY B N 1
ATOM 3306 C CA . GLY B 1 115 ? 10.57 -28.703 -13.734 1 98.25 115 GLY B CA 1
ATOM 3307 C C . GLY B 1 115 ? 9.75 -29.969 -13.742 1 98.25 115 GLY B C 1
ATOM 3308 O O . GLY B 1 115 ? 10.305 -31.078 -13.852 1 98.25 115 GLY B O 1
ATOM 3309 N N . GLY B 1 116 ? 8.461 -29.781 -13.602 1 98.5 116 GLY B N 1
ATOM 3310 C CA . GLY B 1 116 ? 7.629 -30.906 -13.172 1 98.5 116 GLY B CA 1
ATOM 3311 C C . GLY B 1 116 ? 6.875 -31.547 -14.312 1 98.5 116 GLY B C 1
ATOM 3312 O O . GLY B 1 116 ? 6.113 -32.5 -14.094 1 98.5 116 GLY B O 1
ATOM 3313 N N . PHE B 1 117 ? 6.992 -31.109 -15.531 1 98.56 117 PHE B N 1
ATOM 3314 C CA . PHE B 1 117 ? 6.348 -31.828 -16.625 1 98.56 117 PHE B CA 1
ATOM 3315 C C . PHE B 1 117 ? 7.25 -32.938 -17.141 1 98.56 117 PHE B C 1
ATOM 3317 O O . PHE B 1 117 ? 7.562 -33 -18.344 1 98.56 117 PHE B O 1
ATOM 3324 N N . ALA B 1 118 ? 7.598 -33.812 -16.281 1 98.38 118 ALA B N 1
ATOM 3325 C CA . ALA B 1 118 ? 8.43 -35 -16.484 1 98.38 118 ALA B CA 1
ATOM 3326 C C . ALA B 1 118 ? 8.109 -36.094 -15.461 1 98.38 118 ALA B C 1
ATOM 3328 O O . ALA B 1 118 ? 7.488 -35.812 -14.43 1 98.38 118 ALA B O 1
ATOM 3329 N N . GLU B 1 119 ? 8.516 -37.281 -15.766 1 98.31 119 GLU B N 1
ATOM 3330 C CA . GLU B 1 119 ? 8.312 -38.375 -14.812 1 98.31 119 GLU B CA 1
ATOM 3331 C C . GLU B 1 119 ? 9.125 -38.125 -13.539 1 98.31 119 GLU B C 1
ATOM 3333 O O . GLU B 1 119 ? 8.68 -38.469 -12.438 1 98.31 119 GLU B O 1
ATOM 3338 N N . PHE B 1 120 ? 10.336 -37.562 -13.711 1 98.5 120 PHE B N 1
ATOM 3339 C CA . PHE B 1 120 ? 11.219 -37.281 -12.578 1 98.5 120 PHE B CA 1
ATOM 3340 C C . PHE B 1 120 ? 11.75 -35.875 -12.633 1 98.5 120 PHE B C 1
ATOM 3342 O O . PHE B 1 120 ? 11.93 -35.312 -13.711 1 98.5 120 PHE B O 1
ATOM 3349 N N . SER B 1 121 ? 12.008 -35.281 -11.516 1 98.62 121 SER B N 1
ATOM 3350 C CA . SER B 1 121 ? 12.586 -33.969 -11.367 1 98.62 121 SER B CA 1
ATOM 3351 C C . SER B 1 121 ? 13.625 -33.938 -10.25 1 98.62 121 SER B C 1
ATOM 3353 O O . SER B 1 121 ? 13.383 -34.469 -9.164 1 98.62 121 SER B O 1
ATOM 3355 N N . VAL B 1 122 ? 14.766 -33.406 -10.531 1 98.69 122 VAL B N 1
ATOM 3356 C CA . VAL B 1 122 ? 15.812 -33.219 -9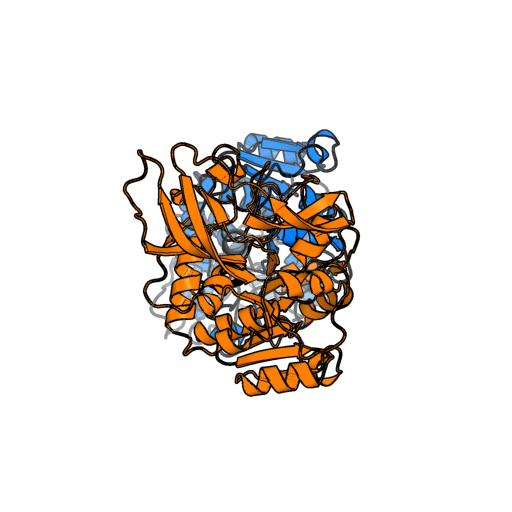.523 1 98.69 122 VAL B CA 1
ATOM 3357 C C . VAL B 1 122 ? 15.625 -31.875 -8.828 1 98.69 122 VAL B C 1
ATOM 3359 O O . VAL B 1 122 ? 15.648 -30.828 -9.477 1 98.69 122 VAL B O 1
ATOM 3362 N N . VAL B 1 123 ? 15.461 -31.922 -7.488 1 98.75 123 VAL B N 1
ATOM 3363 C CA . VAL B 1 123 ? 15.094 -30.734 -6.727 1 98.75 123 VAL B CA 1
ATOM 3364 C C . VAL B 1 123 ? 15.969 -30.625 -5.48 1 98.75 123 VAL B C 1
ATOM 3366 O O . VAL B 1 123 ? 16.266 -31.641 -4.836 1 98.75 123 VAL B O 1
ATOM 3369 N N . ARG B 1 124 ? 16.422 -29.406 -5.145 1 98.62 124 ARG B N 1
ATOM 3370 C CA . ARG B 1 124 ? 17.062 -29.219 -3.85 1 98.62 124 ARG B CA 1
ATOM 3371 C C . ARG B 1 124 ? 16.156 -29.672 -2.713 1 98.62 124 ARG B C 1
ATOM 3373 O O . ARG B 1 124 ? 14.969 -29.344 -2.689 1 98.62 124 ARG B O 1
ATOM 3380 N N . ALA B 1 125 ? 16.781 -30.375 -1.749 1 98.62 125 ALA B N 1
ATOM 3381 C CA . ALA B 1 125 ? 15.984 -30.953 -0.663 1 98.62 125 ALA B CA 1
ATOM 3382 C C . ALA B 1 125 ? 15.32 -29.859 0.165 1 98.62 125 ALA B C 1
ATOM 3384 O O . ALA B 1 125 ? 14.203 -30.031 0.668 1 98.62 125 ALA B O 1
ATOM 3385 N N . ASP B 1 126 ? 15.93 -28.734 0.286 1 97.94 126 ASP B N 1
ATOM 3386 C CA . ASP B 1 126 ? 15.406 -27.656 1.121 1 97.94 126 ASP B CA 1
ATOM 3387 C C . ASP B 1 126 ? 14.258 -26.922 0.424 1 97.94 126 ASP B C 1
ATOM 3389 O O . ASP B 1 126 ? 13.656 -26.016 0.995 1 97.94 126 ASP B O 1
ATOM 3393 N N . HIS B 1 127 ? 13.891 -27.281 -0.733 1 98.62 127 HIS B N 1
ATOM 3394 C CA . HIS B 1 127 ? 12.75 -26.734 -1.457 1 98.62 127 HIS B CA 1
ATOM 3395 C C . HIS B 1 127 ? 11.562 -27.672 -1.428 1 98.62 127 HIS B C 1
ATOM 3397 O O . HIS B 1 127 ? 10.531 -27.406 -2.041 1 98.62 127 HIS B O 1
ATOM 3403 N N . LEU B 1 128 ? 11.727 -28.797 -0.769 1 98.88 128 LEU B N 1
ATOM 3404 C CA . LEU B 1 128 ? 10.656 -29.781 -0.641 1 98.88 128 LEU B CA 1
ATOM 3405 C C . LEU B 1 128 ? 9.859 -29.547 0.642 1 98.88 128 LEU B C 1
ATOM 3407 O O . LEU B 1 128 ? 10.438 -29.203 1.679 1 98.88 128 LEU B O 1
ATOM 3411 N N . HIS B 1 129 ? 8.562 -29.703 0.562 1 98.94 129 HIS B N 1
ATOM 3412 C CA . HIS B 1 129 ? 7.664 -29.656 1.711 1 98.94 129 HIS B CA 1
ATOM 3413 C C . HIS B 1 129 ? 6.797 -30.906 1.774 1 98.94 129 HIS B C 1
ATOM 3415 O O . HIS B 1 129 ? 6.184 -31.297 0.777 1 98.94 129 HIS B O 1
ATOM 3421 N N . GLY B 1 130 ? 6.734 -31.469 2.936 1 98.81 130 GLY B N 1
ATOM 3422 C CA . GLY B 1 130 ? 5.895 -32.656 3.123 1 98.81 130 GLY B CA 1
ATOM 3423 C C . GLY B 1 130 ? 4.414 -32.344 2.982 1 98.81 130 GLY B C 1
ATOM 3424 O O . GLY B 1 130 ? 3.941 -31.297 3.42 1 98.81 130 GLY B O 1
ATOM 3425 N N . ILE B 1 131 ? 3.646 -33.344 2.402 1 98.69 131 ILE B N 1
ATOM 3426 C CA . ILE B 1 131 ? 2.236 -33.062 2.162 1 98.69 131 ILE B CA 1
ATOM 3427 C C . ILE B 1 131 ? 1.369 -34.094 2.895 1 98.69 131 ILE B C 1
ATOM 3429 O O . ILE B 1 131 ? 0.149 -34.094 2.715 1 98.69 131 ILE B O 1
ATOM 3433 N N . GLY B 1 132 ? 1.999 -34.938 3.666 1 97.69 132 GLY B N 1
ATOM 3434 C CA . GLY B 1 132 ? 1.243 -35.969 4.355 1 97.69 132 GLY B CA 1
ATOM 3435 C C . GLY B 1 132 ? 0.396 -36.812 3.422 1 97.69 132 GLY B C 1
ATOM 3436 O O . GLY B 1 132 ? 0.896 -37.344 2.426 1 97.69 132 GLY B O 1
ATOM 3437 N N . SER B 1 133 ? -0.902 -36.938 3.723 1 97.44 133 SER B N 1
ATOM 3438 C CA . SER B 1 133 ? -1.797 -37.781 2.951 1 97.44 133 SER B CA 1
ATOM 3439 C C . SER B 1 133 ? -2.551 -37 1.893 1 97.44 133 SER B C 1
ATOM 3441 O O . SER B 1 133 ? -3.396 -37.531 1.181 1 97.44 133 SER B O 1
ATOM 3443 N N . MET B 1 134 ? -2.238 -35.719 1.784 1 97.75 134 MET B N 1
ATOM 3444 C CA . MET B 1 134 ? -2.916 -34.875 0.803 1 97.75 134 MET B CA 1
ATOM 3445 C C . MET B 1 134 ? -2.756 -35.438 -0.604 1 97.75 134 MET B C 1
ATOM 3447 O O . MET B 1 134 ? -1.655 -35.812 -1.003 1 97.75 134 MET B O 1
ATOM 3451 N N . PRO B 1 135 ? -3.902 -35.531 -1.349 1 98.06 135 PRO B N 1
ATOM 3452 C CA . PRO B 1 135 ? -3.756 -35.969 -2.732 1 98.06 135 PRO B CA 1
ATOM 3453 C C . PRO B 1 135 ? -2.801 -35.094 -3.545 1 98.06 135 PRO B C 1
ATOM 3455 O O . PRO B 1 135 ? -2.77 -33.875 -3.365 1 98.06 135 PRO B O 1
ATOM 3458 N N . TYR B 1 136 ? -2.025 -35.719 -4.445 1 98.44 136 TYR B N 1
ATOM 3459 C CA . TYR B 1 136 ? -0.979 -35.031 -5.18 1 98.44 136 TYR B CA 1
ATOM 3460 C C . TYR B 1 136 ? -1.562 -33.906 -6.016 1 98.44 136 TYR B C 1
ATOM 3462 O O . TYR B 1 136 ? -0.962 -32.812 -6.125 1 98.44 136 TYR B O 1
ATOM 3470 N N . HIS B 1 137 ? -2.766 -34.156 -6.633 1 98.12 137 HIS B N 1
ATOM 3471 C CA . HIS B 1 137 ? -3.348 -33.125 -7.477 1 98.12 137 HIS B CA 1
ATOM 3472 C C . HIS B 1 137 ? -3.773 -31.922 -6.648 1 98.12 137 HIS B C 1
ATOM 3474 O O . HIS B 1 137 ? -3.789 -30.797 -7.148 1 98.12 137 HIS B O 1
ATOM 3480 N N . VAL B 1 138 ? -4.121 -32.125 -5.398 1 98.38 138 VAL B N 1
ATOM 3481 C CA . VAL B 1 138 ? -4.441 -31.016 -4.484 1 98.38 138 VAL B CA 1
ATOM 3482 C C . VAL B 1 138 ? -3.154 -30.328 -4.051 1 98.38 138 VAL B C 1
ATOM 3484 O O . VAL B 1 138 ? -3.072 -29.094 -4.07 1 98.38 138 VAL B O 1
ATOM 3487 N N . ALA B 1 139 ? -2.109 -31.078 -3.74 1 98.62 139 ALA B N 1
ATOM 3488 C CA . ALA B 1 139 ? -0.828 -30.531 -3.299 1 98.62 139 ALA B CA 1
ATOM 3489 C C . ALA B 1 139 ? -0.203 -29.656 -4.379 1 98.62 139 ALA B C 1
ATOM 3491 O O . ALA B 1 139 ? 0.441 -28.656 -4.074 1 98.62 139 ALA B O 1
ATOM 3492 N N . ALA B 1 140 ? -0.404 -30.031 -5.645 1 98.75 140 ALA B N 1
ATOM 3493 C CA . ALA B 1 140 ? 0.172 -29.266 -6.754 1 98.75 140 ALA B CA 1
ATOM 3494 C C . ALA B 1 140 ? -0.43 -27.875 -6.84 1 98.75 140 ALA B C 1
ATOM 3496 O O . ALA B 1 140 ? 0.118 -27 -7.508 1 98.75 140 ALA B O 1
ATOM 3497 N N . LEU B 1 141 ? -1.567 -27.641 -6.156 1 98.75 141 LEU B N 1
ATOM 3498 C CA . LEU B 1 141 ? -2.174 -26.312 -6.102 1 98.75 141 LEU B CA 1
ATOM 3499 C C . LEU B 1 141 ? -1.444 -25.422 -5.102 1 98.75 141 LEU B C 1
ATOM 3501 O O . LEU B 1 141 ? -1.687 -24.219 -5.047 1 98.75 141 LEU B O 1
ATOM 3505 N N . ALA B 1 142 ? -0.499 -26 -4.383 1 98.81 142 ALA B N 1
ATOM 3506 C CA . ALA B 1 142 ? 0.161 -25.25 -3.322 1 98.81 142 ALA B CA 1
ATOM 3507 C C . ALA B 1 142 ? 0.964 -24.078 -3.898 1 98.81 142 ALA B C 1
ATOM 3509 O O . ALA B 1 142 ? 1.007 -23 -3.314 1 98.81 142 ALA B O 1
ATOM 3510 N N . GLU B 1 143 ? 1.587 -24.312 -4.988 1 98.81 143 GLU B N 1
ATOM 3511 C CA . GLU B 1 143 ? 2.43 -23.266 -5.559 1 98.81 143 GLU B CA 1
ATOM 3512 C C . GLU B 1 143 ? 1.598 -22.062 -5.984 1 98.81 143 GLU B C 1
ATOM 3514 O O . GLU B 1 143 ? 1.84 -20.938 -5.527 1 98.81 143 GLU B O 1
ATOM 3519 N N . PRO B 1 144 ? 0.553 -22.219 -6.848 1 98.69 144 PRO B N 1
ATOM 3520 C CA . PRO B 1 144 ? -0.245 -21.031 -7.191 1 98.69 144 PRO B CA 1
ATOM 3521 C C . PRO B 1 144 ? -0.968 -20.438 -5.984 1 98.69 144 PRO B C 1
ATOM 3523 O O . PRO B 1 144 ? -1.161 -19.234 -5.914 1 98.69 144 PRO B O 1
ATOM 3526 N N . LEU B 1 145 ? -1.352 -21.297 -5.059 1 98.69 145 LEU B N 1
ATOM 3527 C CA . LEU B 1 145 ? -1.965 -20.781 -3.838 1 98.69 145 LEU B CA 1
ATOM 3528 C C . LEU B 1 145 ? -0.955 -20 -3.014 1 98.69 145 LEU B C 1
ATOM 3530 O O . LEU B 1 145 ? -1.311 -19 -2.377 1 98.69 145 LEU B O 1
ATOM 3534 N N . ALA B 1 146 ? 0.262 -20.438 -3.051 1 98.75 146 ALA B N 1
ATOM 3535 C CA . ALA B 1 146 ? 1.317 -19.703 -2.355 1 98.75 146 ALA B CA 1
ATOM 3536 C C . ALA B 1 146 ? 1.508 -18.312 -2.957 1 98.75 146 ALA B C 1
ATOM 3538 O O . ALA B 1 146 ? 1.785 -17.359 -2.236 1 98.75 146 ALA B O 1
ATOM 3539 N N . CYS B 1 147 ? 1.402 -18.172 -4.242 1 98.62 147 CYS B N 1
ATOM 3540 C CA . CYS B 1 147 ? 1.418 -16.859 -4.875 1 98.62 147 CYS B CA 1
ATOM 3541 C C . CYS B 1 147 ? 0.288 -15.992 -4.348 1 98.62 147 CYS B C 1
ATOM 3543 O O . CYS B 1 147 ? 0.495 -14.812 -4.047 1 98.62 147 CYS B O 1
ATOM 3545 N N . VAL B 1 148 ? -0.886 -16.562 -4.215 1 98.44 148 VAL B N 1
ATOM 3546 C CA . VAL B 1 148 ? -2.064 -15.883 -3.693 1 98.44 148 VAL B CA 1
ATOM 3547 C C . VAL B 1 148 ? -1.805 -15.43 -2.258 1 98.44 148 VAL B C 1
ATOM 3549 O O . VAL B 1 148 ? -2.117 -14.297 -1.893 1 98.44 148 VAL B O 1
ATOM 3552 N N . VAL B 1 149 ? -1.209 -16.312 -1.487 1 97.5 149 VAL B N 1
ATOM 3553 C CA . VAL B 1 149 ? -0.906 -15.992 -0.097 1 97.5 149 VAL B CA 1
ATOM 3554 C C . VAL B 1 149 ? 0.047 -14.805 -0.038 1 97.5 149 VAL B C 1
ATOM 3556 O O . VAL B 1 149 ? -0.148 -13.883 0.76 1 97.5 149 VAL B O 1
ATOM 3559 N N . ASN B 1 150 ? 1.065 -14.828 -0.881 1 98.12 150 ASN B N 1
ATOM 3560 C CA . ASN B 1 150 ? 1.961 -13.68 -0.947 1 98.12 150 ASN B CA 1
ATOM 3561 C C . ASN B 1 150 ? 1.205 -12.398 -1.296 1 98.12 150 ASN B C 1
ATOM 3563 O O . ASN B 1 150 ? 1.483 -11.336 -0.737 1 98.12 150 ASN B O 1
ATOM 3567 N N . GLY B 1 151 ? 0.281 -12.484 -2.219 1 97.69 151 GLY B N 1
ATOM 3568 C CA . GLY B 1 151 ? -0.547 -11.344 -2.592 1 97.69 151 GLY B CA 1
ATOM 3569 C C . GLY B 1 151 ? -1.369 -10.805 -1.437 1 97.69 151 GLY B C 1
ATOM 3570 O O . GLY B 1 151 ? -1.42 -9.594 -1.219 1 97.69 151 GLY B O 1
ATOM 3571 N N . MET B 1 152 ? -2.006 -11.695 -0.718 1 96.62 152 MET B N 1
ATOM 3572 C CA . MET B 1 152 ? -2.781 -11.289 0.45 1 96.62 152 MET B CA 1
ATOM 3573 C C . MET B 1 152 ? -1.892 -10.617 1.486 1 96.62 152 MET B C 1
ATOM 3575 O O . MET B 1 152 ? -2.26 -9.578 2.047 1 96.62 152 MET B O 1
ATOM 3579 N N . GLN B 1 153 ? -0.732 -11.18 1.66 1 95.12 153 GLN B N 1
ATOM 3580 C CA . GLN B 1 153 ? 0.204 -10.594 2.613 1 95.12 153 GLN B CA 1
ATOM 3581 C C . GLN B 1 153 ? 0.646 -9.203 2.162 1 95.12 153 GLN B C 1
ATOM 3583 O O . GLN B 1 153 ? 0.706 -8.273 2.971 1 95.12 153 GLN B O 1
ATOM 3588 N N . SER B 1 154 ? 0.955 -9.086 0.894 1 95.69 154 SER B N 1
ATOM 3589 C CA . SER B 1 154 ? 1.342 -7.793 0.342 1 95.69 154 SER B CA 1
ATOM 3590 C C . SER B 1 154 ? 0.238 -6.758 0.533 1 95.69 154 SER B C 1
ATOM 3592 O O . SER B 1 154 ? 0.517 -5.57 0.717 1 95.69 154 SER B O 1
ATOM 3594 N N . ALA B 1 155 ? -1.003 -7.199 0.522 1 95.88 155 ALA B N 1
ATOM 3595 C CA . ALA B 1 155 ? -2.164 -6.328 0.67 1 95.88 155 ALA B CA 1
ATOM 3596 C C . ALA B 1 155 ? -2.486 -6.086 2.143 1 95.88 155 ALA B C 1
ATOM 3598 O O . ALA B 1 155 ? -3.465 -5.414 2.469 1 95.88 155 ALA B O 1
ATOM 3599 N N . GLY B 1 156 ? -1.721 -6.676 3.031 1 92.25 156 GLY B N 1
ATOM 3600 C CA . GLY B 1 156 ? -1.926 -6.492 4.457 1 92.25 156 GLY B CA 1
ATOM 3601 C C . GLY B 1 156 ? -2.955 -7.445 5.043 1 92.25 156 GLY B C 1
ATOM 3602 O O . GLY B 1 156 ? -3.461 -7.219 6.145 1 92.25 156 GLY B O 1
ATOM 3603 N N . ILE B 1 157 ? -3.326 -8.391 4.227 1 92.56 157 ILE B N 1
ATOM 3604 C CA . ILE B 1 157 ? -4.277 -9.383 4.707 1 92.56 157 ILE B CA 1
ATOM 3605 C C . ILE B 1 157 ? -3.523 -10.594 5.27 1 92.56 157 ILE B C 1
ATOM 3607 O O . ILE B 1 157 ? -2.912 -11.352 4.516 1 92.56 157 ILE B O 1
ATOM 3611 N N . GLY B 1 158 ? -3.227 -10.562 6.531 1 78.56 158 GLY B N 1
ATOM 3612 C CA . GLY B 1 158 ? -2.496 -11.648 7.168 1 78.56 158 GLY B CA 1
ATOM 3613 C C . GLY B 1 158 ? -3.281 -12.32 8.281 1 78.56 158 GLY B C 1
ATOM 3614 O O . GLY B 1 158 ? -4.512 -12.25 8.312 1 78.56 158 GLY B O 1
ATOM 3615 N N . GLU B 1 159 ? -2.395 -13.047 8.953 1 68.12 159 GLU B N 1
ATOM 3616 C CA . GLU B 1 159 ? -2.994 -13.828 10.031 1 68.12 159 GLU B CA 1
ATOM 3617 C C . GLU B 1 159 ? -3.453 -12.922 11.172 1 68.12 159 GLU B C 1
ATOM 3619 O O . GLU B 1 159 ? -4.395 -13.258 11.898 1 68.12 159 GLU B O 1
ATOM 3624 N N . SER B 1 160 ? -2.686 -11.703 11.25 1 66.06 160 SER B N 1
ATOM 3625 C CA . SER B 1 160 ? -2.975 -10.742 12.312 1 66.06 160 SER B CA 1
ATOM 3626 C C . SER B 1 160 ? -3.373 -9.383 11.734 1 66.06 160 SER B C 1
ATOM 3628 O O . SER B 1 160 ? -2.963 -9.031 10.625 1 66.06 160 SER B O 1
ATOM 3630 N N . GLY B 1 161 ? -4.637 -8.977 11.906 1 63.72 161 GLY B N 1
ATOM 3631 C CA . GLY B 1 161 ? -5.008 -7.652 11.43 1 63.72 161 GLY B CA 1
ATOM 3632 C C . GLY B 1 161 ? -6.492 -7.52 11.141 1 63.72 161 GLY B C 1
ATOM 3633 O O . GLY B 1 161 ? -7.262 -8.453 11.367 1 63.72 161 GLY B O 1
ATOM 3634 N N . VAL B 1 162 ? -6.668 -6.359 10.609 1 69.88 162 VAL B N 1
ATOM 3635 C CA . VAL B 1 162 ? -8.062 -6.055 10.281 1 69.88 162 VAL B CA 1
ATOM 3636 C C . VAL B 1 162 ? -8.461 -6.793 9.008 1 69.88 162 VAL B C 1
ATOM 3638 O O . VAL B 1 162 ? -7.742 -6.754 8.008 1 69.88 162 VAL B O 1
ATOM 3641 N N . VAL B 1 163 ? -9.461 -7.543 9.055 1 81.44 163 VAL B N 1
ATOM 3642 C CA . VAL B 1 163 ? -10.008 -8.297 7.93 1 81.44 163 VAL B CA 1
ATOM 3643 C C . VAL B 1 163 ? -11.031 -7.453 7.18 1 81.44 163 VAL B C 1
ATOM 3645 O O . VAL B 1 163 ? -11.977 -6.938 7.777 1 81.44 163 VAL B O 1
ATOM 3648 N N . PRO B 1 164 ? -10.75 -7.285 5.875 1 89.75 164 PRO B N 1
ATOM 3649 C CA . PRO B 1 164 ? -11.766 -6.57 5.102 1 89.75 164 PRO B CA 1
ATOM 3650 C C . PRO B 1 164 ? -13.156 -7.195 5.238 1 89.75 164 PRO B C 1
ATOM 3652 O O . PRO B 1 164 ? -13.273 -8.406 5.453 1 89.75 164 PRO B O 1
ATOM 3655 N N . GLU B 1 165 ? -14.133 -6.359 5.16 1 91.5 165 GLU B N 1
ATOM 3656 C CA . GLU B 1 165 ? -15.508 -6.844 5.25 1 91.5 165 GLU B CA 1
ATOM 3657 C C . GLU B 1 165 ? -16.047 -7.242 3.879 1 91.5 165 GLU B C 1
ATOM 3659 O O . GLU B 1 165 ? -16.812 -8.203 3.76 1 91.5 165 GLU B O 1
ATOM 3664 N N . ASN B 1 166 ? -15.672 -6.508 2.889 1 95.69 166 ASN B N 1
ATOM 3665 C CA . ASN B 1 166 ? -16.125 -6.719 1.517 1 95.69 166 ASN B CA 1
ATOM 3666 C C . ASN B 1 166 ? -14.953 -6.746 0.54 1 95.69 166 ASN B C 1
ATOM 3668 O O . ASN B 1 166 ? -14.133 -5.824 0.521 1 95.69 166 ASN B O 1
ATOM 3672 N N . ALA B 1 167 ? -14.945 -7.828 -0.211 1 98.38 167 ALA B N 1
ATOM 3673 C CA . ALA B 1 167 ? -13.867 -7.973 -1.192 1 98.38 167 ALA B CA 1
ATOM 3674 C C . ALA B 1 167 ? -14.438 -8.242 -2.584 1 98.38 167 ALA B C 1
ATOM 3676 O O . ALA B 1 167 ? -15.5 -8.852 -2.723 1 98.38 167 ALA B O 1
ATOM 3677 N N . LEU B 1 168 ? -13.766 -7.707 -3.566 1 98.88 168 LEU B N 1
ATOM 3678 C CA . LEU B 1 168 ? -14.086 -7.906 -4.977 1 98.88 168 LEU B CA 1
ATOM 3679 C C . LEU B 1 168 ? -12.867 -8.383 -5.75 1 98.88 168 LEU B C 1
ATOM 3681 O O . LEU B 1 168 ? -11.789 -7.785 -5.645 1 98.88 168 LEU B O 1
ATOM 3685 N N . VAL B 1 169 ? -12.984 -9.492 -6.465 1 98.94 169 VAL B N 1
ATOM 3686 C CA . VAL B 1 169 ? -11.906 -10.016 -7.297 1 98.94 169 VAL B CA 1
ATOM 3687 C C . VAL B 1 169 ? -12.352 -10.07 -8.758 1 98.94 169 VAL B C 1
ATOM 3689 O O . VAL B 1 169 ? -13.375 -10.68 -9.07 1 98.94 169 VAL B O 1
ATOM 3692 N N . PHE B 1 170 ? -11.578 -9.383 -9.609 1 98.94 170 PHE B N 1
ATOM 3693 C CA . PHE B 1 170 ? -11.836 -9.453 -11.039 1 98.94 170 PHE B CA 1
ATOM 3694 C C . PHE B 1 170 ? -11.078 -10.617 -11.672 1 98.94 170 PHE B C 1
ATOM 3696 O O . PHE B 1 170 ? -9.859 -10.734 -11.5 1 98.94 170 PHE B O 1
ATOM 3703 N N . GLY B 1 171 ? -11.75 -11.43 -12.484 1 98.5 171 GLY B N 1
ATOM 3704 C CA . GLY B 1 171 ? -11.172 -12.586 -13.156 1 98.5 171 GLY B CA 1
ATOM 3705 C C . GLY B 1 171 ? -11.461 -13.898 -12.438 1 98.5 171 GLY B C 1
ATOM 3706 O O . GLY B 1 171 ? -10.781 -14.242 -11.469 1 98.5 171 GLY B O 1
ATOM 3707 N N . ALA B 1 172 ? -12.367 -14.633 -13.039 1 98.06 172 ALA B N 1
ATOM 3708 C CA . ALA B 1 172 ? -12.797 -15.883 -12.414 1 98.06 172 ALA B CA 1
ATOM 3709 C C . ALA B 1 172 ? -12.07 -17.078 -13.016 1 98.06 172 ALA B C 1
ATOM 3711 O O . ALA B 1 172 ? -12.68 -18.125 -13.266 1 98.06 172 ALA B O 1
ATOM 3712 N N . GLY B 1 173 ? -10.836 -16.859 -13.375 1 96.81 173 GLY B N 1
ATOM 3713 C CA . GLY B 1 173 ? -9.938 -17.969 -13.672 1 96.81 173 GLY B CA 1
ATOM 3714 C C . GLY B 1 173 ? -9.383 -18.625 -12.43 1 96.81 173 GLY B C 1
ATOM 3715 O O . GLY B 1 173 ? -9.75 -18.266 -11.305 1 96.81 173 GLY B O 1
ATOM 3716 N N . PRO B 1 174 ? -8.492 -19.594 -12.633 1 96.62 174 PRO B N 1
ATOM 3717 C CA . PRO B 1 174 ? -7.984 -20.359 -11.492 1 96.62 174 PRO B CA 1
ATOM 3718 C C . PRO B 1 174 ? -7.352 -19.484 -10.422 1 96.62 174 PRO B C 1
ATOM 3720 O O . PRO B 1 174 ? -7.637 -19.656 -9.234 1 96.62 174 PRO B O 1
ATOM 3723 N N . ILE B 1 175 ? -6.523 -18.547 -10.781 1 97.75 175 ILE B N 1
ATOM 3724 C CA . ILE B 1 175 ? -5.812 -17.703 -9.828 1 97.75 175 ILE B CA 1
ATOM 3725 C C . ILE B 1 175 ? -6.805 -16.812 -9.086 1 97.75 175 ILE B C 1
ATOM 3727 O O . ILE B 1 175 ? -6.73 -16.672 -7.859 1 97.75 175 ILE B O 1
ATOM 3731 N N . GLY B 1 176 ? -7.719 -16.172 -9.859 1 98.5 176 GLY B N 1
ATOM 3732 C CA . GLY B 1 176 ? -8.742 -15.359 -9.219 1 98.5 176 GLY B CA 1
ATOM 3733 C C . GLY B 1 176 ? -9.602 -16.141 -8.242 1 98.5 176 GLY B C 1
ATOM 3734 O O . GLY B 1 176 ? -9.906 -15.656 -7.148 1 98.5 176 GLY B O 1
ATOM 3735 N N . LEU B 1 177 ? -9.969 -17.328 -8.602 1 98.5 177 LEU B N 1
ATOM 3736 C CA . LEU B 1 177 ? -10.797 -18.172 -7.734 1 98.5 177 LEU B CA 1
ATOM 3737 C C . LEU B 1 177 ? -10.016 -18.594 -6.492 1 98.5 177 LEU B C 1
ATOM 3739 O O . LEU B 1 177 ? -10.562 -18.594 -5.387 1 98.5 177 LEU B O 1
ATOM 3743 N N . LEU B 1 178 ? -8.727 -18.953 -6.68 1 98.62 178 LEU B N 1
ATOM 3744 C CA . LEU B 1 178 ? -7.902 -19.266 -5.52 1 98.62 178 LEU B CA 1
ATOM 3745 C C . LEU B 1 178 ? -7.836 -18.078 -4.562 1 98.62 178 LEU B C 1
ATOM 3747 O O . LEU B 1 178 ? -7.914 -18.25 -3.346 1 98.62 178 LEU B O 1
ATOM 3751 N N . LEU B 1 179 ? -7.727 -16.891 -5.098 1 98.5 179 LEU B N 1
ATOM 3752 C CA . LEU B 1 179 ? -7.672 -15.688 -4.281 1 98.5 179 LEU B CA 1
ATOM 3753 C C . LEU B 1 179 ? -8.992 -15.461 -3.555 1 98.5 179 LEU B C 1
ATOM 3755 O O . LEU B 1 179 ? -9.016 -15.289 -2.334 1 98.5 179 LEU B O 1
ATOM 3759 N N . ALA B 1 180 ? -10.078 -15.531 -4.285 1 98.38 180 ALA B N 1
ATOM 3760 C CA . ALA B 1 180 ? -11.391 -15.305 -3.693 1 98.38 180 ALA B CA 1
ATOM 3761 C C . ALA B 1 180 ? -11.68 -16.312 -2.588 1 98.38 180 ALA B C 1
ATOM 3763 O O . ALA B 1 180 ? -12.141 -15.945 -1.505 1 98.38 180 ALA B O 1
ATOM 3764 N N . LEU B 1 181 ? -11.391 -17.531 -2.832 1 97.62 181 LEU B N 1
ATOM 3765 C CA . LEU B 1 181 ? -11.648 -18.578 -1.855 1 97.62 181 LEU B CA 1
ATOM 3766 C C . LEU B 1 181 ? -10.734 -18.438 -0.642 1 97.62 181 LEU B C 1
ATOM 3768 O O . LEU B 1 181 ? -11.141 -18.734 0.485 1 97.62 181 LEU B O 1
ATOM 3772 N N . SER B 1 182 ? -9.484 -18.031 -0.907 1 96.75 182 SER B N 1
ATOM 3773 C CA . SER B 1 182 ? -8.57 -17.781 0.204 1 96.75 182 SER B CA 1
ATOM 3774 C C . SER B 1 182 ? -9.07 -16.641 1.082 1 96.75 182 SER B C 1
ATOM 3776 O O . SER B 1 182 ? -8.969 -16.688 2.309 1 96.75 182 SER B O 1
ATOM 3778 N N . LEU B 1 183 ? -9.578 -15.57 0.438 1 96.19 183 LEU B N 1
ATOM 3779 C CA . LEU B 1 183 ? -10.156 -14.461 1.188 1 96.19 183 LEU B CA 1
ATOM 3780 C C . LEU B 1 183 ? -11.336 -14.938 2.033 1 96.19 183 LEU B C 1
ATOM 3782 O O . LEU B 1 183 ? -11.453 -14.562 3.205 1 96.19 183 LEU B O 1
ATOM 3786 N N . LYS B 1 184 ? -12.141 -15.75 1.432 1 93.25 184 LYS B N 1
ATOM 3787 C CA . LYS B 1 184 ? -13.273 -16.312 2.16 1 93.25 184 LYS B CA 1
ATOM 3788 C C . LYS B 1 184 ? -12.805 -17.141 3.357 1 93.25 184 LYS B C 1
ATOM 3790 O O . LYS B 1 184 ? -13.359 -17.016 4.453 1 93.25 184 LYS B O 1
ATOM 3795 N N . SER B 1 185 ? -11.805 -17.875 3.164 1 89.12 185 SER B N 1
ATOM 3796 C CA . SER B 1 185 ? -11.273 -18.734 4.223 1 89.12 185 SER B CA 1
ATOM 3797 C C . SER B 1 185 ? -10.695 -17.906 5.363 1 89.12 185 SER B C 1
ATOM 3799 O O . SER B 1 185 ? -10.586 -18.391 6.492 1 89.12 185 SER B O 1
ATOM 3801 N N . ARG B 1 186 ? -10.266 -16.672 5.113 1 89.12 186 ARG B N 1
ATOM 3802 C CA . ARG B 1 186 ? -9.695 -15.766 6.113 1 89.12 186 ARG B CA 1
ATOM 3803 C C . ARG B 1 186 ? -10.789 -15.078 6.918 1 89.12 186 ARG B C 1
ATOM 3805 O O . ARG B 1 186 ? -10.5 -14.281 7.816 1 89.12 186 ARG B O 1
ATOM 3812 N N . GLY B 1 187 ? -12.055 -15.305 6.523 1 87 187 GLY B N 1
ATOM 3813 C CA . GLY B 1 187 ? -13.156 -14.781 7.312 1 87 187 GLY B CA 1
ATOM 3814 C C . GLY B 1 187 ? -13.797 -13.547 6.707 1 87 187 GLY B C 1
ATOM 3815 O O . GLY B 1 187 ? -14.609 -12.883 7.352 1 87 187 GLY B O 1
ATOM 3816 N N . ILE B 1 188 ? -13.383 -13.156 5.535 1 89.44 188 ILE B N 1
ATOM 3817 C CA . ILE B 1 188 ? -14.023 -12.023 4.883 1 89.44 188 ILE B CA 1
ATOM 3818 C C . ILE B 1 188 ? -15.492 -12.352 4.602 1 89.44 188 ILE B C 1
ATOM 3820 O O . ILE B 1 188 ? -15.797 -13.359 3.965 1 89.44 188 ILE B O 1
ATOM 3824 N N . ALA B 1 189 ? -16.359 -11.523 5.008 1 85.38 189 ALA B N 1
ATOM 3825 C CA . ALA B 1 189 ? -17.797 -11.781 5.047 1 85.38 189 ALA B CA 1
ATOM 3826 C C . ALA B 1 189 ? -18.375 -11.922 3.641 1 85.38 189 ALA B C 1
ATOM 3828 O O . ALA B 1 189 ? -19.141 -12.836 3.367 1 85.38 189 ALA B O 1
ATOM 3829 N N . THR B 1 190 ? -18.031 -11.008 2.801 1 95 190 THR B N 1
ATOM 3830 C CA . THR B 1 190 ? -18.562 -11 1.44 1 95 190 THR B CA 1
ATOM 3831 C C . THR B 1 190 ? -17.422 -10.93 0.423 1 95 190 THR B C 1
ATOM 3833 O O . THR B 1 190 ? -16.641 -9.977 0.422 1 95 190 THR B O 1
ATOM 3836 N N . VAL B 1 191 ? -17.328 -11.953 -0.349 1 98.12 191 VAL B N 1
ATOM 3837 C CA . VAL B 1 191 ? -16.375 -11.992 -1.451 1 98.12 191 VAL B CA 1
ATOM 3838 C C . VAL B 1 191 ? -17.125 -12.117 -2.777 1 98.12 191 VAL B C 1
ATOM 3840 O O . VAL B 1 191 ? -17.844 -13.086 -2.998 1 98.12 191 VAL B O 1
ATOM 3843 N N . THR B 1 192 ? -16.969 -11.109 -3.627 1 98.69 192 THR B N 1
ATOM 3844 C CA . THR B 1 192 ? -17.625 -11.07 -4.934 1 98.69 192 THR B CA 1
ATOM 3845 C C . THR B 1 192 ? -16.625 -11.359 -6.047 1 98.69 192 THR B C 1
ATOM 3847 O O . THR B 1 192 ? -15.539 -10.773 -6.078 1 98.69 192 THR B O 1
ATOM 3850 N N . MET B 1 193 ? -16.969 -12.312 -6.891 1 98.69 193 MET B N 1
ATOM 3851 C CA . MET B 1 193 ? -16.203 -12.609 -8.094 1 98.69 193 MET B CA 1
ATOM 3852 C C . MET B 1 193 ? -16.781 -11.898 -9.305 1 98.69 193 MET B C 1
ATOM 3854 O O . MET B 1 193 ? -17.984 -12.023 -9.586 1 98.69 193 MET B O 1
ATOM 3858 N N . ALA B 1 194 ? -15.961 -11.148 -10 1 98.81 194 ALA B N 1
ATOM 3859 C CA . ALA B 1 194 ? -16.422 -10.477 -11.203 1 98.81 194 ALA B CA 1
ATOM 3860 C C . ALA B 1 194 ? -15.766 -11.062 -12.453 1 98.81 194 ALA B C 1
ATOM 3862 O O . ALA B 1 194 ? -14.562 -11.328 -12.461 1 98.81 194 ALA B O 1
ATOM 3863 N N . ASP B 1 195 ? -16.5 -11.305 -13.438 1 98.44 195 ASP B N 1
ATOM 3864 C CA . ASP B 1 195 ? -16.047 -11.82 -14.727 1 98.44 195 ASP B CA 1
ATOM 3865 C C . ASP B 1 195 ? -17.062 -11.508 -15.828 1 98.44 195 ASP B C 1
ATOM 3867 O O . ASP B 1 195 ? -18.219 -11.164 -15.539 1 98.44 195 ASP B O 1
ATOM 3871 N N . ILE B 1 196 ? -16.594 -11.508 -17.078 1 97.31 196 ILE B N 1
ATOM 3872 C CA . ILE B 1 196 ? -17.516 -11.273 -18.188 1 97.31 196 ILE B CA 1
ATOM 3873 C C . ILE B 1 196 ? -18.172 -12.586 -18.594 1 97.31 196 ILE B C 1
ATOM 3875 O O . ILE B 1 196 ? -19.219 -12.578 -19.234 1 97.31 196 ILE B O 1
ATOM 3879 N N . ASN B 1 197 ? -17.531 -13.742 -18.281 1 96.56 197 ASN B N 1
ATOM 3880 C CA . ASN B 1 197 ? -18 -15.055 -18.703 1 96.56 197 ASN B CA 1
ATOM 3881 C C . ASN B 1 197 ? -19.031 -15.617 -17.734 1 96.56 197 ASN B C 1
ATOM 3883 O O . ASN B 1 197 ? -18.719 -15.883 -16.562 1 96.56 197 ASN B O 1
ATOM 3887 N N . GLU B 1 198 ? -20.203 -15.922 -18.234 1 95.38 198 GLU B N 1
ATOM 3888 C CA . GLU B 1 198 ? -21.312 -16.359 -17.406 1 95.38 198 GLU B CA 1
ATOM 3889 C C . GLU B 1 198 ? -21.047 -17.75 -16.812 1 95.38 198 GLU B C 1
ATOM 3891 O O . GLU B 1 198 ? -21.438 -18.031 -15.68 1 95.38 198 GLU B O 1
ATOM 3896 N N . SER B 1 199 ? -20.484 -18.562 -17.578 1 95.44 199 SER B N 1
ATOM 3897 C CA . SER B 1 199 ? -20.203 -19.906 -17.094 1 95.44 199 SER B CA 1
ATOM 3898 C C . SER B 1 199 ? -19.203 -19.891 -15.93 1 95.44 199 SER B C 1
ATOM 3900 O O . SER B 1 199 ? -19.344 -20.656 -14.977 1 95.44 199 SER B O 1
ATOM 3902 N N . ARG B 1 200 ? -18.203 -19.047 -16.031 1 96.44 200 ARG B N 1
ATOM 3903 C CA . ARG B 1 200 ? -17.234 -18.906 -14.938 1 96.44 200 ARG B CA 1
ATOM 3904 C C . ARG B 1 200 ? -17.906 -18.328 -13.695 1 96.44 200 ARG B C 1
ATOM 3906 O O . ARG B 1 200 ? -17.594 -18.75 -12.57 1 96.44 200 ARG B O 1
ATOM 3913 N N . LEU B 1 201 ? -18.828 -17.391 -13.898 1 97.81 201 LEU B N 1
ATOM 3914 C CA . LEU B 1 201 ? -19.547 -16.828 -12.773 1 97.81 201 LEU B CA 1
ATOM 3915 C C . LEU B 1 201 ? -20.438 -17.875 -12.109 1 97.81 201 LEU B C 1
ATOM 3917 O O . LEU B 1 201 ? -20.547 -17.922 -10.883 1 97.81 201 LEU B O 1
ATOM 3921 N N . ALA B 1 202 ? -21.062 -18.703 -12.938 1 97.56 202 ALA B N 1
ATOM 3922 C CA . ALA B 1 202 ? -21.891 -19.781 -12.391 1 97.56 202 ALA B CA 1
ATOM 3923 C C . ALA B 1 202 ? -21.047 -20.734 -11.555 1 97.56 202 ALA B C 1
ATOM 3925 O O . ALA B 1 202 ? -21.469 -21.156 -10.469 1 97.56 202 ALA B O 1
ATOM 3926 N N . PHE B 1 203 ? -19.906 -21.062 -12.062 1 97.19 203 PHE B N 1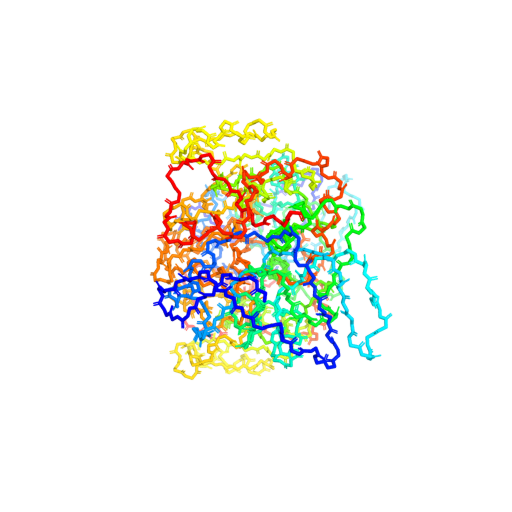
ATOM 3927 C CA . PHE B 1 203 ? -19 -21.938 -11.328 1 97.19 203 PHE B CA 1
ATOM 3928 C C . PHE B 1 203 ? -18.578 -21.297 -10.008 1 97.19 203 PHE B C 1
ATOM 3930 O O . PHE B 1 203 ? -18.562 -21.953 -8.969 1 97.19 203 PHE B O 1
ATOM 3937 N N . ALA B 1 204 ? -18.25 -20 -10.047 1 97.88 204 ALA B N 1
ATOM 3938 C CA . ALA B 1 204 ? -17.891 -19.25 -8.836 1 97.88 204 ALA B CA 1
ATOM 3939 C C . ALA B 1 204 ? -19.031 -19.281 -7.824 1 97.88 204 ALA B C 1
ATOM 3941 O O . ALA B 1 204 ? -18.797 -19.453 -6.625 1 97.88 204 ALA B O 1
ATOM 3942 N N . GLN B 1 205 ? -20.203 -19.094 -8.297 1 97.81 205 GLN B N 1
ATOM 3943 C CA . GLN B 1 205 ? -21.375 -19.141 -7.43 1 97.81 205 GLN B CA 1
ATOM 3944 C C . GLN B 1 205 ? -21.516 -20.5 -6.77 1 97.81 205 GLN B C 1
ATOM 3946 O O . GLN B 1 205 ? -21.859 -20.594 -5.59 1 97.81 205 GLN B O 1
ATOM 3951 N N . ASP B 1 206 ? -21.234 -21.531 -7.559 1 97.06 206 ASP B N 1
ATOM 3952 C CA . ASP B 1 206 ? -21.297 -22.891 -7.051 1 97.06 206 ASP B CA 1
ATOM 3953 C C . ASP B 1 206 ? -20.281 -23.125 -5.941 1 97.06 206 ASP B C 1
ATOM 3955 O O . ASP B 1 206 ? -20.453 -24 -5.094 1 97.06 206 ASP B O 1
ATOM 3959 N N . LEU B 1 207 ? -19.266 -22.359 -5.961 1 96.38 207 LEU B N 1
ATOM 3960 C CA . LEU B 1 207 ? -18.234 -22.469 -4.941 1 96.38 207 LEU B CA 1
ATOM 3961 C C . LEU B 1 207 ? -18.578 -21.625 -3.719 1 96.38 207 LEU B C 1
ATOM 3963 O O . LEU B 1 207 ? -17.781 -21.547 -2.77 1 96.38 207 LEU B O 1
ATOM 3967 N N . GLY B 1 208 ? -19.688 -20.922 -3.76 1 95.06 208 GLY B N 1
ATOM 3968 C CA . GLY B 1 208 ? -20.172 -20.172 -2.607 1 95.06 208 GLY B CA 1
ATOM 3969 C C . GLY B 1 208 ? -19.781 -18.703 -2.65 1 95.06 208 GLY B C 1
ATOM 3970 O O . GLY B 1 208 ? -19.844 -18 -1.631 1 95.06 208 GLY B O 1
ATOM 3971 N N . LEU B 1 209 ? -19.375 -18.219 -3.777 1 97.62 209 LEU B N 1
ATOM 3972 C CA . LEU B 1 209 ? -19 -16.812 -3.918 1 97.62 209 LEU B CA 1
ATOM 3973 C C . LEU B 1 209 ? -20.156 -15.984 -4.477 1 97.62 209 LEU B C 1
ATOM 3975 O O . LEU B 1 209 ? -21 -16.516 -5.207 1 97.62 209 LEU B O 1
ATOM 3979 N N . GLN B 1 210 ? -20.234 -14.734 -4.066 1 98.06 210 GLN B N 1
ATOM 3980 C CA . GLN B 1 210 ? -21.078 -13.805 -4.797 1 98.06 210 GLN B CA 1
ATOM 3981 C C . GLN B 1 210 ? -20.484 -13.469 -6.16 1 98.06 210 GLN B C 1
ATOM 3983 O O . GLN B 1 210 ? -19.281 -13.648 -6.383 1 98.06 210 GLN B O 1
ATOM 3988 N N . THR B 1 211 ? -21.391 -13.078 -7.062 1 98.56 211 THR B N 1
ATOM 3989 C CA . THR B 1 211 ? -20.891 -12.82 -8.406 1 98.56 211 THR B CA 1
ATOM 3990 C C . THR B 1 211 ? -21.422 -11.5 -8.945 1 98.56 211 THR B C 1
ATOM 3992 O O . THR B 1 211 ? -22.438 -10.992 -8.461 1 98.56 211 THR B O 1
ATOM 3995 N N . ALA B 1 212 ? -20.688 -10.938 -9.828 1 98.56 212 ALA B N 1
ATOM 3996 C CA . ALA B 1 212 ? -21.078 -9.75 -10.586 1 98.56 212 ALA B CA 1
ATOM 3997 C C . ALA B 1 212 ? -20.516 -9.797 -12 1 98.56 212 ALA B C 1
ATOM 3999 O O . ALA B 1 212 ? -19.484 -10.414 -12.242 1 98.56 212 ALA B O 1
ATOM 4000 N N . VAL B 1 213 ? -21.219 -9.141 -12.891 1 98.5 213 VAL B N 1
ATOM 4001 C CA . VAL B 1 213 ? -20.734 -9.062 -14.258 1 98.5 213 VAL B CA 1
ATOM 4002 C C . VAL B 1 213 ? -19.719 -7.93 -14.391 1 98.5 213 VAL B C 1
ATOM 4004 O O . VAL B 1 213 ? -20.047 -6.766 -14.156 1 98.5 213 VAL B O 1
ATOM 4007 N N . SER B 1 214 ? -18.531 -8.281 -14.781 1 98 214 SER B N 1
ATOM 4008 C CA . SER B 1 214 ? -17.5 -7.273 -14.969 1 98 214 SER B CA 1
ATOM 4009 C C . SER B 1 214 ? -17.906 -6.242 -16.016 1 98 214 SER B C 1
ATOM 4011 O O . SER B 1 214 ? -18.453 -6.602 -17.062 1 98 214 SER B O 1
ATOM 4013 N N . GLY B 1 215 ? -17.656 -4.984 -15.734 1 96.56 215 GLY B N 1
ATOM 4014 C CA . GLY B 1 215 ? -17.953 -3.908 -16.656 1 96.56 215 GLY B CA 1
ATOM 4015 C C . GLY B 1 215 ? -19.422 -3.49 -16.641 1 96.56 215 GLY B C 1
ATOM 4016 O O . GLY B 1 215 ? -19.812 -2.561 -17.344 1 96.56 215 GLY B O 1
ATOM 4017 N N . SER B 1 216 ? -20.266 -4.16 -15.891 1 97.62 216 SER B N 1
ATOM 4018 C CA . SER B 1 216 ? -21.688 -3.811 -15.82 1 97.62 216 SER B CA 1
ATOM 4019 C C . SER B 1 216 ? -21.891 -2.492 -15.086 1 97.62 216 SER B C 1
ATOM 4021 O O . SER B 1 216 ? -21.062 -2.1 -14.258 1 97.62 216 SER B O 1
ATOM 4023 N N . GLU B 1 217 ? -22.984 -1.847 -15.422 1 97.56 217 GLU B N 1
ATOM 4024 C CA . GLU B 1 217 ? -23.359 -0.621 -14.727 1 97.56 217 GLU B CA 1
ATOM 4025 C C . GLU B 1 217 ? -23.625 -0.885 -13.242 1 97.56 217 GLU B C 1
ATOM 4027 O O . GLU B 1 217 ? -23.281 -0.061 -12.391 1 97.56 217 GLU B O 1
ATOM 4032 N N . ALA B 1 218 ? -24.219 -2.002 -13.008 1 97.75 218 ALA B N 1
ATOM 4033 C CA . ALA B 1 218 ? -24.531 -2.369 -11.625 1 97.75 218 ALA B CA 1
ATOM 4034 C C . ALA B 1 218 ? -23.266 -2.418 -10.781 1 97.75 218 ALA B C 1
ATOM 4036 O O . ALA B 1 218 ? -23.234 -1.914 -9.656 1 97.75 218 ALA B O 1
ATOM 4037 N N . LEU B 1 219 ? -22.25 -3.01 -11.273 1 98.06 219 LEU B N 1
ATOM 4038 C CA . LEU B 1 219 ? -21 -3.1 -10.539 1 98.06 219 LEU B CA 1
ATOM 4039 C C . LEU B 1 219 ? -20.312 -1.738 -10.461 1 98.06 219 LEU B C 1
ATOM 4041 O O . LEU B 1 219 ? -19.828 -1.342 -9.398 1 98.06 219 LEU B O 1
ATOM 4045 N N . SER B 1 220 ? -20.281 -1.001 -11.594 1 96.88 220 SER B N 1
ATOM 4046 C CA . SER B 1 220 ? -19.578 0.277 -11.656 1 96.88 220 SER B CA 1
ATOM 4047 C C . SER B 1 220 ? -20.188 1.294 -10.703 1 96.88 220 SER B C 1
ATOM 4049 O O . SER B 1 220 ? -19.531 2.234 -10.273 1 96.88 220 SER B O 1
ATOM 4051 N N . ARG B 1 221 ? -21.453 1.177 -10.328 1 97.38 221 ARG B N 1
ATOM 4052 C CA . ARG B 1 221 ? -22.156 2.092 -9.43 1 97.38 221 ARG B CA 1
ATOM 4053 C C . ARG B 1 221 ? -21.75 1.844 -7.977 1 97.38 221 ARG B C 1
ATOM 4055 O O . ARG B 1 221 ? -22 2.68 -7.105 1 97.38 221 ARG B O 1
ATOM 4062 N N . GLN B 1 222 ? -21.125 0.728 -7.727 1 97.81 222 GLN B N 1
ATOM 4063 C CA . GLN B 1 222 ? -20.734 0.402 -6.363 1 97.81 222 GLN B CA 1
ATOM 4064 C C . GLN B 1 222 ? -19.406 1.084 -6 1 97.81 222 GLN B C 1
ATOM 4066 O O . GLN B 1 222 ? -18.484 0.437 -5.5 1 97.81 222 GLN B O 1
ATOM 4071 N N . ARG B 1 223 ? -19.359 2.342 -6.234 1 98.06 223 ARG B N 1
ATOM 4072 C CA . ARG B 1 223 ? -18.156 3.123 -5.941 1 98.06 223 ARG B CA 1
ATOM 4073 C C . ARG B 1 223 ? -17.859 3.133 -4.445 1 98.06 223 ARG B C 1
ATOM 4075 O O . ARG B 1 223 ? -18.766 3.305 -3.629 1 98.06 223 ARG B O 1
ATOM 4082 N N . LYS B 1 224 ? -16.578 2.895 -4.109 1 97.94 224 LYS B N 1
ATOM 4083 C CA . LYS B 1 224 ? -16.062 3.006 -2.748 1 97.94 224 LYS B CA 1
ATOM 4084 C C . LYS B 1 224 ? -16.734 2.004 -1.82 1 97.94 224 LYS B C 1
ATOM 4086 O O . LYS B 1 224 ? -16.922 2.277 -0.632 1 97.94 224 LYS B O 1
ATOM 4091 N N . GLU B 1 225 ? -17.109 0.843 -2.348 1 97.19 225 GLU B N 1
ATOM 4092 C CA . GLU B 1 225 ? -17.922 -0.072 -1.544 1 97.19 225 GLU B CA 1
ATOM 4093 C C . GLU B 1 225 ? -17.094 -1.263 -1.069 1 97.19 225 GLU B C 1
ATOM 4095 O O . GLU B 1 225 ? -17.516 -2.016 -0.194 1 97.19 225 GLU B O 1
ATOM 4100 N N . PHE B 1 226 ? -15.906 -1.438 -1.65 1 98.06 226 PHE B N 1
ATOM 4101 C CA . PHE B 1 226 ? -15.148 -2.646 -1.352 1 98.06 226 PHE B CA 1
ATOM 4102 C C . PHE B 1 226 ? -13.859 -2.307 -0.604 1 98.06 226 PHE B C 1
ATOM 4104 O O . PHE B 1 226 ? -13.062 -1.492 -1.07 1 98.06 226 PHE B O 1
ATOM 4111 N N . ASP B 1 227 ? -13.617 -2.973 0.575 1 97.31 227 ASP B N 1
ATOM 4112 C CA . ASP B 1 227 ? -12.406 -2.754 1.365 1 97.31 227 ASP B CA 1
ATOM 4113 C C . ASP B 1 227 ? -11.172 -3.27 0.633 1 97.31 227 ASP B C 1
ATOM 4115 O O . ASP B 1 227 ? -10.062 -2.773 0.85 1 97.31 227 ASP B O 1
ATOM 4119 N N . PHE B 1 228 ? -11.406 -4.246 -0.146 1 98.19 228 PHE B N 1
ATOM 4120 C CA . PHE B 1 228 ? -10.344 -4.891 -0.913 1 98.19 228 PHE B CA 1
ATOM 4121 C C . PHE B 1 228 ? -10.82 -5.227 -2.32 1 98.19 228 PHE B C 1
ATOM 4123 O O . PHE B 1 228 ? -11.891 -5.828 -2.492 1 98.19 228 PHE B O 1
ATOM 4130 N N . VAL B 1 229 ? -10.055 -4.785 -3.346 1 98.88 229 VAL B N 1
ATOM 4131 C CA . VAL B 1 229 ? -10.336 -5.113 -4.738 1 98.88 229 VAL B CA 1
ATOM 4132 C C . VAL B 1 229 ? -9.07 -5.641 -5.414 1 98.88 229 VAL B C 1
ATOM 4134 O O . VAL B 1 229 ? -7.98 -5.098 -5.215 1 98.88 229 VAL B O 1
ATOM 4137 N N . ALA B 1 230 ? -9.203 -6.719 -6.176 1 98.88 230 ALA B N 1
ATOM 4138 C CA . ALA B 1 230 ? -8.047 -7.281 -6.859 1 98.88 230 ALA B CA 1
ATOM 4139 C C . ALA B 1 230 ? -8.336 -7.516 -8.336 1 98.88 230 ALA B C 1
ATOM 4141 O O . ALA B 1 230 ? -9.445 -7.926 -8.703 1 98.88 230 ALA B O 1
ATOM 4142 N N . ASP B 1 231 ? -7.332 -7.242 -9.102 1 98.88 231 ASP B N 1
ATOM 4143 C CA . ASP B 1 231 ? -7.363 -7.652 -10.5 1 98.88 231 ASP B CA 1
ATOM 4144 C C . ASP B 1 231 ? -6.562 -8.938 -10.719 1 98.88 231 ASP B C 1
ATOM 4146 O O . ASP B 1 231 ? -5.355 -8.969 -10.484 1 98.88 231 ASP B O 1
ATOM 4150 N N . ALA B 1 232 ? -7.211 -9.938 -11.148 1 98.62 232 ALA B N 1
ATOM 4151 C CA . ALA B 1 232 ? -6.551 -11.18 -11.539 1 98.62 232 ALA B CA 1
ATOM 4152 C C . ALA B 1 232 ? -6.723 -11.445 -13.031 1 98.62 232 ALA B C 1
ATOM 4154 O O . ALA B 1 232 ? -6.578 -12.578 -13.492 1 98.62 232 ALA B O 1
ATOM 4155 N N . THR B 1 233 ? -7.105 -10.406 -13.812 1 97.94 233 THR B N 1
ATOM 4156 C CA . THR B 1 233 ? -7.328 -10.57 -15.242 1 97.94 233 THR B CA 1
ATOM 4157 C C . THR B 1 233 ? -6.062 -10.234 -16.031 1 97.94 233 THR B C 1
ATOM 4159 O O . THR B 1 233 ? -5.793 -10.828 -17.078 1 97.94 233 THR B O 1
ATOM 4162 N N . GLY B 1 234 ? -5.34 -9.203 -15.586 1 97.81 234 GLY B N 1
ATOM 4163 C CA . GLY B 1 234 ? -4.207 -8.672 -16.328 1 97.81 234 GLY B CA 1
ATOM 4164 C C . GLY B 1 234 ? -4.621 -7.766 -17.469 1 97.81 234 GLY B C 1
ATOM 4165 O O . GLY B 1 234 ? -3.869 -7.59 -18.438 1 97.81 234 GLY B O 1
ATOM 4166 N N . ILE B 1 235 ? -5.828 -7.297 -17.438 1 98.38 235 ILE B N 1
ATOM 4167 C CA . ILE B 1 235 ? -6.332 -6.371 -18.438 1 98.38 235 ILE B CA 1
ATOM 4168 C C . ILE B 1 235 ? -6.281 -4.941 -17.891 1 98.38 235 ILE B C 1
ATOM 4170 O O . ILE B 1 235 ? -6.961 -4.621 -16.922 1 98.38 235 ILE B O 1
ATOM 4174 N N . ALA B 1 236 ? -5.547 -4.059 -18.609 1 98.5 236 ALA B N 1
ATOM 4175 C CA . ALA B 1 236 ? -5.215 -2.74 -18.078 1 98.5 236 ALA B CA 1
ATOM 4176 C C . ALA B 1 236 ? -6.477 -1.931 -17.797 1 98.5 236 ALA B C 1
ATOM 4178 O O . ALA B 1 236 ? -6.613 -1.336 -16.719 1 98.5 236 ALA B O 1
ATOM 4179 N N . PRO B 1 237 ? -7.48 -1.921 -18.672 1 98.38 237 PRO B N 1
ATOM 4180 C CA . PRO B 1 237 ? -8.695 -1.155 -18.391 1 98.38 237 PRO B CA 1
ATOM 4181 C C . PRO B 1 237 ? -9.43 -1.662 -17.156 1 98.38 237 PRO B C 1
ATOM 4183 O O . PRO B 1 237 ? -10.039 -0.874 -16.422 1 98.38 237 PRO B O 1
ATOM 4186 N N . VAL B 1 238 ? -9.398 -2.977 -16.891 1 98.69 238 VAL B N 1
ATOM 4187 C CA . VAL B 1 238 ? -10.016 -3.543 -15.703 1 98.69 238 VAL B CA 1
ATOM 4188 C C . VAL B 1 238 ? -9.266 -3.078 -14.453 1 98.69 238 VAL B C 1
ATOM 4190 O O . VAL B 1 238 ? -9.875 -2.635 -13.484 1 98.69 238 VAL B O 1
ATOM 4193 N N . ALA B 1 239 ? -7.941 -3.154 -14.555 1 98.75 239 ALA B N 1
ATOM 4194 C CA . ALA B 1 239 ? -7.098 -2.727 -13.445 1 98.75 239 ALA B CA 1
ATOM 4195 C C . ALA B 1 239 ? -7.316 -1.25 -13.125 1 98.75 239 ALA B C 1
ATOM 4197 O O . ALA B 1 239 ? -7.293 -0.85 -11.961 1 98.75 239 ALA B O 1
ATOM 4198 N N . GLU B 1 240 ? -7.496 -0.459 -14.172 1 98.69 240 GLU B N 1
ATOM 4199 C CA . GLU B 1 240 ? -7.754 0.964 -13.977 1 98.69 240 GLU B CA 1
ATOM 4200 C C . GLU B 1 240 ? -9.117 1.192 -13.336 1 98.69 240 GLU B C 1
ATOM 4202 O O . GLU B 1 240 ? -9.242 1.959 -12.375 1 98.69 240 GLU B O 1
ATOM 4207 N N . ALA B 1 241 ? -10.109 0.504 -13.805 1 98.25 241 ALA B N 1
ATOM 4208 C CA . ALA B 1 241 ? -11.508 0.737 -13.422 1 98.25 241 ALA B CA 1
ATOM 4209 C C . ALA B 1 241 ? -11.797 0.176 -12.039 1 98.25 241 ALA B C 1
ATOM 4211 O O . ALA B 1 241 ? -12.828 0.498 -11.438 1 98.25 241 ALA B O 1
ATOM 4212 N N . MET B 1 242 ? -10.898 -0.64 -11.492 1 98.62 242 MET B N 1
ATOM 4213 C CA . MET B 1 242 ? -11.188 -1.233 -10.188 1 98.62 242 MET B CA 1
ATOM 4214 C C . MET B 1 242 ? -10.922 -0.234 -9.07 1 98.62 242 MET B C 1
ATOM 4216 O O . MET B 1 242 ? -11.477 -0.363 -7.977 1 98.62 242 MET B O 1
ATOM 4220 N N . ILE B 1 243 ? -10.133 0.769 -9.297 1 98.75 243 ILE B N 1
ATOM 4221 C CA . ILE B 1 243 ? -9.625 1.659 -8.258 1 98.75 243 ILE B CA 1
ATOM 4222 C C . ILE B 1 243 ? -10.773 2.467 -7.66 1 98.75 243 ILE B C 1
ATOM 4224 O O . ILE B 1 243 ? -10.914 2.547 -6.438 1 98.75 243 ILE B O 1
ATOM 4228 N N . PRO B 1 244 ? -11.727 3.006 -8.477 1 98.56 244 PRO B N 1
ATOM 4229 C CA . PRO B 1 244 ? -12.836 3.771 -7.902 1 98.56 244 PRO B CA 1
ATOM 4230 C C . PRO B 1 244 ? -13.766 2.914 -7.043 1 98.56 244 PRO B C 1
ATOM 4232 O O . PRO B 1 244 ? -14.57 3.449 -6.277 1 98.56 244 PRO B O 1
ATOM 4235 N N . LEU B 1 245 ? -13.664 1.604 -7.137 1 98.81 245 LEU B N 1
ATOM 4236 C CA . LEU B 1 245 ? -14.547 0.706 -6.398 1 98.81 245 LEU B CA 1
ATOM 4237 C C . LEU B 1 245 ? -14.031 0.483 -4.98 1 98.81 245 LEU B C 1
ATOM 4239 O O . LEU B 1 245 ? -14.758 -0.004 -4.117 1 98.81 245 LEU B O 1
ATOM 4243 N N . VAL B 1 246 ? -12.805 0.81 -4.73 1 98.75 246 VAL B N 1
ATOM 4244 C CA . VAL B 1 246 ? -12.164 0.599 -3.436 1 98.75 246 VAL B CA 1
ATOM 4245 C C . VAL B 1 246 ? -12.719 1.594 -2.418 1 98.75 246 VAL B C 1
ATOM 4247 O O . VAL B 1 246 ? -12.82 2.789 -2.701 1 98.75 246 VAL B O 1
ATOM 4250 N N . ALA B 1 247 ? -13.062 1.107 -1.254 1 98.19 247 ALA B N 1
ATOM 4251 C CA . ALA B 1 247 ? -13.539 1.959 -0.168 1 98.19 247 ALA B CA 1
ATOM 4252 C C . ALA B 1 247 ? -12.43 2.875 0.341 1 98.19 247 ALA B C 1
ATOM 4254 O O . ALA B 1 247 ? -11.25 2.596 0.146 1 98.19 247 ALA B O 1
ATOM 4255 N N . ASP B 1 248 ? -12.844 4.008 0.949 1 98.06 248 ASP B N 1
ATOM 4256 C CA . ASP B 1 248 ? -11.852 4.852 1.603 1 98.06 248 ASP B CA 1
ATOM 4257 C C . ASP B 1 248 ? -11.039 4.055 2.621 1 98.06 248 ASP B C 1
ATOM 4259 O O . ASP B 1 248 ? -11.602 3.314 3.428 1 98.06 248 ASP B O 1
ATOM 4263 N N . GLY B 1 249 ? -9.711 4.199 2.529 1 97.75 249 GLY B N 1
ATOM 4264 C CA . GLY B 1 249 ? -8.828 3.445 3.398 1 97.75 249 GLY B CA 1
ATOM 4265 C C . GLY B 1 249 ? -8.586 2.027 2.92 1 97.75 249 GLY B C 1
ATOM 4266 O O . GLY B 1 249 ? -7.895 1.251 3.582 1 97.75 249 GLY B O 1
ATOM 4267 N N . GLY B 1 250 ? -9.164 1.682 1.75 1 97.88 250 GLY B N 1
ATOM 4268 C CA . GLY B 1 250 ? -9.094 0.313 1.263 1 97.88 250 GLY B CA 1
ATOM 4269 C C . GLY B 1 250 ? -7.871 0.042 0.409 1 97.88 250 GLY B C 1
ATOM 4270 O O . GLY B 1 250 ? -6.977 0.884 0.312 1 97.88 250 GLY B O 1
ATOM 4271 N N . THR B 1 251 ? -7.812 -1.18 -0.191 1 98.31 251 THR B N 1
ATOM 4272 C CA . THR B 1 251 ? -6.633 -1.659 -0.904 1 98.31 251 THR B CA 1
ATOM 4273 C C . THR B 1 251 ? -7.02 -2.24 -2.262 1 98.31 251 THR B C 1
ATOM 4275 O O . THR B 1 251 ? -8.008 -2.963 -2.373 1 98.31 251 THR B O 1
ATOM 4278 N N . ALA B 1 252 ? -6.289 -1.834 -3.271 1 98.88 252 ALA B N 1
ATOM 4279 C CA . ALA B 1 252 ? -6.352 -2.443 -4.598 1 98.88 252 ALA B CA 1
ATOM 4280 C C . ALA B 1 252 ? -5.109 -3.287 -4.875 1 98.88 252 ALA B C 1
ATOM 4282 O O . ALA B 1 252 ? -3.982 -2.801 -4.758 1 98.88 252 ALA B O 1
ATOM 4283 N N . LEU B 1 253 ? -5.277 -4.516 -5.246 1 98.88 253 LEU B N 1
ATOM 4284 C CA . LEU B 1 253 ? -4.176 -5.43 -5.527 1 98.88 253 LEU B CA 1
ATOM 4285 C C . LEU B 1 253 ? -4.055 -5.688 -7.027 1 98.88 253 LEU B C 1
ATOM 4287 O O . LEU B 1 253 ? -4.98 -6.215 -7.648 1 98.88 253 LEU B O 1
ATOM 4291 N N . PHE B 1 254 ? -2.936 -5.27 -7.59 1 98.88 254 PHE B N 1
ATOM 4292 C CA . PHE B 1 254 ? -2.582 -5.641 -8.953 1 98.88 254 PHE B CA 1
ATOM 4293 C C . PHE B 1 254 ? -1.942 -7.023 -8.992 1 98.88 254 PHE B C 1
ATOM 4295 O O . PHE B 1 254 ? -0.738 -7.164 -8.766 1 98.88 254 PHE B O 1
ATOM 4302 N N . PHE B 1 255 ? -2.76 -8 -9.312 1 98.62 255 PHE B N 1
ATOM 4303 C CA . PHE B 1 255 ? -2.314 -9.391 -9.234 1 98.62 255 PHE B CA 1
ATOM 4304 C C . PHE B 1 255 ? -2.211 -10 -10.625 1 98.62 255 PHE B C 1
ATOM 4306 O O . PHE B 1 255 ? -1.357 -10.859 -10.875 1 98.62 255 PHE B O 1
ATOM 4313 N N . GLY B 1 256 ? -3.125 -9.578 -11.516 1 97.94 256 GLY B N 1
ATOM 4314 C CA . GLY B 1 256 ? -3.021 -9.984 -12.906 1 97.94 256 GLY B CA 1
ATOM 4315 C C . GLY B 1 256 ? -1.831 -9.383 -13.625 1 97.94 256 GLY B C 1
ATOM 4316 O O . GLY B 1 256 ? -1.388 -8.281 -13.281 1 97.94 256 GLY B O 1
ATOM 4317 N N . VAL B 1 257 ? -1.324 -10.031 -14.609 1 97.25 257 VAL B N 1
ATOM 4318 C CA . VAL B 1 257 ? -0.12 -9.578 -15.305 1 97.25 257 VAL B CA 1
ATOM 4319 C C . VAL B 1 257 ? -0.505 -8.797 -16.562 1 97.25 257 VAL B C 1
ATOM 4321 O O . VAL B 1 257 ? -0.743 -9.383 -17.609 1 97.25 257 VAL B O 1
ATOM 4324 N N . CYS B 1 258 ? -0.507 -7.5 -16.422 1 97.81 258 CYS B N 1
ATOM 4325 C CA . CYS B 1 258 ? -0.744 -6.645 -17.578 1 97.81 258 CYS B CA 1
ATOM 4326 C C . CYS B 1 258 ? 0.468 -6.625 -18.5 1 97.81 258 CYS B C 1
ATOM 4328 O O . CYS B 1 258 ? 1.578 -6.961 -18.078 1 97.81 258 CYS B O 1
ATOM 4330 N N . ALA B 1 259 ? 0.186 -6.273 -19.734 1 96.56 259 ALA B N 1
ATOM 4331 C CA . ALA B 1 259 ? 1.301 -6.07 -20.656 1 96.56 259 ALA B CA 1
ATOM 4332 C C . ALA B 1 259 ? 2.312 -5.082 -20.078 1 96.56 259 ALA B C 1
ATOM 4334 O O . ALA B 1 259 ? 1.936 -4.074 -19.484 1 96.56 259 ALA B O 1
ATOM 4335 N N . PRO B 1 260 ? 3.623 -5.363 -20.281 1 95.5 260 PRO B N 1
ATOM 4336 C CA . PRO B 1 260 ? 4.656 -4.535 -19.656 1 95.5 260 PRO B CA 1
ATOM 4337 C C . PRO B 1 260 ? 4.555 -3.064 -20.047 1 95.5 260 PRO B C 1
ATOM 4339 O O . PRO B 1 260 ? 4.898 -2.184 -19.25 1 95.5 260 PRO B O 1
ATOM 4342 N N . ASP B 1 261 ? 4.051 -2.762 -21.219 1 96.75 261 ASP B N 1
ATOM 4343 C CA . ASP B 1 261 ? 4.023 -1.386 -21.703 1 96.75 261 ASP B CA 1
ATOM 4344 C C . ASP B 1 261 ? 2.672 -0.732 -21.438 1 96.75 261 ASP B C 1
ATOM 4346 O O . ASP B 1 261 ? 2.488 0.459 -21.688 1 96.75 261 ASP B O 1
ATOM 4350 N N . ALA B 1 262 ? 1.741 -1.532 -20.875 1 98.44 262 ALA B N 1
ATOM 4351 C CA . ALA B 1 262 ? 0.432 -0.964 -20.562 1 98.44 262 ALA B CA 1
ATOM 4352 C C . ALA B 1 262 ? 0.537 0.076 -19.453 1 98.44 262 ALA B C 1
ATOM 4354 O O . ALA B 1 262 ? 1.34 -0.073 -18.531 1 98.44 262 ALA B O 1
ATOM 4355 N N . ARG B 1 263 ? -0.219 1.141 -19.609 1 98.62 263 ARG B N 1
ATOM 4356 C CA . ARG B 1 263 ? -0.306 2.203 -18.609 1 98.62 263 ARG B CA 1
ATOM 4357 C C . ARG B 1 263 ? -1.752 2.436 -18.188 1 98.62 263 ARG B C 1
ATOM 4359 O O . ARG B 1 263 ? -2.68 2.219 -18.969 1 98.62 263 ARG B O 1
ATOM 4366 N N . ILE B 1 264 ? -1.88 2.807 -16.984 1 98.81 264 ILE B N 1
ATOM 4367 C CA . ILE B 1 264 ? -3.182 3.262 -16.516 1 98.81 264 ILE B CA 1
ATOM 4368 C C . ILE B 1 264 ? -3.051 4.656 -15.914 1 98.81 264 ILE B C 1
ATOM 4370 O O . ILE B 1 264 ? -1.955 5.074 -15.523 1 98.81 264 ILE B O 1
ATOM 4374 N N . SER B 1 265 ? -4.137 5.367 -15.922 1 98.69 265 SER B N 1
ATOM 4375 C CA . SER B 1 265 ? -4.223 6.711 -15.359 1 98.69 265 SER B CA 1
ATOM 4376 C C . SER B 1 265 ? -4.73 6.68 -13.922 1 98.69 265 SER B C 1
ATOM 4378 O O . SER B 1 265 ? -5.766 6.074 -13.641 1 98.69 265 SER B O 1
ATOM 4380 N N . VAL B 1 266 ? -3.986 7.305 -13 1 98.56 266 VAL B N 1
ATOM 4381 C CA . VAL B 1 266 ? -4.402 7.359 -11.602 1 98.56 266 VAL B CA 1
ATOM 4382 C C . VAL B 1 266 ? -4.371 8.805 -11.109 1 98.56 266 VAL B C 1
ATOM 4384 O O . VAL B 1 266 ? -3.619 9.633 -11.633 1 98.56 266 VAL B O 1
ATOM 4387 N N . ALA B 1 267 ? -5.23 9.133 -10.195 1 98.62 267 ALA B N 1
ATOM 4388 C CA . ALA B 1 267 ? -5.27 10.453 -9.57 1 98.62 267 ALA B CA 1
ATOM 4389 C C . ALA B 1 267 ? -4.516 10.453 -8.242 1 98.62 267 ALA B C 1
ATOM 4391 O O . ALA B 1 267 ? -5.012 9.938 -7.238 1 98.62 267 ALA B O 1
ATOM 4392 N N . PRO B 1 268 ? -3.309 11.094 -8.195 1 98.75 268 PRO B N 1
ATOM 4393 C CA . PRO B 1 268 ? -2.596 11.148 -6.914 1 98.75 268 PRO B CA 1
ATOM 4394 C C . PRO B 1 268 ? -3.43 11.781 -5.801 1 98.75 268 PRO B C 1
ATOM 4396 O O . PRO B 1 268 ? -3.311 11.383 -4.637 1 98.75 268 PRO B O 1
ATOM 4399 N N . PHE B 1 269 ? -4.289 12.742 -6.16 1 98.44 269 PHE B N 1
ATOM 4400 C CA . PHE B 1 269 ? -5.152 13.375 -5.172 1 98.44 269 PHE B CA 1
ATOM 4401 C C . PHE B 1 269 ? -6.066 12.352 -4.512 1 98.44 269 PHE B C 1
ATOM 4403 O O . PHE B 1 269 ? -6.254 12.367 -3.295 1 98.44 269 PHE B O 1
ATOM 4410 N N . GLU B 1 270 ? -6.633 11.438 -5.277 1 98.44 270 GLU B N 1
ATOM 4411 C CA . GLU B 1 270 ? -7.539 10.43 -4.727 1 98.44 270 GLU B CA 1
ATOM 4412 C C . GLU B 1 270 ? -6.789 9.453 -3.83 1 98.44 270 GLU B C 1
ATOM 4414 O O . GLU B 1 270 ? -7.312 9.023 -2.795 1 98.44 270 GLU B O 1
ATOM 4419 N N . ILE B 1 271 ? -5.59 9.039 -4.301 1 98.88 271 ILE B N 1
ATOM 4420 C CA . ILE B 1 271 ? -4.781 8.156 -3.469 1 98.88 271 ILE B CA 1
ATOM 4421 C C . ILE B 1 271 ? -4.527 8.812 -2.113 1 98.88 271 ILE B C 1
ATOM 4423 O O . ILE B 1 271 ? -4.699 8.18 -1.068 1 98.88 271 ILE B O 1
ATOM 4427 N N . PHE B 1 272 ? -4.176 10.109 -2.125 1 98.69 272 PHE B N 1
ATOM 4428 C CA . PHE B 1 272 ? -3.93 10.898 -0.92 1 98.69 272 PHE B CA 1
ATOM 4429 C C . PHE B 1 272 ? -5.203 11.039 -0.096 1 98.69 272 PHE B C 1
ATOM 4431 O O . PHE B 1 272 ? -5.266 10.57 1.043 1 98.69 272 PHE B O 1
ATOM 4438 N N . ARG B 1 273 ? -6.25 11.578 -0.636 1 97.88 273 ARG B N 1
ATOM 4439 C CA . ARG B 1 273 ? -7.461 12.008 0.057 1 97.88 273 ARG B CA 1
ATOM 4440 C C . ARG B 1 273 ? -8.211 10.812 0.638 1 97.88 273 ARG B C 1
ATOM 4442 O O . ARG B 1 273 ? -8.812 10.914 1.709 1 97.88 273 ARG B O 1
ATOM 4449 N N . ARG B 1 274 ? -8.18 9.734 -0.091 1 98.56 274 ARG B N 1
ATOM 4450 C CA . ARG B 1 274 ? -8.953 8.562 0.298 1 98.56 274 ARG B CA 1
ATOM 4451 C C . ARG B 1 274 ? -8.078 7.543 1.017 1 98.56 274 ARG B C 1
ATOM 4453 O O . ARG B 1 274 ? -8.555 6.465 1.386 1 98.56 274 ARG B O 1
ATOM 4460 N N . GLN B 1 275 ? -6.789 7.918 1.186 1 98.75 275 GLN B N 1
ATOM 4461 C CA . GLN B 1 275 ? -5.824 7.047 1.852 1 98.75 275 GLN B CA 1
ATOM 4462 C C . GLN B 1 275 ? -5.883 5.629 1.284 1 98.75 275 GLN B C 1
ATOM 4464 O O . GLN B 1 275 ? -6.016 4.66 2.033 1 98.75 275 GLN B O 1
ATOM 4469 N N . LEU B 1 276 ? -5.766 5.543 -0.029 1 98.88 276 LEU B N 1
ATOM 4470 C CA . LEU B 1 276 ? -5.797 4.262 -0.728 1 98.88 276 LEU B CA 1
ATOM 4471 C C . LEU B 1 276 ? -4.43 3.586 -0.681 1 98.88 276 LEU B C 1
ATOM 4473 O O . LEU B 1 276 ? -3.412 4.25 -0.477 1 98.88 276 LEU B O 1
ATOM 4477 N N . LYS B 1 277 ? -4.422 2.309 -0.839 1 98.62 277 LYS B N 1
ATOM 4478 C CA . LYS B 1 277 ? -3.225 1.505 -1.08 1 98.62 277 LYS B CA 1
ATOM 4479 C C . LYS B 1 277 ? -3.33 0.744 -2.398 1 98.62 277 LYS B C 1
ATOM 4481 O O . LYS B 1 277 ? -4.254 -0.048 -2.592 1 98.62 277 LYS B O 1
ATOM 4486 N N . LEU B 1 278 ? -2.494 1.024 -3.326 1 98.94 278 LEU B N 1
ATOM 4487 C CA . LEU B 1 278 ? -2.301 0.254 -4.551 1 98.94 278 LEU B CA 1
ATOM 4488 C C . LEU B 1 278 ? -1.054 -0.617 -4.453 1 98.94 278 LEU B C 1
ATOM 4490 O O . LEU B 1 278 ? 0.064 -0.102 -4.379 1 98.94 278 LEU B O 1
ATOM 4494 N N . VAL B 1 279 ? -1.256 -1.952 -4.488 1 98.81 279 VAL B N 1
ATOM 4495 C CA . VAL B 1 279 ? -0.141 -2.836 -4.168 1 98.81 279 VAL B CA 1
ATOM 4496 C C . VAL B 1 279 ? -0.022 -3.928 -5.23 1 98.81 279 VAL B C 1
ATOM 4498 O O . VAL B 1 279 ? -0.997 -4.242 -5.918 1 98.81 279 VAL B O 1
ATOM 4501 N N . GLY B 1 280 ? 1.16 -4.375 -5.375 1 98.81 280 GLY B N 1
ATOM 4502 C CA . GLY B 1 280 ? 1.42 -5.516 -6.238 1 98.81 280 GLY B CA 1
ATOM 4503 C C . GLY B 1 280 ? 2.031 -6.691 -5.504 1 98.81 280 GLY B C 1
ATOM 4504 O O . GLY B 1 280 ? 2.443 -6.566 -4.348 1 98.81 280 GLY B O 1
ATOM 4505 N N . SER B 1 281 ? 2.039 -7.793 -6.121 1 98.44 281 SER B N 1
ATOM 4506 C CA . SER B 1 281 ? 2.682 -8.992 -5.602 1 98.44 281 SER B CA 1
ATOM 4507 C C . SER B 1 281 ? 3.186 -9.883 -6.734 1 98.44 281 SER B C 1
ATOM 4509 O O . SER B 1 281 ? 2.484 -10.094 -7.73 1 98.44 281 SER B O 1
ATOM 4511 N N . HIS B 1 282 ? 4.367 -10.32 -6.535 1 98.06 282 HIS B N 1
ATOM 4512 C CA . HIS B 1 282 ? 5.004 -11.164 -7.539 1 98.06 282 HIS B CA 1
ATOM 4513 C C . HIS B 1 282 ? 5.391 -12.523 -6.953 1 98.06 282 HIS B C 1
ATOM 4515 O O . HIS B 1 282 ? 6.102 -12.586 -5.945 1 98.06 282 HIS B O 1
ATOM 4521 N N . SER B 1 283 ? 4.898 -13.625 -7.598 1 98.06 283 SER B N 1
ATOM 4522 C CA . SER B 1 283 ? 5.34 -14.969 -7.266 1 98.06 283 SER B CA 1
ATOM 4523 C C . SER B 1 283 ? 5.102 -15.281 -5.789 1 98.06 283 SER B C 1
ATOM 4525 O O . SER B 1 283 ? 4.262 -14.656 -5.145 1 98.06 283 SER B O 1
ATOM 4527 N N . LEU B 1 284 ? 5.559 -16.375 -5.316 1 98.56 284 LEU B N 1
ATOM 4528 C CA . LEU B 1 284 ? 5.5 -16.781 -3.916 1 98.56 284 LEU B CA 1
ATOM 4529 C C . LEU B 1 284 ? 6.805 -16.453 -3.199 1 98.56 284 LEU B C 1
ATOM 4531 O O . LEU B 1 284 ? 7.863 -16.391 -3.828 1 98.56 284 LEU B O 1
ATOM 4535 N N . ASN B 1 285 ? 6.738 -16.172 -1.967 1 98.25 285 ASN B N 1
ATOM 4536 C CA . ASN B 1 285 ? 7.891 -15.891 -1.119 1 98.25 285 ASN B CA 1
ATOM 4537 C C . ASN B 1 285 ? 7.922 -16.797 0.105 1 98.25 285 ASN B C 1
ATOM 4539 O O . ASN B 1 285 ? 7.703 -16.344 1.229 1 98.25 285 ASN B O 1
ATOM 4543 N N . ARG B 1 286 ? 8.234 -18.109 -0.165 1 97.75 286 ARG B N 1
ATOM 4544 C CA . ARG B 1 286 ? 8.305 -19.141 0.865 1 97.75 286 ARG B CA 1
ATOM 4545 C C . ARG B 1 286 ? 6.941 -19.359 1.515 1 97.75 286 ARG B C 1
ATOM 4547 O O . ARG B 1 286 ? 6.848 -19.531 2.73 1 97.75 286 ARG B O 1
ATOM 4554 N N . ASN B 1 287 ? 5.934 -19.328 0.715 1 98.06 287 ASN B N 1
ATOM 4555 C CA . ASN B 1 287 ? 4.562 -19.359 1.22 1 98.06 287 ASN B CA 1
ATOM 4556 C C . ASN B 1 287 ? 3.965 -20.75 1.122 1 98.06 287 ASN B C 1
ATOM 4558 O O . ASN B 1 287 ? 2.791 -20.953 1.438 1 98.06 287 ASN B O 1
ATOM 4562 N N . ILE B 1 288 ? 4.719 -21.781 0.709 1 98.81 288 ILE B N 1
ATOM 4563 C CA . ILE B 1 288 ? 4.188 -23.125 0.473 1 98.81 288 ILE B CA 1
ATOM 4564 C C . ILE B 1 288 ? 3.592 -23.672 1.766 1 98.81 288 ILE B C 1
ATOM 4566 O O . ILE B 1 288 ? 2.479 -24.203 1.766 1 98.81 288 ILE B O 1
ATOM 4570 N N . PRO B 1 289 ? 4.258 -23.531 2.93 1 98.44 289 PRO B N 1
ATOM 4571 C CA . PRO B 1 289 ? 3.646 -24.062 4.148 1 98.44 289 PRO B CA 1
ATOM 4572 C C . PRO B 1 289 ? 2.279 -23.453 4.441 1 98.44 289 PRO B C 1
ATOM 4574 O O . PRO B 1 289 ? 1.348 -24.172 4.816 1 98.44 289 PRO B O 1
ATOM 4577 N N . GLN B 1 290 ? 2.137 -22.156 4.277 1 96.81 290 GLN B N 1
ATOM 4578 C CA . GLN B 1 290 ? 0.847 -21.5 4.5 1 96.81 290 GLN B CA 1
ATOM 4579 C C . GLN B 1 290 ? -0.195 -22 3.5 1 96.81 290 GLN B C 1
ATOM 4581 O O . GLN B 1 290 ? -1.357 -22.203 3.855 1 96.81 290 GLN B O 1
ATOM 4586 N N . ALA B 1 291 ? 0.223 -22.141 2.24 1 98.25 291 ALA B N 1
ATOM 4587 C CA . ALA B 1 291 ? -0.678 -22.656 1.213 1 98.25 291 ALA B CA 1
ATOM 4588 C C . ALA B 1 291 ? -1.156 -24.062 1.561 1 98.25 291 ALA B C 1
ATOM 4590 O O . ALA B 1 291 ? -2.346 -24.359 1.447 1 98.25 291 ALA B O 1
ATOM 4591 N N . LEU B 1 292 ? -0.25 -24.938 2.02 1 98.5 292 LEU B N 1
ATOM 4592 C CA . LEU B 1 292 ? -0.609 -26.297 2.402 1 98.5 292 LEU B CA 1
ATOM 4593 C C . LEU B 1 292 ? -1.596 -26.281 3.566 1 98.5 292 LEU B C 1
ATOM 4595 O O . LEU B 1 292 ? -2.535 -27.078 3.592 1 98.5 292 LEU B O 1
ATOM 4599 N N . ALA B 1 293 ? -1.39 -25.391 4.48 1 97.06 293 ALA B N 1
ATOM 4600 C CA . ALA B 1 293 ? -2.301 -25.297 5.617 1 97.06 293 ALA B CA 1
ATOM 4601 C C . ALA B 1 293 ? -3.713 -24.938 5.156 1 97.06 293 ALA B C 1
ATOM 4603 O O . ALA B 1 293 ? -4.691 -25.484 5.66 1 97.06 293 ALA B O 1
ATOM 4604 N N . ILE B 1 294 ? -3.826 -24.062 4.199 1 96.5 294 ILE B N 1
ATOM 4605 C CA . ILE B 1 294 ? -5.125 -23.672 3.658 1 96.5 294 ILE B CA 1
ATOM 4606 C C . ILE B 1 294 ? -5.766 -24.875 2.961 1 96.5 294 ILE B C 1
ATOM 4608 O O . ILE B 1 294 ? -6.945 -25.172 3.178 1 96.5 294 ILE B O 1
ATOM 4612 N N . LEU B 1 295 ? -5.023 -25.562 2.148 1 97.88 295 LEU B N 1
ATOM 4613 C CA . LEU B 1 295 ? -5.543 -26.703 1.397 1 97.88 295 LEU B CA 1
ATOM 4614 C C . LEU B 1 295 ? -6.02 -27.797 2.34 1 97.88 295 LEU B C 1
ATOM 4616 O O . LEU B 1 295 ? -6.996 -28.5 2.047 1 97.88 295 LEU B O 1
ATOM 4620 N N . GLU B 1 296 ? -5.34 -27.938 3.434 1 96.75 296 GLU B N 1
ATOM 4621 C CA . GLU B 1 296 ? -5.684 -28.969 4.398 1 96.75 296 GLU B CA 1
ATOM 4622 C C . GLU B 1 296 ? -7.047 -28.703 5.031 1 96.75 296 GLU B C 1
ATOM 4624 O O . GLU B 1 296 ? -7.746 -29.641 5.426 1 96.75 296 GLU B O 1
ATOM 4629 N N . THR B 1 297 ? -7.469 -27.453 5.055 1 94.38 297 THR B N 1
ATOM 4630 C CA . THR B 1 297 ? -8.656 -27.125 5.832 1 94.38 297 THR B CA 1
ATOM 4631 C C . THR B 1 297 ? -9.766 -26.594 4.926 1 94.38 297 THR B C 1
ATOM 4633 O O . THR B 1 297 ? -10.828 -26.188 5.402 1 94.38 297 THR B O 1
ATOM 4636 N N . ASP B 1 298 ? -9.586 -26.594 3.621 1 93.88 298 ASP B N 1
ATOM 4637 C CA . ASP B 1 298 ? -10.539 -25.906 2.752 1 93.88 298 ASP B CA 1
ATOM 4638 C C . ASP B 1 298 ? -11.695 -26.828 2.365 1 93.88 298 ASP B C 1
ATOM 4640 O O . ASP B 1 298 ? -12.586 -26.438 1.605 1 93.88 298 ASP B O 1
ATOM 4644 N N . GLY B 1 299 ? -11.695 -28.109 2.85 1 91.56 299 GLY B N 1
ATOM 4645 C CA . GLY B 1 299 ? -12.758 -29.062 2.566 1 91.56 299 GLY B CA 1
ATOM 4646 C C . GLY B 1 299 ? -12.82 -29.469 1.105 1 91.56 299 GLY B C 1
ATOM 4647 O O . GLY B 1 299 ? -13.906 -29.641 0.555 1 91.56 299 GLY B O 1
ATOM 4648 N N . GLU B 1 300 ? -11.727 -29.375 0.391 1 93.31 300 GLU B N 1
ATOM 4649 C CA . GLU B 1 300 ? -11.539 -29.828 -0.98 1 93.31 300 GLU B CA 1
ATOM 4650 C C . GLU B 1 300 ? -12.266 -28.938 -1.974 1 93.31 300 GLU B C 1
ATOM 4652 O O . GLU B 1 300 ? -12.5 -29.328 -3.117 1 93.31 300 GLU B O 1
ATOM 4657 N N . VAL B 1 301 ? -12.586 -27.781 -1.524 1 96.62 301 VAL B N 1
ATOM 4658 C CA . VAL B 1 301 ? -13.234 -26.828 -2.416 1 96.62 301 VAL B CA 1
ATOM 4659 C C . VAL B 1 301 ? -12.273 -26.422 -3.529 1 96.62 301 VAL B C 1
ATOM 4661 O O . VAL B 1 301 ? -12.641 -26.438 -4.707 1 96.62 301 VAL B O 1
ATOM 4664 N N . MET B 1 302 ? -11.047 -26.203 -3.223 1 97.81 302 MET B N 1
ATOM 4665 C CA . MET B 1 302 ? -10.07 -25.734 -4.203 1 97.81 302 MET B CA 1
ATOM 4666 C C . MET B 1 302 ? -9.664 -26.859 -5.148 1 97.81 302 MET B C 1
ATOM 4668 O O . MET B 1 302 ? -9.25 -26.609 -6.281 1 97.81 302 MET B O 1
ATOM 4672 N N . ALA B 1 303 ? -9.836 -28.062 -4.684 1 97.62 303 ALA B N 1
ATOM 4673 C CA . ALA B 1 303 ? -9.555 -29.219 -5.539 1 97.62 303 ALA B CA 1
ATOM 4674 C C . ALA B 1 303 ? -10.453 -29.203 -6.773 1 97.62 303 ALA B C 1
ATOM 4676 O O . ALA B 1 303 ? -10.078 -29.734 -7.824 1 97.62 303 ALA B O 1
ATOM 4677 N N . ARG B 1 304 ? -11.594 -28.578 -6.656 1 97.44 304 ARG B N 1
ATOM 4678 C CA . ARG B 1 304 ? -12.562 -28.516 -7.742 1 97.44 304 ARG B CA 1
ATOM 4679 C C . ARG B 1 304 ? -12.047 -27.672 -8.898 1 97.44 304 ARG B C 1
ATOM 4681 O O . ARG B 1 304 ? -12.594 -27.719 -10 1 97.44 304 ARG B O 1
ATOM 4688 N N . LEU B 1 305 ? -11.023 -26.906 -8.672 1 97.75 305 LEU B N 1
ATOM 4689 C CA . LEU B 1 305 ? -10.453 -26.078 -9.727 1 97.75 305 LEU B CA 1
ATOM 4690 C C . LEU B 1 305 ? -9.648 -26.922 -10.711 1 97.75 305 LEU B C 1
ATOM 4692 O O . LEU B 1 305 ? -9.336 -26.453 -11.812 1 97.75 305 LEU B O 1
ATOM 4696 N N . VAL B 1 306 ? -9.219 -28.125 -10.281 1 97.88 306 VAL B N 1
ATOM 4697 C CA . VAL B 1 306 ? -8.516 -29.016 -11.195 1 97.88 306 VAL B CA 1
ATOM 4698 C C . VAL B 1 306 ? -9.508 -29.641 -12.172 1 97.88 306 VAL B C 1
ATOM 4700 O O . VAL B 1 306 ? -10.148 -30.656 -11.867 1 97.88 306 VAL B O 1
ATOM 4703 N N . SER B 1 307 ? -9.531 -29.078 -13.367 1 96.12 307 SER B N 1
ATOM 4704 C CA . SER B 1 307 ? -10.547 -29.484 -14.328 1 96.12 307 SER B CA 1
ATOM 4705 C C . SER B 1 307 ? -10.102 -30.688 -15.141 1 96.12 307 SER B C 1
ATOM 4707 O O . SER B 1 307 ? -10.938 -31.453 -15.633 1 96.12 307 SER B O 1
ATOM 4709 N N . HIS B 1 308 ? -8.805 -30.797 -15.336 1 96.62 308 HIS B N 1
ATOM 4710 C CA . HIS B 1 308 ? -8.266 -31.891 -16.141 1 96.62 308 HIS B CA 1
ATOM 4711 C C . HIS B 1 308 ? -7.078 -32.562 -15.43 1 96.62 308 HIS B C 1
ATOM 4713 O O . HIS B 1 308 ? -6.242 -31.875 -14.844 1 96.62 308 HIS B O 1
ATOM 4719 N N . ARG B 1 309 ? -7.07 -33.812 -15.375 1 97.69 309 ARG B N 1
ATOM 4720 C CA . ARG B 1 309 ? -5.941 -34.656 -14.984 1 97.69 309 ARG B CA 1
ATOM 4721 C C . ARG B 1 309 ? -5.586 -35.625 -16.094 1 97.69 309 ARG B C 1
ATOM 4723 O O . ARG B 1 309 ? -6.348 -36.562 -16.375 1 97.69 309 ARG B O 1
ATOM 4730 N N . LEU B 1 310 ? -4.457 -35.344 -16.719 1 97.75 310 LEU B N 1
ATOM 4731 C CA . LEU B 1 310 ? -4.102 -36.031 -17.953 1 97.75 310 LEU B CA 1
ATOM 4732 C C . LEU B 1 310 ? -2.697 -36.625 -17.859 1 97.75 310 LEU B C 1
ATOM 4734 O O . LEU B 1 310 ? -1.847 -36.094 -17.141 1 97.75 310 LEU B O 1
ATOM 4738 N N . PRO B 1 311 ? -2.451 -37.75 -18.641 1 97.19 311 PRO B N 1
ATOM 4739 C CA . PRO B 1 311 ? -1.062 -38.188 -18.75 1 97.19 311 PRO B CA 1
ATOM 4740 C C . PRO B 1 311 ? -0.179 -37.188 -19.516 1 97.19 311 PRO B C 1
ATOM 4742 O O . PRO B 1 311 ? -0.689 -36.344 -20.25 1 97.19 311 PRO B O 1
ATOM 4745 N N . LEU B 1 312 ? 1.091 -37.312 -19.297 1 95.69 312 LEU B N 1
ATOM 4746 C CA . LEU B 1 312 ? 2.061 -36.406 -19.891 1 95.69 312 LEU B CA 1
ATOM 4747 C C . LEU B 1 312 ? 1.87 -36.344 -21.406 1 95.69 312 LEU B C 1
ATOM 4749 O O . LEU B 1 312 ? 1.985 -35.281 -22.016 1 95.69 312 LEU B O 1
ATOM 4753 N N . SER B 1 313 ? 1.533 -37.469 -22.016 1 94.06 313 SER B N 1
ATOM 4754 C CA . SER B 1 313 ? 1.41 -37.594 -23.469 1 94.06 313 SER B CA 1
ATOM 4755 C C . SER B 1 313 ? 0.256 -36.75 -24 1 94.06 313 SER B C 1
ATOM 4757 O O . SER B 1 313 ? 0.224 -36.406 -25.172 1 94.06 313 SER B O 1
ATOM 4759 N N . GLU B 1 314 ? -0.654 -36.406 -23.172 1 95.81 314 GLU B N 1
ATOM 4760 C CA . GLU B 1 314 ? -1.836 -35.656 -23.609 1 95.81 314 GLU B CA 1
ATOM 4761 C C . GLU B 1 314 ? -1.738 -34.188 -23.219 1 95.81 314 GLU B C 1
ATOM 4763 O O . GLU B 1 314 ? -2.645 -33.406 -23.516 1 95.81 314 GLU B O 1
ATOM 4768 N N . MET B 1 315 ? -0.593 -33.812 -22.609 1 96.12 315 MET B N 1
ATOM 4769 C CA . MET B 1 315 ? -0.454 -32.469 -22.094 1 96.12 315 MET B CA 1
ATOM 4770 C C . MET B 1 315 ? -0.001 -31.516 -23.203 1 96.12 315 MET B C 1
ATOM 4772 O O . MET B 1 315 ? -0.273 -30.312 -23.141 1 96.12 315 MET B O 1
ATOM 4776 N N . LEU B 1 316 ? 0.651 -32 -24.203 1 95.12 316 LEU B N 1
ATOM 4777 C CA . LEU B 1 316 ? 1.366 -31.188 -25.188 1 95.12 316 LEU B CA 1
ATOM 4778 C C . LEU B 1 316 ? 0.424 -30.203 -25.859 1 95.12 316 LEU B C 1
ATOM 4780 O O . LEU B 1 316 ? 0.743 -29.016 -25.984 1 95.12 316 LEU B O 1
ATOM 4784 N N . PRO B 1 317 ? -0.831 -30.594 -26.25 1 94.12 317 PRO B N 1
ATOM 4785 C CA . PRO B 1 317 ? -1.729 -29.641 -26.922 1 94.12 317 PRO B CA 1
ATOM 4786 C C . PRO B 1 317 ? -2.086 -28.438 -26.062 1 94.12 317 PRO B C 1
ATOM 4788 O O . PRO B 1 317 ? -2.367 -27.359 -26.578 1 94.12 317 PRO B O 1
ATOM 4791 N N . PHE B 1 318 ? -2.002 -28.547 -24.766 1 95.06 318 PHE B N 1
ATOM 4792 C CA . PHE B 1 318 ? -2.375 -27.469 -23.859 1 95.06 318 PHE B CA 1
ATOM 4793 C C . PHE B 1 318 ? -1.274 -26.422 -23.781 1 95.06 318 PHE B C 1
ATOM 4795 O O . PHE B 1 318 ? -1.508 -25.297 -23.328 1 95.06 318 PHE B O 1
ATOM 4802 N N . PHE B 1 319 ? -0.071 -26.766 -24.203 1 94.88 319 PHE B N 1
ATOM 4803 C CA . PHE B 1 319 ? 1.012 -25.797 -24.281 1 94.88 319 PHE B CA 1
ATOM 4804 C C . PHE B 1 319 ? 0.945 -25.016 -25.594 1 94.88 319 PHE B C 1
ATOM 4806 O O . PHE B 1 319 ? 1.371 -23.859 -25.656 1 94.88 319 PHE B O 1
ATOM 4813 N N . THR B 1 320 ? 0.42 -25.656 -26.641 1 90.56 320 THR B N 1
ATOM 4814 C CA . THR B 1 320 ? 0.585 -25.109 -27.984 1 90.56 320 THR B CA 1
ATOM 4815 C C . THR B 1 320 ? -0.706 -24.453 -28.469 1 90.56 320 THR B C 1
ATOM 4817 O O . THR B 1 320 ? -0.691 -23.656 -29.406 1 90.56 320 THR B O 1
ATOM 4820 N N . LYS B 1 321 ? -1.826 -24.797 -27.797 1 84.62 321 LYS B N 1
ATOM 4821 C CA . LYS B 1 321 ? -3.119 -24.25 -28.188 1 84.62 321 LYS B CA 1
ATOM 4822 C C . LYS B 1 321 ? -3.906 -23.766 -26.969 1 84.62 321 LYS B C 1
ATOM 4824 O O . LYS B 1 321 ? -3.996 -24.484 -25.969 1 84.62 321 LYS B O 1
ATOM 4829 N N . LYS B 1 322 ? -4.391 -22.578 -27.031 1 78.44 322 LYS B N 1
ATOM 4830 C CA . LYS B 1 322 ? -5.262 -22.109 -25.953 1 78.44 322 LYS B CA 1
ATOM 4831 C C . LYS B 1 322 ? -6.57 -22.891 -25.922 1 78.44 322 LYS B C 1
ATOM 4833 O O . LYS B 1 322 ? -7.219 -23.078 -26.953 1 78.44 322 LYS B O 1
ATOM 4838 N N . PRO B 1 323 ? -6.82 -23.359 -24.75 1 77.75 323 PRO B N 1
ATOM 4839 C CA . PRO B 1 323 ? -8.109 -24.047 -24.656 1 77.75 323 PRO B CA 1
ATOM 4840 C C . PRO B 1 323 ? -9.289 -23.141 -24.984 1 77.75 323 PRO B C 1
ATOM 4842 O O . PRO B 1 323 ? -9.305 -21.969 -24.594 1 77.75 323 PRO B O 1
ATOM 4845 N N . SER B 1 324 ? -10.273 -23.641 -25.703 1 75.69 324 SER B N 1
ATOM 4846 C CA . SER B 1 324 ? -11.422 -22.859 -26.125 1 75.69 324 SER B CA 1
ATOM 4847 C C . SER B 1 324 ? -12.586 -23.016 -25.156 1 75.69 324 SER B C 1
ATOM 4849 O O . SER B 1 324 ? -13.508 -22.203 -25.156 1 75.69 324 SER B O 1
ATOM 4851 N N . ASP B 1 325 ? -12.453 -24.016 -24.391 1 83.81 325 ASP B N 1
ATOM 4852 C CA . ASP B 1 325 ? -13.531 -24.266 -23.453 1 83.81 325 ASP B CA 1
ATOM 4853 C C . ASP B 1 325 ? -13.383 -23.406 -22.188 1 83.81 325 ASP B C 1
ATOM 4855 O O . ASP B 1 325 ? -12.43 -23.578 -21.422 1 83.81 325 ASP B O 1
ATOM 4859 N N . PRO B 1 326 ? -14.352 -22.562 -21.938 1 80.69 326 PRO B N 1
ATOM 4860 C CA . PRO B 1 326 ? -14.273 -21.703 -20.75 1 80.69 326 PRO B CA 1
ATOM 4861 C C . PRO B 1 326 ? -14.336 -22.5 -19.438 1 80.69 326 PRO B C 1
ATOM 4863 O O . PRO B 1 326 ? -13.977 -21.969 -18.391 1 80.69 326 PRO B O 1
ATOM 4866 N N . ALA B 1 327 ? -14.703 -23.672 -19.531 1 85.62 327 ALA B N 1
ATOM 4867 C CA . ALA B 1 327 ? -14.797 -24.516 -18.344 1 85.62 327 ALA B CA 1
ATOM 4868 C C . ALA B 1 327 ? -13.43 -25.047 -17.938 1 85.62 327 ALA B C 1
ATOM 4870 O O . ALA B 1 327 ? -13.258 -25.578 -16.844 1 85.62 327 ALA B O 1
ATOM 4871 N N . THR B 1 328 ? -12.484 -24.906 -18.891 1 91.25 328 THR B N 1
ATOM 4872 C CA . THR B 1 328 ? -11.133 -25.344 -18.547 1 91.25 328 THR B CA 1
ATOM 4873 C C . THR B 1 328 ? -10.523 -24.422 -17.5 1 91.25 328 THR B C 1
ATOM 4875 O O . THR B 1 328 ? -10.461 -23.203 -17.688 1 91.25 328 THR B O 1
ATOM 4878 N N . MET B 1 329 ? -10.188 -25 -16.391 1 94.12 329 MET B N 1
ATOM 4879 C CA . MET B 1 329 ? -9.547 -24.281 -15.297 1 94.12 329 MET B CA 1
ATOM 4880 C C . MET B 1 329 ? -8.102 -24.734 -15.109 1 94.12 329 MET B C 1
ATOM 4882 O O . MET B 1 329 ? -7.254 -24.5 -15.977 1 94.12 329 MET B O 1
ATOM 4886 N N . LYS B 1 330 ? -7.812 -25.5 -14.117 1 96.69 330 LYS B N 1
ATOM 4887 C CA . LYS B 1 330 ? -6.465 -26.016 -13.891 1 96.69 330 LYS B CA 1
ATOM 4888 C C . LYS B 1 330 ? -6.273 -27.375 -14.562 1 96.69 330 LYS B C 1
ATOM 4890 O O . LYS B 1 330 ? -6.969 -28.328 -14.234 1 96.69 330 LYS B O 1
ATOM 4895 N N . VAL B 1 331 ? -5.359 -27.359 -15.547 1 97.69 331 VAL B N 1
ATOM 4896 C CA . VAL B 1 331 ? -4.977 -28.609 -16.219 1 97.69 331 VAL B CA 1
ATOM 4897 C C . VAL B 1 331 ? -3.695 -29.156 -15.594 1 97.69 331 VAL B C 1
ATOM 4899 O O . VAL B 1 331 ? -2.709 -28.438 -15.445 1 97.69 331 VAL B O 1
ATOM 4902 N N . GLN B 1 332 ? -3.752 -30.438 -15.203 1 98.25 332 GLN B N 1
ATOM 4903 C CA . GLN B 1 332 ? -2.598 -31.047 -14.547 1 98.25 332 GLN B CA 1
ATOM 4904 C C . GLN B 1 332 ? -2.162 -32.312 -15.281 1 98.25 332 GLN B C 1
ATOM 4906 O O . GLN B 1 332 ? -3.002 -33.094 -15.758 1 98.25 332 GLN B O 1
ATOM 4911 N N . PHE B 1 333 ? -0.816 -32.406 -15.375 1 97.44 333 PHE B N 1
ATOM 4912 C CA . PHE B 1 333 ? -0.237 -33.719 -15.555 1 97.44 333 PHE B CA 1
ATOM 4913 C C . PHE B 1 333 ? -0.512 -34.625 -14.352 1 97.44 333 PHE B C 1
ATOM 4915 O O . PHE B 1 333 ? -0.304 -34.188 -13.211 1 97.44 333 PHE B O 1
ATOM 4922 N N . ALA B 1 334 ? -1.05 -35.781 -14.57 1 95.69 334 ALA B N 1
ATOM 4923 C CA . ALA B 1 334 ? -1.277 -36.781 -13.539 1 95.69 334 ALA B CA 1
ATOM 4924 C C . ALA B 1 334 ? -0.607 -38.125 -13.898 1 95.69 334 ALA B C 1
ATOM 4926 O O . ALA B 1 334 ? -0.945 -38.719 -14.914 1 95.69 334 ALA B O 1
ATOM 4927 N N . ALA B 1 335 ? 0.27 -38.5 -13.023 1 92.94 335 ALA B N 1
ATOM 4928 C CA . ALA B 1 335 ? 0.944 -39.781 -13.258 1 92.94 335 ALA B CA 1
ATOM 4929 C C . ALA B 1 335 ? 0.013 -40.938 -12.969 1 92.94 335 ALA B C 1
ATOM 4931 O O . ALA B 1 335 ? -0.86 -40.844 -12.109 1 92.94 335 ALA B O 1
ATOM 4932 N N . GLU B 1 336 ? 0.087 -42.031 -13.781 1 75.69 336 GLU B N 1
ATOM 4933 C CA . GLU B 1 336 ? -0.706 -43.25 -13.609 1 75.69 336 GLU B CA 1
ATOM 4934 C C . GLU B 1 336 ? -0.36 -43.969 -12.305 1 75.69 336 GLU B C 1
ATOM 4936 O O . GLU B 1 336 ? 0.775 -43.875 -11.828 1 75.69 336 GLU B O 1
#

Solvent-accessible surface area (backbone atoms only — not comparable to full-atom values): 33724 Å² total; per-residue (Å²): 73,54,26,42,31,28,62,40,80,71,37,72,43,83,42,80,40,82,77,74,81,74,50,84,50,18,26,36,29,37,36,38,10,19,33,64,50,72,62,46,46,32,34,38,58,49,72,40,78,86,52,41,62,62,28,26,32,26,46,17,22,9,28,30,27,65,40,54,19,92,77,40,78,90,64,50,60,69,42,38,32,26,44,56,33,72,43,49,79,67,69,49,74,36,24,68,71,66,37,36,55,58,22,91,70,54,37,26,33,19,54,64,34,54,16,32,40,25,47,56,30,73,39,54,48,89,35,52,41,78,46,73,85,56,55,40,70,52,44,14,45,19,41,65,39,5,24,40,49,35,36,34,44,59,68,52,46,56,95,85,46,78,70,50,56,29,34,37,34,33,23,59,48,60,68,25,45,51,39,46,52,50,45,44,74,73,63,30,74,39,43,33,40,21,30,79,50,64,67,39,40,50,52,42,39,73,72,72,36,46,66,47,53,51,91,34,67,76,58,67,67,44,53,42,63,19,35,29,30,33,27,42,64,26,44,54,70,58,55,45,62,46,55,64,27,27,15,76,62,15,32,37,37,35,60,22,72,26,55,77,84,42,64,34,74,43,41,57,21,54,31,12,67,34,24,26,34,42,25,14,34,41,60,40,59,86,28,46,69,62,23,46,54,47,59,73,68,52,79,60,56,71,48,66,46,57,61,40,77,34,46,69,88,69,45,58,61,67,68,79,39,82,78,83,54,79,79,64,50,33,42,25,37,33,57,131,73,55,27,41,32,29,62,39,79,71,38,74,43,82,41,79,40,83,78,74,81,76,51,84,50,19,26,36,26,36,35,37,10,17,35,65,50,73,63,46,46,32,36,35,60,49,72,41,78,87,52,40,63,60,28,25,32,24,46,17,22,10,25,30,29,63,39,55,18,92,77,42,77,92,62,49,61,70,43,38,31,26,45,55,33,73,44,49,77,67,69,47,75,36,25,69,71,67,38,37,53,57,22,91,70,55,37,26,32,19,53,65,35,54,16,30,40,23,47,56,30,72,40,54,49,88,36,54,41,80,46,76,85,56,53,40,71,50,47,16,46,19,40,65,40,5,24,40,50,38,34,35,44,60,68,53,48,57,97,71,70,78,70,51,57,28,35,37,33,32,23,58,47,58,67,25,43,50,39,47,53,49,45,43,72,74,63,30,76,40,43,30,39,21,28,79,49,64,68,40,41,52,52,42,39,73,72,72,34,46,64,45,53,51,91,33,68,76,58,66,67,44,54,42,63,19,36,28,31,34,28,42,64,26,45,54,70,58,56,44,63,46,55,64,29,28,15,76,62,15,31,36,37,36,59,24,72,26,55,77,84,43,64,35,75,44,40,56,22,54,32,11,66,36,24,26,34,42,25,14,33,40,60,41,60,87,27,46,69,61,24,46,54,49,60,73,69,52,79,58,56,72,49,65,45,55,60,40,76,34,46,72,88,68,46,59,60,67,67,77,38,82,79,82,54,79,78,65,50,34,41,24,38,32,55,132

InterPro domains:
  IPR002328 Alcohol dehydrogenase, zinc-type, conserved site [PS00059] (58-72)
  IPR011032 GroES-like superfamily [SSF50129] (1-173)
  IPR013154 Alcohol dehydrogenase-like, N-terminal [PF08240] (24-130)
  IPR031640 Glucose dehydrogenase, C-terminal [PF16912] (137-321)
  IPR036291 NAD(P)-binding domain superfamily [SSF51735] (135-290)
  IPR050129 Zinc-containing alcohol dehydrogenase [PTHR43401] (1-331)

Secondary structure (DSSP, 8-state):
-EEEEEEETTEEEEEE-PPPP--TTEEEEEEEEEE--HHHHHHHTTSSSS--SSB---SEEEEEEEEE-TT--S--TT-EEEE--EE--S-SHHHHTT-GGG-TT-EEBTTTB--SSBSEEEEEGGGEEE-TT--HHHHTTHHHHHHHHHHHHHTT-SSSSPPPSEEEEE--SHHHHHHHHHHHHTT-SEEEEEES-HHHHHHHHHTT-EEEETT-HHHHT-TT-EEEEEE-S--HHHHHHTGGGEEEEEEEEE-S---TT--EEE-HHHHHHTT-EEEE--S-SS-HHHHHHHHHHSTTTGGGGEEEEE-GGGTHHHHHS----TT--EEEEE--/-EEEEEEETTEEEEEE-PPPP--TTEEEEEEEEEE--HHHHHHHTT-SSS--SSB---SEEEEEEEEE-TT--S--TT-EEEE--EE--S-SHHHHTT-GGG-TT-EEBTTTB--SSBSEEEEEGGGEEE-TT--HHHHTTHHHHHHHHHHHHHTT-SSSSPPPSEEEEE--SHHHHHHHHHHHHTT-SEEEEEES-HHHHHHHHHTT-EEEETT-HHHHT-TT-EEEEEE-S--HHHHHHTGGGEEEEEEEEE-S---TT--EEE-HHHHHHTT-EEEE--S-SS-HHHHHHHHHHSTTTGGGGEEEEE-GGGTHHHHHS----TT--EEEEE--